Protein 3HS3 (pdb70)

CATH classification: 3.40.50.2300 (+1 more: 3.40.50.2300)

Foldseek 3Di:
DAPLEEEEEDEDPPDVLSVLLVVLQCVQSVVVVHDYDYDYDPDQDVVVVQVSQVVVVVVVHQEYEYEDDDDDPPDDDDHHYEYEVDAQDDDQHAYAAEQLLVQLLVQLVLADLPWAEEEEEFADCVRRSRVSNVVSNVVNCVVSNHHYDYHYDDPPPLQVVLVVCVVCLQVGQEYEYEAVVSQLNVCVVCVVVVHDANVSHAYAGEAPPVCQVVGVQRHWYKHRPSSVSNNVSNVVSVVVSVVDSDRHYHYHYIHTGHTRNRVD/DADLEEEEEEQDCPFPQNVLLVVLQCVQSVVVVHHYDYDHDPDQDVVVVQVSQVVVVVVRHQEYEYEDHDADPPDDDPHHYEYEVDAQDDDQHAYAAQQLLVQLLVQLVLADLVWAEEEEEFADCVRRSRVSNVVSNVVNCVVSNHHYDYHHDDPPPLQVLLVVCVVCLQVGQEYEYEAVVSQLNNCVVCVVVVHDAPVSHFYEGEQPTPCQVVGVFRHWYKHRSSNVSNNVSNVVSVCVSVVNSDRHYHYGYMGTGHTRRRDD

Secondary structure (DSSP, 8-state):
----EEEEEES-TTSHHHHHHHHHHHHHHHHTT-EEEEEE-SS--HHHHHHHHHHHHHTT-SEEEEE--PPPTT---SS-EEEES-----SSSEEEEE-HHHHHHHHHHTS-TT--EEEEEES-TTSHHHHHHHHHHHHHHHHTT-EEEEEE--SS-HHHHHHHHHHTGGG-SEEE-SSHHHHHHHHHHHHHTT--TTTT-EEE-SB--GGGGTSSSPPBEEE--HHHHHHHHHHHHHHHTTT----PPEEEP-EEE--HHHH-/----EEEEEES-S-SHHHHHHHHHHHHHHHHTT-EEEEEE-SS--HHHHHHHHHHHHHTT-SEEEEE--PPPTT---SS-EEEES-----SSSEEEEE-HHHHHHHHHHTS-TT--EEEEEES-TTSHHHHHHHHHHHHHHHHTT-EEEEEE--SS-HHHHHHHHHHTGGG-SEEE-SSHHHHHHHHHHHHHTT--TTTT-EEE-SS--GGGGTSSSPPBEEE--HHHHHHHHHHHHHHHTTT----PPEEE--EEE--GGG--

InterPro domains:
  IPR000843 LacI-type HTH domain [PF00356] (3-48)
  IPR000843 LacI-type HTH domain [PR00036] (3-13)
  IPR000843 LacI-type HTH domain [PR00036] (13-23)
  IPR000843 LacI-type HTH domain [PS50932] (2-56)
  IPR000843 LacI-type HTH domain [SM00354] (1-71)
  IPR000843 LacI-type HTH domain [cd01392] (5-54)
  IPR010982 Lambda repressor-like, DNA-binding domain superfamily [G3DSA:1.10.260.40] (1-60)
  IPR010982 Lambda repressor-like, DNA-binding domain superfamily [SSF47413] (1-59)
  IPR028082 Periplasmic binding protein-like I [SSF53822] (58-309)
  IPR046335 Transcriptional regulator LacI/GalR-like, sensor domain [PF13377] (184-318)

Solvent-accessible surface area: 22771 Å² total; per-residue (Å²): 231,142,24,60,10,0,0,0,2,0,43,63,10,78,47,35,16,30,1,56,0,2,37,0,0,23,78,17,0,52,178,89,45,32,24,0,0,0,19,15,30,121,72,92,39,43,154,100,9,32,83,16,4,94,64,2,53,115,43,78,8,23,0,0,0,0,3,33,20,104,51,28,151,114,37,133,40,128,20,46,13,0,0,2,40,1,8,89,69,153,46,114,14,4,5,0,4,5,42,5,78,64,0,0,84,19,0,1,99,12,7,32,189,155,11,122,83,0,0,0,2,10,45,30,46,94,64,64,23,8,103,39,14,5,96,10,4,25,62,15,0,72,148,76,174,14,97,89,81,62,34,112,5,66,86,140,49,24,112,92,2,0,32,29,0,6,99,43,7,138,99,15,56,0,0,1,2,2,14,0,59,6,0,2,22,1,4,66,12,1,91,126,86,136,52,135,11,28,113,73,3,11,0,0,1,1,24,37,33,68,4,0,19,26,4,27,26,20,0,0,0,0,26,13,33,10,94,77,0,0,39,23,0,0,95,23,0,36,60,36,51,85,58,73,126,59,58,139,23,10,84,9,62,0,78,55,45,135,55,61,0,8,94,59,223,151,22,85,15,0,0,0,2,0,41,39,2,38,33,66,20,44,4,24,0,0,17,0,0,22,81,18,0,49,175,91,46,31,23,0,0,0,19,13,31,115,72,94,42,40,142,103,17,33,81,17,4,90,77,2,55,115,47,76,8,12,0,0,0,0,5,34,18,107,52,25,152,112,41,138,34,127,20,44,17,0,0,0,44,1,7,88,69,132,48,114,14,3,4,0,3,8,43,11,77,68,0,0,90,23,0,1,92,10,8,19,196,136,10,123,76,0,0,0,3,11,48,29,46,96,63,60,21,10,107,41,18,5,94,9,3,23,64,13,0,71,156,81,186,16,92,82,78,64,29,115,6,56,92,131,57,38,119,89,1,0,34,31,0,7,97,50,9,128,117,15,57,0,0,1,2,3,15,0,30,6,0,2,23,0,16,59,11,2,144,131,85,137,56,132,12,33,106,72,3,6,0,0,1,3,11,22,4,100,4,0,15,23,6,49,21,23,0,0,0,0,19,11,63,1,61,66,0,0,40,22,0,0,99,35,0,36,58,37,51,92,57,68,124,55,56,160,14,20,90,10,86,6,114,45,35,109,59,75,0,2,108,70

B-factor: mean 21.86, std 6.9, range [9.57, 48.13]

Nearest PDB structures (foldseek):
  3hs3-assembly1_B  TM=9.964E-01  e=9.696E-49  Lactobacillus acidophilus
  1jye-assembly1_A-2  TM=8.918E-01  e=1.760E-18  Escherichia coli
  1efa-assembly2_C  TM=8.879E-01  e=2.084E-18  Escherichia coli
  1efa-assembly1_B  TM=8.863E-01  e=2.094E-17  Escherichia coli
  2pe5-assembly2_C-2  TM=8.836E-01  e=1.419E-16  Escherichia coli

Sequence (528 aa):
KKSKMIGIIIPDLNNRFYAQIIDGIQEVIQKEGYTALISFSTNSDVKKYQNAIINFENNNVDGIITSAFTIPPNFHLNTPLVMYDSANINDDIVRIVSNNTKGGKESIKLLSKKIEKVLIQHWPLSLPTIRERIEAMTAEASKLKIDYLLEETPENNPYISAQSALNKSNQFDAIITVNDLYAAEIIKEAKRRNLKIPDDFQLVGYDNNILCGYTSPTISTIDQNPKLIGQTAAHRLLDLMSGNNSTRNSIIDVLPIKRDSTEGKKSKMIGIIIPDLNNRFYAQIIDGIQEVIQKEGYTALISFSTNSDVKKYQNAIINFENNNVDGIITSAFTIPPNFHLNTPLVMYDSANINDDIVRIVSNNTKGGKESIKLLSKKIEKVLIQHWPLSLPTIRERIEAMTAEASKLKIDYLLEETPENNPYISAQSALNKSNQFDAIITVNDLYAAEIIKEAKRRNLKIPDDFQLVGYDNNILCGYTSPTISTIDQNPKLIGQTAAHRLLDLMSGNNSTRNSIIDVLPIKRDSTEG

Organism: Lactobacillus acidophilus (strain ATCC 700396 / NCK56 / N2 / NCFM) (NCBI:txid272621)

Radius of gyration: 24.42 Å; Cα contacts (8 Å, |Δi|>4): 1179; chains: 2; bounding box: 40×64×64 Å

Structure (mmCIF, N/CA/C/O backbone):
data_3HS3
#
_entry.id   3HS3
#
_cell.length_a   59.597
_cell.length_b   70.224
_cell.length_c   139.439
_cell.angle_alpha   90.00
_cell.angle_beta   90.00
_cell.angle_gamma   90.00
#
_symmetry.space_group_name_H-M   'P 21 21 21'
#
loop_
_entity.id
_entity.type
_entity.pdbx_description
1 polymer 'Ribose operon repressor'
2 water water
#
loop_
_atom_site.group_PDB
_atom_site.id
_atom_site.type_symbol
_atom_site.label_atom_id
_atom_site.label_alt_id
_atom_site.label_comp_id
_atom_site.label_asym_id
_atom_site.label_entity_id
_atom_site.label_seq_id
_atom_site.pdbx_PDB_ins_code
_atom_site.Cartn_x
_atom_site.Cartn_y
_atom_site.Cartn_z
_atom_site.occupancy
_atom_site.B_iso_or_equiv
_atom_site.auth_seq_id
_atom_site.auth_comp_id
_atom_site.auth_asym_id
_atom_site.auth_atom_id
_atom_site.pdbx_PDB_model_num
ATOM 1 N N . LYS A 1 8 ? 48.101 44.522 47.183 1.00 40.25 57 LYS A N 1
ATOM 2 C CA . LYS A 1 8 ? 47.819 45.696 46.308 1.00 39.50 57 LYS A CA 1
ATOM 3 C C . LYS A 1 8 ? 47.851 45.308 44.832 1.00 38.24 57 LYS A C 1
ATOM 4 O O . LYS A 1 8 ? 46.807 45.067 44.221 1.00 39.09 57 LYS A O 1
ATOM 10 N N . LYS A 1 9 ? 49.053 45.242 44.266 1.00 35.88 58 LYS A N 1
ATOM 11 C CA . LYS A 1 9 ? 49.218 44.906 42.856 1.00 33.18 58 LYS A CA 1
ATOM 12 C C . LYS A 1 9 ? 49.237 43.407 42.566 1.00 30.80 58 LYS A C 1
ATOM 13 O O . LYS A 1 9 ? 49.894 42.630 43.260 1.00 31.64 58 LYS A O 1
ATOM 19 N N . SER A 1 10 ? 48.508 43.013 41.527 1.00 26.62 59 SER A N 1
ATOM 20 C CA . SER A 1 10 ? 48.420 41.615 41.118 1.00 23.89 59 SER A CA 1
ATOM 21 C C . SER A 1 10 ? 49.321 41.356 39.918 1.00 22.72 59 SER A C 1
ATOM 22 O O . SER A 1 10 ? 49.626 40.209 39.595 1.00 21.81 59 SER A O 1
ATOM 25 N N . LYS A 1 11 ? 49.731 42.433 39.257 1.00 21.34 60 LYS A N 1
ATOM 26 C CA . LYS A 1 11 ? 50.571 42.350 38.069 1.00 20.95 60 LYS A CA 1
ATOM 27 C C . LYS A 1 11 ? 49.825 41.629 36.946 1.00 19.97 60 LYS A C 1
ATOM 28 O O . LYS A 1 11 ? 50.429 40.961 36.104 1.00 19.88 60 LYS A O 1
ATOM 34 N N . MET A 1 12 ? 48.501 41.770 36.956 1.00 18.20 61 MET A N 1
ATOM 35 C CA . MET A 1 12 ? 47.634 41.193 35.929 1.00 16.65 61 MET A CA 1
ATOM 36 C C . MET A 1 12 ? 46.896 42.348 35.261 1.00 17.75 61 MET A C 1
ATOM 37 O O . MET A 1 12 ? 46.518 43.321 35.921 1.00 17.51 61 MET A O 1
ATOM 42 N N . ILE A 1 13 ? 46.705 42.244 33.951 1.00 15.94 62 ILE A N 1
ATOM 43 C CA . ILE A 1 13 ? 45.988 43.262 33.192 1.00 15.97 62 ILE A CA 1
ATOM 44 C C . ILE A 1 13 ? 44.821 42.566 32.514 1.00 15.00 62 ILE A C 1
ATOM 45 O O . ILE A 1 13 ? 45.012 41.584 31.791 1.00 16.08 62 ILE A O 1
ATOM 50 N N . GLY A 1 14 ? 43.613 43.057 32.758 1.00 14.01 63 GLY A N 1
ATOM 51 C CA . GLY A 1 14 ? 42.455 42.449 32.132 1.00 15.10 63 GLY A CA 1
ATOM 52 C C . GLY A 1 14 ? 42.316 42.953 30.708 1.00 15.70 63 GLY A C 1
ATOM 53 O O . GLY A 1 14 ? 42.469 44.148 30.455 1.00 16.57 63 GLY A O 1
ATOM 54 N N . ILE A 1 15 ? 42.041 42.047 29.775 1.00 13.82 64 ILE A N 1
ATOM 55 C CA . ILE A 1 15 ? 41.872 42.433 28.380 1.00 13.92 64 ILE A CA 1
ATOM 56 C C . ILE A 1 15 ? 40.624 41.783 27.819 1.00 13.95 64 ILE A C 1
ATOM 57 O O . ILE A 1 15 ? 40.392 40.596 28.031 1.00 14.59 64 ILE A O 1
ATOM 62 N N . ILE A 1 16 ? 39.809 42.565 27.119 1.00 14.27 65 ILE A N 1
ATOM 63 C CA . ILE A 1 16 ? 38.613 42.014 26.496 1.00 14.71 65 ILE A CA 1
ATOM 64 C C . ILE A 1 16 ? 38.808 42.105 24.989 1.00 14.75 65 ILE A C 1
ATOM 65 O O . ILE A 1 16 ? 39.134 43.172 24.466 1.00 15.82 65 ILE A O 1
ATOM 70 N N . ILE A 1 17 ? 38.623 40.982 24.304 1.00 16.57 66 ILE A N 1
ATOM 71 C CA . ILE A 1 17 ? 38.753 40.928 22.851 1.00 19.72 66 ILE A CA 1
ATOM 72 C C . ILE A 1 17 ? 37.460 40.354 22.284 1.00 22.11 66 ILE A C 1
ATOM 73 O O . ILE A 1 17 ? 36.990 39.304 22.729 1.00 21.96 66 ILE A O 1
ATOM 78 N N . PRO A 1 18 ? 36.864 41.045 21.300 1.00 24.22 67 PRO A N 1
ATOM 79 C CA . PRO A 1 18 ? 35.613 40.629 20.658 1.00 27.74 67 PRO A CA 1
ATOM 80 C C . PRO A 1 18 ? 35.701 39.527 19.601 1.00 29.30 67 PRO A C 1
ATOM 81 O O . PRO A 1 18 ? 34.929 38.571 19.648 1.00 33.28 67 PRO A O 1
ATOM 85 N N . ASP A 1 19 ? 36.617 39.651 18.646 1.00 31.51 68 ASP A N 1
ATOM 86 C CA . ASP A 1 19 ? 36.740 38.621 17.615 1.00 33.12 68 ASP A CA 1
ATOM 87 C C . ASP A 1 19 ? 38.150 38.049 17.554 1.00 32.94 68 ASP A C 1
ATOM 88 O O . ASP A 1 19 ? 39.028 38.580 16.871 1.00 32.54 68 ASP A O 1
ATOM 93 N N . LEU A 1 20 ? 38.342 36.947 18.267 1.00 33.80 69 LEU A N 1
ATOM 94 C CA . LEU A 1 20 ? 39.622 36.256 18.345 1.00 33.51 69 LEU A CA 1
ATOM 95 C C . LEU A 1 20 ? 40.175 35.792 16.995 1.00 32.31 69 LEU A C 1
ATOM 96 O O . LEU A 1 20 ? 41.391 35.784 16.778 1.00 30.77 69 LEU A O 1
ATOM 101 N N . ASN A 1 21 ? 39.283 35.412 16.088 1.00 30.41 70 ASN A N 1
ATOM 102 C CA . ASN A 1 21 ? 39.701 34.917 14.783 1.00 30.02 70 ASN A CA 1
ATOM 103 C C . ASN A 1 21 ? 40.036 35.987 13.752 1.00 29.56 70 ASN A C 1
ATOM 104 O O . ASN A 1 21 ? 40.455 35.665 12.638 1.00 30.53 70 ASN A O 1
ATOM 109 N N . ASN A 1 22 ? 39.852 37.254 14.111 1.00 28.09 71 ASN A N 1
ATOM 110 C CA . ASN A 1 22 ? 40.171 38.345 13.193 1.00 27.53 71 ASN A CA 1
ATOM 111 C C . ASN A 1 22 ? 41.620 38.735 13.457 1.00 26.41 71 ASN A C 1
ATOM 112 O O . ASN A 1 22 ? 41.977 39.079 14.585 1.00 27.40 71 ASN A O 1
ATOM 117 N N . ARG A 1 23 ? 42.458 38.674 12.430 1.00 24.38 72 ARG A N 1
ATOM 118 C CA . ARG A 1 23 ? 43.859 39.029 12.600 1.00 24.03 72 ARG A CA 1
ATOM 119 C C . ARG A 1 23 ? 44.024 40.464 13.108 1.00 23.30 72 ARG A C 1
ATOM 120 O O . ARG A 1 23 ? 45.076 40.828 13.620 1.00 23.24 72 ARG A O 1
ATOM 128 N N . PHE A 1 24 ? 42.982 41.278 12.973 1.00 22.26 73 PHE A N 1
ATOM 129 C CA . PHE A 1 24 ? 43.055 42.659 13.444 1.00 21.92 73 PHE A CA 1
ATOM 130 C C . PHE A 1 24 ? 43.209 42.674 14.964 1.00 22.75 73 PHE A C 1
ATOM 131 O O . PHE A 1 24 ? 44.074 43.363 15.511 1.00 22.01 73 PHE A O 1
ATOM 139 N N . TYR A 1 25 ? 42.362 41.912 15.647 1.00 24.32 74 TYR A N 1
ATOM 140 C CA . TYR A 1 25 ? 42.423 41.840 17.100 1.00 25.61 74 TYR A CA 1
ATOM 141 C C . TYR A 1 25 ? 43.617 41.021 17.565 1.00 26.01 74 TYR A C 1
ATOM 142 O O . TYR A 1 25 ? 44.166 41.267 18.638 1.00 26.18 74 TYR A O 1
ATOM 151 N N . ALA A 1 26 ? 44.029 40.051 16.757 1.00 25.55 75 ALA A N 1
ATOM 152 C CA . ALA A 1 26 ? 45.182 39.234 17.109 1.00 24.66 75 ALA A CA 1
ATOM 153 C C . ALA A 1 26 ? 46.411 40.138 17.190 1.00 22.89 75 ALA A C 1
ATOM 154 O O . ALA A 1 26 ? 47.234 40.013 18.099 1.00 23.27 75 ALA A O 1
ATOM 156 N N . GLN A 1 27 ? 46.528 41.059 16.239 1.00 21.21 76 GLN A N 1
ATOM 157 C CA . GLN A 1 27 ? 47.666 41.967 16.215 1.00 19.42 76 GLN A CA 1
ATOM 158 C C . GLN A 1 27 ? 47.592 43.016 17.324 1.00 18.33 76 GLN A C 1
ATOM 159 O O . GLN A 1 27 ? 48.623 43.464 17.819 1.00 18.85 76 GLN A O 1
ATOM 165 N N . ILE A 1 28 ? 46.381 43.401 17.722 1.00 17.84 77 ILE A N 1
ATOM 166 C CA . ILE A 1 28 ? 46.242 44.375 18.806 1.00 17.52 77 ILE A CA 1
ATOM 167 C C . ILE A 1 28 ? 46.719 43.717 20.101 1.00 18.62 77 ILE A C 1
ATOM 168 O O . ILE A 1 28 ? 47.470 44.314 20.870 1.00 18.20 77 ILE A O 1
ATOM 173 N N . ILE A 1 29 ? 46.300 42.476 20.333 1.00 20.37 78 ILE A N 1
ATOM 174 C CA . ILE A 1 29 ? 46.725 41.760 21.530 1.00 21.73 78 ILE A CA 1
ATOM 175 C C . ILE A 1 29 ? 48.237 41.544 21.521 1.00 21.03 78 ILE A C 1
ATOM 176 O O . ILE A 1 29 ? 48.889 41.644 22.559 1.00 20.02 78 ILE A O 1
ATOM 181 N N . ASP A 1 30 ? 48.796 41.247 20.351 1.00 19.29 79 ASP A N 1
ATOM 182 C CA . ASP A 1 30 ? 50.236 41.046 20.242 1.00 20.11 79 ASP A CA 1
ATOM 183 C C . ASP A 1 30 ? 50.940 42.334 20.675 1.00 18.67 79 ASP A C 1
ATOM 184 O O . ASP A 1 30 ? 51.955 42.299 21.366 1.00 19.50 79 ASP A O 1
ATOM 189 N N . GLY A 1 31 ? 50.384 43.473 20.275 1.00 16.42 80 GLY A N 1
ATOM 190 C CA . GLY A 1 31 ? 50.968 44.749 20.646 1.00 17.05 80 GLY A CA 1
ATOM 191 C C . GLY A 1 31 ? 50.878 44.993 22.140 1.00 16.27 80 GLY A C 1
ATOM 192 O O . GLY A 1 31 ? 51.822 45.485 22.761 1.00 18.02 80 GLY A O 1
ATOM 193 N N . ILE A 1 32 ? 49.736 44.648 22.726 1.00 15.86 81 ILE A N 1
ATOM 194 C CA . ILE A 1 32 ? 49.545 44.831 24.160 1.00 15.45 81 ILE A CA 1
ATOM 195 C C . ILE A 1 32 ? 50.509 43.961 24.962 1.00 17.09 81 ILE A C 1
ATOM 196 O O . ILE A 1 32 ? 51.222 44.461 25.826 1.00 17.83 81 ILE A O 1
ATOM 201 N N . GLN A 1 33 ? 50.542 42.661 24.674 1.00 17.77 82 GLN A N 1
ATOM 202 C CA . GLN A 1 33 ? 51.405 41.765 25.438 1.00 18.01 82 GLN A CA 1
ATOM 203 C C . GLN A 1 33 ? 52.887 42.099 25.341 1.00 18.37 82 GLN A C 1
ATOM 204 O O . GLN A 1 33 ? 53.629 41.950 26.306 1.00 18.34 82 GLN A O 1
ATOM 210 N N . GLU A 1 34 ? 53.317 42.565 24.177 1.00 19.50 83 GLU A N 1
ATOM 211 C CA . GLU A 1 34 ? 54.713 42.914 23.983 1.00 21.32 83 GLU A CA 1
ATOM 212 C C . GLU A 1 34 ? 55.109 43.971 25.011 1.00 20.30 83 GLU A C 1
ATOM 213 O O . GLU A 1 34 ? 56.153 43.871 25.656 1.00 22.20 83 GLU A O 1
ATOM 219 N N . VAL A 1 35 ? 54.254 44.974 25.178 1.00 16.86 84 VAL A N 1
ATOM 220 C CA . VAL A 1 35 ? 54.524 46.054 26.116 1.00 17.68 84 VAL A CA 1
ATOM 221 C C . VAL A 1 35 ? 54.356 45.673 27.585 1.00 18.46 84 VAL A C 1
ATOM 222 O O . VAL A 1 35 ? 55.244 45.932 28.401 1.00 18.67 84 VAL A O 1
ATOM 226 N N . ILE A 1 36 ? 53.239 45.047 27.937 1.00 16.70 85 ILE A N 1
ATOM 227 C CA . ILE A 1 36 ? 53.027 44.706 29.337 1.00 17.55 85 ILE A CA 1
ATOM 228 C C . ILE A 1 36 ? 53.857 43.544 29.873 1.00 17.65 85 ILE A C 1
ATOM 229 O O . ILE A 1 36 ? 54.221 43.546 31.046 1.00 18.24 85 ILE A O 1
ATOM 234 N N . GLN A 1 37 ? 54.163 42.553 29.043 1.00 17.43 86 GLN A N 1
ATOM 235 C CA . GLN A 1 37 ? 54.957 41.433 29.538 1.00 18.84 86 GLN A CA 1
ATOM 236 C C . GLN A 1 37 ? 56.370 41.880 29.879 1.00 19.98 86 GLN A C 1
ATOM 237 O O . GLN A 1 37 ? 56.999 41.324 30.774 1.00 20.99 86 GLN A O 1
ATOM 243 N N . LYS A 1 38 ? 56.860 42.894 29.174 1.00 22.28 87 LYS A N 1
ATOM 244 C CA . LYS A 1 38 ? 58.203 43.400 29.430 1.00 23.77 87 LYS A CA 1
ATOM 245 C C . LYS A 1 38 ? 58.260 44.020 30.822 1.00 23.84 87 LYS A C 1
ATOM 246 O O . LYS A 1 38 ? 59.327 44.100 31.439 1.00 24.29 87 LYS A O 1
ATOM 252 N N . GLU A 1 39 ? 57.103 44.451 31.314 1.00 22.67 88 GLU A N 1
ATOM 253 C CA . GLU A 1 39 ? 57.014 45.072 32.631 1.00 22.72 88 GLU A CA 1
ATOM 254 C C . GLU A 1 39 ? 56.564 44.093 33.711 1.00 22.07 88 GLU A C 1
ATOM 255 O O . GLU A 1 39 ? 56.195 44.500 34.813 1.00 22.02 88 GLU A O 1
ATOM 261 N N . GLY A 1 40 ? 56.586 42.805 33.384 1.00 20.96 89 GLY A N 1
ATOM 262 C CA . GLY A 1 40 ? 56.205 41.788 34.347 1.00 20.42 89 GLY A CA 1
ATOM 263 C C . GLY A 1 40 ? 54.725 41.512 34.539 1.00 19.98 89 GLY A C 1
ATOM 264 O O . GLY A 1 40 ? 54.344 40.848 35.503 1.00 20.61 89 GLY A O 1
ATOM 265 N N . TYR A 1 41 ? 53.887 42.013 33.636 1.00 18.42 90 TYR A N 1
ATOM 266 C CA . TYR A 1 41 ? 52.445 41.788 33.732 1.00 18.20 90 TYR A CA 1
ATOM 267 C C . TYR A 1 41 ? 52.010 40.561 32.940 1.00 18.07 90 TYR A C 1
ATOM 268 O O . TYR A 1 41 ? 52.651 40.183 31.961 1.00 19.92 90 TYR A O 1
ATOM 277 N N . THR A 1 42 ? 50.921 39.938 33.376 1.00 18.24 91 THR A N 1
ATOM 278 C CA . THR A 1 42 ? 50.369 38.790 32.668 1.00 17.12 91 THR A CA 1
ATOM 279 C C . THR A 1 42 ? 48.953 39.176 32.268 1.00 17.14 91 THR A C 1
ATOM 280 O O . THR A 1 42 ? 48.226 39.801 33.043 1.00 16.43 91 THR A O 1
ATOM 284 N N . ALA A 1 43 ? 48.567 38.810 31.054 1.00 16.52 92 ALA A N 1
ATOM 285 C CA . ALA A 1 43 ? 47.248 39.137 30.547 1.00 16.80 92 ALA A CA 1
ATOM 286 C C . ALA A 1 43 ? 46.159 38.178 31.010 1.00 16.36 92 ALA A C 1
ATOM 287 O O . ALA A 1 43 ? 46.296 36.958 30.896 1.00 15.60 92 ALA A O 1
ATOM 289 N N . LEU A 1 44 ? 45.080 38.745 31.543 1.00 15.26 93 LEU A N 1
ATOM 290 C CA . LEU A 1 44 ? 43.918 37.975 31.979 1.00 15.70 93 LEU A CA 1
ATOM 291 C C . LEU A 1 44 ? 42.919 38.353 30.890 1.00 15.34 93 LEU A C 1
ATOM 292 O O . LEU A 1 44 ? 42.390 39.469 30.882 1.00 15.51 93 LEU A O 1
ATOM 297 N N . ILE A 1 45 ? 42.667 37.431 29.970 1.00 15.51 94 ILE A N 1
ATOM 298 C CA . ILE A 1 45 ? 41.806 37.729 28.834 1.00 16.99 94 ILE A CA 1
ATOM 299 C C . ILE A 1 45 ? 40.429 37.089 28.812 1.00 15.92 94 ILE A C 1
ATOM 300 O O . ILE A 1 45 ? 40.281 35.884 29.021 1.00 16.47 94 ILE A O 1
ATOM 305 N N . SER A 1 46 ? 39.422 37.914 28.545 1.00 16.00 95 SER A N 1
ATOM 306 C CA . SER A 1 46 ? 38.049 37.442 28.447 1.00 16.16 95 SER A CA 1
ATOM 307 C C . SER A 1 46 ? 37.619 37.620 26.998 1.00 16.40 95 SER A C 1
ATOM 308 O O . SER A 1 46 ? 37.804 38.683 26.407 1.00 17.32 95 SER A O 1
ATOM 311 N N . PHE A 1 47 ? 37.059 36.562 26.427 1.00 17.32 96 PHE A N 1
ATOM 312 C CA . PHE A 1 47 ? 36.610 36.584 25.044 1.00 18.67 96 PHE A CA 1
ATOM 313 C C . PHE A 1 47 ? 35.101 36.766 25.018 1.00 23.03 96 PHE A C 1
ATOM 314 O O . PHE A 1 47 ? 34.367 36.029 25.669 1.00 23.05 96 PHE A O 1
ATOM 322 N N . SER A 1 48 ? 34.639 37.762 24.270 1.00 27.61 97 SER A N 1
ATOM 323 C CA . SER A 1 48 ? 33.210 38.043 24.204 1.00 32.98 97 SER A CA 1
ATOM 324 C C . SER A 1 48 ? 32.485 37.224 23.144 1.00 35.28 97 SER A C 1
ATOM 325 O O . SER A 1 48 ? 33.041 36.917 22.088 1.00 36.89 97 SER A O 1
ATOM 328 N N . THR A 1 49 ? 31.237 36.878 23.437 1.00 37.41 98 THR A N 1
ATOM 329 C CA . THR A 1 49 ? 30.414 36.102 22.517 1.00 39.22 98 THR A CA 1
ATOM 330 C C . THR A 1 49 ? 29.698 37.042 21.552 1.00 39.29 98 THR A C 1
ATOM 331 O O . THR A 1 49 ? 29.363 36.666 20.427 1.00 40.33 98 THR A O 1
ATOM 335 N N . ASN A 1 50 ? 29.466 38.267 22.009 1.00 38.87 99 ASN A N 1
ATOM 336 C CA . ASN A 1 50 ? 28.804 39.288 21.209 1.00 38.34 99 ASN A CA 1
ATOM 337 C C . ASN A 1 50 ? 29.119 40.654 21.809 1.00 37.91 99 ASN A C 1
ATOM 338 O O . ASN A 1 50 ? 29.885 40.750 22.769 1.00 38.02 99 ASN A O 1
ATOM 343 N N . SER A 1 51 ? 28.530 41.706 21.250 1.00 37.23 100 SER A N 1
ATOM 344 C CA . SER A 1 51 ? 28.782 43.061 21.729 1.00 36.67 100 SER A CA 1
ATOM 345 C C . SER A 1 51 ? 27.718 43.596 22.682 1.00 35.68 100 SER A C 1
ATOM 346 O O . SER A 1 51 ? 27.260 44.730 22.535 1.00 37.40 100 SER A O 1
ATOM 349 N N . ASP A 1 52 ? 27.328 42.788 23.660 1.00 33.53 101 ASP A N 1
ATOM 350 C CA . ASP A 1 52 ? 26.326 43.215 24.629 1.00 31.12 101 ASP A CA 1
ATOM 351 C C . ASP A 1 52 ? 27.034 44.071 25.677 1.00 27.84 101 ASP A C 1
ATOM 352 O O . ASP A 1 52 ? 27.999 43.620 26.291 1.00 26.27 101 ASP A O 1
ATOM 357 N N . VAL A 1 53 ? 26.563 45.300 25.881 1.00 25.24 102 VAL A N 1
ATOM 358 C CA . VAL A 1 53 ? 27.190 46.189 26.856 1.00 23.46 102 VAL A CA 1
ATOM 359 C C . VAL A 1 53 ? 27.159 45.600 28.264 1.00 22.67 102 VAL A C 1
ATOM 360 O O . VAL A 1 53 ? 28.109 45.761 29.034 1.00 20.33 102 VAL A O 1
ATOM 364 N N . LYS A 1 54 ? 26.073 44.912 28.603 1.00 22.97 103 LYS A N 1
ATOM 365 C CA . LYS A 1 54 ? 25.963 44.305 29.920 1.00 24.45 103 LYS A CA 1
ATOM 366 C C . LYS A 1 54 ? 27.041 43.242 30.119 1.00 23.93 103 LYS A C 1
ATOM 367 O O . LYS A 1 54 ? 27.582 43.106 31.214 1.00 23.08 103 LYS A O 1
ATOM 373 N N . LYS A 1 55 ? 27.359 42.496 29.064 1.00 23.24 104 LYS A N 1
ATOM 374 C CA . LYS A 1 55 ? 28.386 41.461 29.158 1.00 23.59 104 LYS A CA 1
ATOM 375 C C . LYS A 1 55 ? 29.755 42.109 29.342 1.00 21.50 104 LYS A C 1
ATOM 376 O O . LYS A 1 55 ? 30.622 41.569 30.028 1.00 20.82 104 LYS A O 1
ATOM 382 N N . TYR A 1 56 ? 29.947 43.265 28.717 1.00 19.84 105 TYR A N 1
ATOM 383 C CA . TYR A 1 56 ? 31.201 43.993 28.849 1.00 18.44 105 TYR A CA 1
ATOM 384 C C . TYR A 1 56 ? 31.344 44.429 30.306 1.00 17.71 105 TYR A C 1
ATOM 385 O O . TYR A 1 56 ? 32.400 44.256 30.917 1.00 18.15 105 TYR A O 1
ATOM 394 N N . GLN A 1 57 ? 30.276 44.999 30.862 1.00 17.46 106 GLN A N 1
ATOM 395 C CA . GLN A 1 57 ? 30.301 45.451 32.248 1.00 18.25 106 GLN A CA 1
ATOM 396 C C . GLN A 1 57 ? 30.550 44.284 33.193 1.00 18.23 106 GLN A C 1
ATOM 397 O O . GLN A 1 57 ? 31.283 44.408 34.171 1.00 18.92 106 GLN A O 1
ATOM 403 N N . ASN A 1 58 ? 29.944 43.144 32.889 1.00 19.49 107 ASN A N 1
ATOM 404 C CA . ASN A 1 58 ? 30.112 41.960 33.713 1.00 20.21 107 ASN A CA 1
ATOM 405 C C . ASN A 1 58 ? 31.553 41.462 33.650 1.00 19.76 107 ASN A C 1
ATOM 406 O O . ASN A 1 58 ? 32.116 41.027 34.655 1.00 19.12 107 ASN A O 1
ATOM 411 N N . ALA A 1 59 ? 32.156 41.531 32.466 1.00 18.24 108 ALA A N 1
ATOM 412 C CA . ALA A 1 59 ? 33.535 41.088 32.305 1.00 17.69 108 ALA A CA 1
ATOM 413 C C . ALA A 1 59 ? 34.443 41.994 33.121 1.00 17.37 108 ALA A C 1
ATOM 414 O O . ALA A 1 59 ? 35.407 41.546 33.739 1.00 17.27 108 ALA A O 1
ATOM 416 N N . ILE A 1 60 ? 34.128 43.281 33.114 1.00 18.38 109 ILE A N 1
ATOM 417 C CA . ILE A 1 60 ? 34.911 44.256 33.854 1.00 18.18 109 ILE A CA 1
ATOM 418 C C . ILE A 1 60 ? 34.789 44.008 35.356 1.00 19.06 109 ILE A C 1
ATOM 419 O O . ILE A 1 60 ? 35.778 44.061 36.085 1.00 18.25 109 ILE A O 1
ATOM 424 N N . ILE A 1 61 ? 33.577 43.718 35.813 1.00 19.46 110 ILE A N 1
ATOM 425 C CA . ILE A 1 61 ? 33.351 43.448 37.229 1.00 19.80 110 ILE A CA 1
ATOM 426 C C . ILE A 1 61 ? 34.147 42.220 37.657 1.00 19.30 110 ILE A C 1
ATOM 427 O O . ILE A 1 61 ? 34.749 42.205 38.733 1.00 20.55 110 ILE A O 1
ATOM 432 N N . ASN A 1 62 ? 34.172 41.198 36.807 1.00 19.41 111 ASN A N 1
ATOM 433 C CA . ASN A 1 62 ? 34.918 39.993 37.137 1.00 19.41 111 ASN A CA 1
ATOM 434 C C . ASN A 1 62 ? 36.421 40.267 37.170 1.00 19.44 111 ASN A C 1
ATOM 435 O O . ASN A 1 62 ? 37.151 39.659 37.955 1.00 18.64 111 ASN A O 1
ATOM 440 N N . PHE A 1 63 ? 36.887 41.189 36.331 1.00 17.68 112 PHE A N 1
ATOM 441 C CA . PHE A 1 63 ? 38.304 41.533 36.343 1.00 17.37 112 PHE A CA 1
ATOM 442 C C . PHE A 1 63 ? 38.626 42.195 37.675 1.00 17.83 112 PHE A C 1
ATOM 443 O O . PHE A 1 63 ? 39.654 41.914 38.286 1.00 17.81 112 PHE A O 1
ATOM 451 N N . GLU A 1 64 ? 37.743 43.089 38.112 1.00 19.78 113 GLU A N 1
ATOM 452 C CA . GLU A 1 64 ? 37.950 43.796 39.368 1.00 20.74 113 GLU A CA 1
ATOM 453 C C . GLU A 1 64 ? 37.912 42.847 40.556 1.00 21.45 113 GLU A C 1
ATOM 454 O O . GLU A 1 64 ? 38.621 43.054 41.545 1.00 20.32 113 GLU A O 1
ATOM 460 N N . ASN A 1 65 ? 37.094 41.802 40.459 1.00 22.08 114 ASN A N 1
ATOM 461 C CA . ASN A 1 65 ? 37.014 40.815 41.533 1.00 23.64 114 ASN A CA 1
ATOM 462 C C . ASN A 1 65 ? 38.339 40.063 41.610 1.00 23.83 114 ASN A C 1
ATOM 463 O O . ASN A 1 65 ? 38.695 39.520 42.656 1.00 24.37 114 ASN A O 1
ATOM 468 N N . ASN A 1 66 ? 39.064 40.033 40.495 1.00 23.35 115 ASN A N 1
ATOM 469 C CA . ASN A 1 66 ? 40.354 39.355 40.445 1.00 22.63 115 ASN A CA 1
ATOM 470 C C . ASN A 1 66 ? 41.517 40.311 40.694 1.00 21.59 115 ASN A C 1
ATOM 471 O O . ASN A 1 66 ? 42.686 39.963 40.514 1.00 20.99 115 ASN A O 1
ATOM 476 N N . ASN A 1 67 ? 41.173 41.524 41.110 1.00 20.63 116 ASN A N 1
ATOM 477 C CA . ASN A 1 67 ? 42.148 42.547 41.446 1.00 20.31 116 ASN A CA 1
ATOM 478 C C . ASN A 1 67 ? 43.154 42.891 40.349 1.00 19.19 116 ASN A C 1
ATOM 479 O O . ASN A 1 67 ? 44.337 43.091 40.629 1.00 20.13 116 ASN A O 1
ATOM 484 N N . VAL A 1 68 ? 42.699 42.962 39.101 1.00 17.96 117 VAL A N 1
ATOM 485 C CA . VAL A 1 68 ? 43.622 43.318 38.026 1.00 18.03 117 VAL A CA 1
ATOM 486 C C . VAL A 1 68 ? 44.071 44.755 38.280 1.00 18.43 117 VAL A C 1
ATOM 487 O O . VAL A 1 68 ? 43.343 45.532 38.903 1.00 19.63 117 VAL A O 1
ATOM 491 N N . ASP A 1 69 ? 45.262 45.110 37.808 1.00 17.33 118 ASP A N 1
ATOM 492 C CA . ASP A 1 69 ? 45.785 46.457 38.025 1.00 15.52 118 ASP A CA 1
ATOM 493 C C . ASP A 1 69 ? 45.332 47.452 36.965 1.00 16.41 118 ASP A C 1
ATOM 494 O O . ASP A 1 69 ? 45.480 48.668 37.128 1.00 18.36 118 ASP A O 1
ATOM 499 N N . GLY A 1 70 ? 44.784 46.928 35.874 1.00 15.68 119 GLY A N 1
ATOM 500 C CA . GLY A 1 70 ? 44.327 47.777 34.790 1.00 14.72 119 GLY A CA 1
ATOM 501 C C . GLY A 1 70 ? 43.512 46.958 33.817 1.00 13.30 119 GLY A C 1
ATOM 502 O O . GLY A 1 70 ? 43.618 45.729 33.798 1.00 14.43 119 GLY A O 1
ATOM 503 N N . ILE A 1 71 ? 42.708 47.634 33.001 1.00 13.50 120 ILE A N 1
ATOM 504 C CA . ILE A 1 71 ? 41.857 46.956 32.031 1.00 14.33 120 ILE A CA 1
ATOM 505 C C . ILE A 1 71 ? 41.925 47.612 30.661 1.00 13.89 120 ILE A C 1
ATOM 506 O O . ILE A 1 71 ? 41.887 48.837 30.552 1.00 13.93 120 ILE A O 1
ATOM 511 N N . ILE A 1 72 ? 42.023 46.784 29.624 1.00 14.30 121 ILE A N 1
ATOM 512 C CA . ILE A 1 72 ? 42.048 47.260 28.246 1.00 14.39 121 ILE A CA 1
ATOM 513 C C . ILE A 1 72 ? 40.894 46.544 27.557 1.00 13.96 121 ILE A C 1
ATOM 514 O O . ILE A 1 72 ? 40.854 45.315 27.508 1.00 15.26 121 ILE A O 1
ATOM 519 N N . THR A 1 73 ? 39.950 47.312 27.029 1.00 13.86 122 THR A N 1
ATOM 520 C CA . THR A 1 73 ? 38.785 46.714 26.388 1.00 14.74 122 THR A CA 1
ATOM 521 C C . THR A 1 73 ? 38.461 47.313 25.031 1.00 14.70 122 THR A C 1
ATOM 522 O O . THR A 1 73 ? 38.804 48.461 24.747 1.00 14.29 122 THR A O 1
ATOM 526 N N . SER A 1 74 ? 37.802 46.519 24.192 1.00 14.88 123 SER A N 1
ATOM 527 C CA . SER A 1 74 ? 37.366 47.006 22.898 1.00 15.04 123 SER A CA 1
ATOM 528 C C . SER A 1 74 ? 36.240 47.975 23.262 1.00 16.23 123 SER A C 1
ATOM 529 O O . SER A 1 74 ? 35.652 47.877 24.348 1.00 15.12 123 SER A O 1
ATOM 532 N N . ALA A 1 75 ? 35.946 48.916 22.375 1.00 16.40 124 ALA A N 1
ATOM 533 C CA . ALA A 1 75 ? 34.929 49.919 22.661 1.00 18.70 124 ALA A CA 1
ATOM 534 C C . ALA A 1 75 ? 33.482 49.460 22.637 1.00 18.56 124 ALA A C 1
ATOM 535 O O . ALA A 1 75 ? 33.111 48.513 21.942 1.00 20.15 124 ALA A O 1
ATOM 537 N N . PHE A 1 76 ? 32.674 50.157 23.430 1.00 19.07 125 PHE A N 1
ATOM 538 C CA . PHE A 1 76 ? 31.238 49.936 23.514 1.00 18.56 125 PHE A CA 1
ATOM 539 C C . PHE A 1 76 ? 30.653 51.232 24.062 1.00 17.85 125 PHE A C 1
ATOM 540 O O . PHE A 1 76 ? 31.356 52.005 24.711 1.00 18.47 125 PHE A O 1
ATOM 548 N N . THR A 1 77 ? 29.382 51.482 23.774 1.00 18.07 126 THR A N 1
ATOM 549 C CA . THR A 1 77 ? 28.725 52.698 24.229 1.00 19.02 126 THR A CA 1
ATOM 550 C C . THR A 1 77 ? 28.628 52.710 25.750 1.00 19.57 126 THR A C 1
ATOM 551 O O . THR A 1 77 ? 28.107 51.775 26.354 1.00 20.06 126 THR A O 1
ATOM 555 N N . ILE A 1 78 ? 29.145 53.775 26.358 1.00 18.41 127 ILE A N 1
ATOM 556 C CA . ILE A 1 78 ? 29.145 53.916 27.812 1.00 20.01 127 ILE A CA 1
ATOM 557 C C . ILE A 1 78 ? 27.743 54.186 28.347 1.00 19.56 127 ILE A C 1
ATOM 558 O O . ILE A 1 78 ? 27.133 55.206 28.025 1.00 20.32 127 ILE A O 1
ATOM 563 N N . PRO A 1 79 ? 27.217 53.273 29.182 1.00 19.00 128 PRO A N 1
ATOM 564 C CA . PRO A 1 79 ? 25.876 53.420 29.759 1.00 18.91 128 PRO A CA 1
ATOM 565 C C . PRO A 1 79 ? 25.877 54.369 30.949 1.00 18.24 128 PRO A C 1
ATOM 566 O O . PRO A 1 79 ? 26.912 54.608 31.554 1.00 17.62 128 PRO A O 1
ATOM 570 N N . PRO A 1 80 ? 24.709 54.933 31.287 1.00 17.91 129 PRO A N 1
ATOM 571 C CA . PRO A 1 80 ? 24.598 55.860 32.417 1.00 17.24 129 PRO A CA 1
ATOM 572 C C . PRO A 1 80 ? 25.111 55.319 33.748 1.00 18.54 129 PRO A C 1
ATOM 573 O O . PRO A 1 80 ? 25.629 56.079 34.568 1.00 18.80 129 PRO A O 1
ATOM 577 N N . ASN A 1 81 ? 24.964 54.015 33.965 1.00 18.41 130 ASN A N 1
ATOM 578 C CA . ASN A 1 81 ? 25.398 53.409 35.218 1.00 17.94 130 ASN A CA 1
ATOM 579 C C . ASN A 1 81 ? 26.839 52.912 35.203 1.00 19.01 130 ASN A C 1
ATOM 580 O O . ASN A 1 81 ? 27.266 52.231 36.134 1.00 18.76 130 ASN A O 1
ATOM 585 N N . PHE A 1 82 ? 27.594 53.255 34.164 1.00 18.07 131 PHE A N 1
ATOM 586 C CA . PHE A 1 82 ? 28.978 52.795 34.084 1.00 19.27 131 PHE A CA 1
ATOM 587 C C . PHE A 1 82 ? 29.815 53.248 35.272 1.00 20.72 131 PHE A C 1
ATOM 588 O O . PHE A 1 82 ? 29.834 54.431 35.619 1.00 21.93 131 PHE A O 1
ATOM 596 N N . HIS A 1 83 ? 30.525 52.303 35.878 1.00 20.64 132 HIS A N 1
ATOM 597 C CA . HIS A 1 83 ? 31.355 52.607 37.035 1.00 24.29 132 HIS A CA 1
ATOM 598 C C . HIS A 1 83 ? 32.418 51.545 37.272 1.00 23.35 132 HIS A C 1
ATOM 599 O O . HIS A 1 83 ? 32.179 50.356 37.082 1.00 24.57 132 HIS A O 1
ATOM 606 N N . LEU A 1 84 ? 33.596 51.994 37.688 1.00 24.92 133 LEU A N 1
ATOM 607 C CA . LEU A 1 84 ? 34.692 51.094 38.008 1.00 24.64 133 LEU A CA 1
ATOM 608 C C . LEU A 1 84 ? 35.741 51.877 38.780 1.00 24.96 133 LEU A C 1
ATOM 609 O O . LEU A 1 84 ? 35.749 53.106 38.753 1.00 26.51 133 LEU A O 1
ATOM 614 N N . ASN A 1 85 ? 36.611 51.164 39.485 1.00 24.59 134 ASN A N 1
ATOM 615 C CA . ASN A 1 85 ? 37.660 51.804 40.267 1.00 26.33 134 ASN A CA 1
ATOM 616 C C . ASN A 1 85 ? 39.016 51.263 39.852 1.00 25.43 134 ASN A C 1
ATOM 617 O O . ASN A 1 85 ? 39.933 51.147 40.668 1.00 27.32 134 ASN A O 1
ATOM 622 N N . THR A 1 86 ? 39.127 50.928 38.573 1.00 21.51 135 THR A N 1
ATOM 623 C CA . THR A 1 86 ? 40.356 50.389 38.009 1.00 19.18 135 THR A CA 1
ATOM 624 C C . THR A 1 86 ? 40.699 51.167 36.745 1.00 17.76 135 THR A C 1
ATOM 625 O O . THR A 1 86 ? 39.815 51.485 35.954 1.00 17.69 135 THR A O 1
ATOM 629 N N . PRO A 1 87 ? 41.988 51.490 36.538 1.00 16.90 136 PRO A N 1
ATOM 630 C CA . PRO A 1 87 ? 42.361 52.233 35.330 1.00 15.79 136 PRO A CA 1
ATOM 631 C C . PRO A 1 87 ? 41.896 51.467 34.093 1.00 16.19 136 PRO A C 1
ATOM 632 O O . PRO A 1 87 ? 42.034 50.245 34.024 1.00 16.79 136 PRO A O 1
ATOM 636 N N . LEU A 1 88 ? 41.344 52.185 33.122 1.00 15.63 137 LEU A N 1
ATOM 637 C CA . LEU A 1 88 ? 40.851 51.537 31.915 1.00 15.72 137 LEU A CA 1
ATOM 638 C C . LEU A 1 88 ? 41.156 52.303 30.637 1.00 15.12 137 LEU A C 1
ATOM 639 O O . LEU A 1 88 ? 41.129 53.531 30.610 1.00 14.57 137 LEU A O 1
ATOM 644 N N . VAL A 1 89 ? 41.467 51.554 29.583 1.00 14.44 138 VAL A N 1
ATOM 645 C CA . VAL A 1 89 ? 41.739 52.118 28.267 1.00 13.95 138 VAL A CA 1
ATOM 646 C C . VAL A 1 89 ? 40.858 51.360 27.279 1.00 13.55 138 VAL A C 1
ATOM 647 O O . VAL A 1 89 ? 40.739 50.139 27.357 1.00 13.95 138 VAL A O 1
ATOM 651 N N . MET A 1 90 ? 40.246 52.101 26.362 1.00 13.99 139 MET A N 1
ATOM 652 C CA . MET A 1 90 ? 39.342 51.540 25.357 1.00 13.74 139 MET A CA 1
ATOM 653 C C . MET A 1 90 ? 39.960 51.677 23.954 1.00 15.76 139 MET A C 1
ATOM 654 O O . MET A 1 90 ? 40.285 52.784 23.527 1.00 18.03 139 MET A O 1
ATOM 659 N N . TYR A 1 91 ? 40.136 50.559 23.248 1.00 13.62 140 TYR A N 1
ATOM 660 C CA . TYR A 1 91 ? 40.710 50.593 21.895 1.00 15.58 140 TYR A CA 1
ATOM 661 C C . TYR A 1 91 ? 39.628 50.343 20.832 1.00 16.58 140 TYR A C 1
ATOM 662 O O . TYR A 1 91 ? 38.519 49.936 21.167 1.00 16.94 140 TYR A O 1
ATOM 671 N N . ASP A 1 92 ? 39.953 50.577 19.558 1.00 18.68 141 ASP A N 1
ATOM 672 C CA . ASP A 1 92 ? 38.984 50.386 18.467 1.00 21.69 141 ASP A CA 1
ATOM 673 C C . ASP A 1 92 ? 37.805 51.323 18.736 1.00 19.59 141 ASP A C 1
ATOM 674 O O . ASP A 1 92 ? 36.648 50.970 18.518 1.00 20.91 141 ASP A O 1
ATOM 679 N N . SER A 1 93 ? 38.117 52.525 19.205 1.00 18.45 142 SER A N 1
ATOM 680 C CA . SER A 1 93 ? 37.099 53.509 19.554 1.00 17.81 142 SER A CA 1
ATOM 681 C C . SER A 1 93 ? 37.000 54.676 18.579 1.00 16.10 142 SER A C 1
ATOM 682 O O . SER A 1 93 ? 37.947 54.972 17.852 1.00 15.74 142 SER A O 1
ATOM 685 N N . ALA A 1 94 ? 35.837 55.324 18.554 1.00 16.49 143 ALA A N 1
ATOM 686 C CA . ALA A 1 94 ? 35.644 56.509 17.729 1.00 16.05 143 ALA A CA 1
ATOM 687 C C . ALA A 1 94 ? 36.277 57.637 18.555 1.00 17.59 143 ALA A C 1
ATOM 688 O O . ALA A 1 94 ? 36.588 57.439 19.733 1.00 16.16 143 ALA A O 1
ATOM 690 N N . ASN A 1 95 ? 36.470 58.807 17.953 1.00 16.55 144 ASN A N 1
ATOM 691 C CA . ASN A 1 95 ? 37.095 59.928 18.657 1.00 16.93 144 ASN A CA 1
ATOM 692 C C . ASN A 1 95 ? 36.098 60.612 19.580 1.00 17.10 144 ASN A C 1
ATOM 693 O O . ASN A 1 95 ? 35.648 61.728 19.314 1.00 18.80 144 ASN A O 1
ATOM 698 N N . ILE A 1 96 ? 35.770 59.936 20.673 1.00 16.83 145 ILE A N 1
ATOM 699 C CA . ILE A 1 96 ? 34.818 60.450 21.644 1.00 17.92 145 ILE A CA 1
ATOM 700 C C . ILE A 1 96 ? 35.540 61.226 22.738 1.00 18.62 145 ILE A C 1
ATOM 701 O O . ILE A 1 96 ? 36.477 60.724 23.357 1.00 18.31 145 ILE A O 1
ATOM 706 N N . ASN A 1 97 ? 35.081 62.454 22.972 1.00 20.83 146 ASN A N 1
ATOM 707 C CA . ASN A 1 97 ? 35.681 63.358 23.949 1.00 21.90 146 ASN A CA 1
ATOM 708 C C . ASN A 1 97 ? 35.100 63.265 25.362 1.00 22.56 146 ASN A C 1
ATOM 709 O O . ASN A 1 97 ? 34.638 64.264 25.918 1.00 24.65 146 ASN A O 1
ATOM 714 N N . ASP A 1 98 ? 35.131 62.069 25.946 1.00 21.48 147 ASP A N 1
ATOM 715 C CA . ASP A 1 98 ? 34.612 61.884 27.295 1.00 21.07 147 ASP A CA 1
ATOM 716 C C . ASP A 1 98 ? 35.746 61.633 28.283 1.00 21.07 147 ASP A C 1
ATOM 717 O O . ASP A 1 98 ? 36.906 61.920 27.988 1.00 21.21 147 ASP A O 1
ATOM 722 N N . ASP A 1 99 ? 35.413 61.100 29.454 1.00 21.62 148 ASP A N 1
ATOM 723 C CA . ASP A 1 99 ? 36.410 60.847 30.493 1.00 22.86 148 ASP A CA 1
ATOM 724 C C . ASP A 1 99 ? 37.168 59.526 30.398 1.00 21.82 148 ASP A C 1
ATOM 725 O O . ASP A 1 99 ? 37.894 59.161 31.321 1.00 21.62 148 ASP A O 1
ATOM 730 N N . ILE A 1 100 ? 37.013 58.810 29.291 1.00 18.69 149 ILE A N 1
ATOM 731 C CA . ILE A 1 100 ? 37.705 57.539 29.132 1.00 17.84 149 ILE A CA 1
ATOM 732 C C . ILE A 1 100 ? 38.815 57.641 28.092 1.00 16.01 149 ILE A C 1
ATOM 733 O O . ILE A 1 100 ? 38.600 58.154 26.993 1.00 15.56 149 ILE A O 1
ATOM 738 N N . VAL A 1 101 ? 40.007 57.174 28.452 1.00 15.41 150 VAL A N 1
ATOM 739 C CA . VAL A 1 101 ? 41.148 57.194 27.536 1.00 15.31 150 VAL A CA 1
ATOM 740 C C . VAL A 1 101 ? 40.886 56.199 26.409 1.00 15.48 150 VAL A C 1
ATOM 741 O O . VAL A 1 101 ? 40.712 54.999 26.642 1.00 14.89 150 VAL A O 1
ATOM 745 N N . ARG A 1 102 ? 40.870 56.704 25.181 1.00 15.77 151 ARG A N 1
ATOM 746 C CA . ARG A 1 102 ? 40.598 55.862 24.023 1.00 14.86 151 ARG A CA 1
ATOM 747 C C . ARG A 1 102 ? 41.726 55.863 22.995 1.00 13.79 151 ARG A C 1
ATOM 748 O O . ARG A 1 102 ? 42.361 56.887 22.754 1.00 14.04 151 ARG A O 1
ATOM 756 N N . ILE A 1 103 ? 41.969 54.700 22.399 1.00 14.20 152 ILE A N 1
ATOM 757 C CA . ILE A 1 103 ? 42.982 54.577 21.360 1.00 13.78 152 ILE A CA 1
ATOM 758 C C . ILE A 1 103 ? 42.130 54.579 20.102 1.00 14.21 152 ILE A C 1
ATOM 759 O O . ILE A 1 103 ? 41.389 53.629 19.834 1.00 14.71 152 ILE A O 1
ATOM 764 N N . VAL A 1 104 ? 42.232 55.668 19.351 1.00 13.10 153 VAL A N 1
ATOM 765 C CA . VAL A 1 104 ? 41.421 55.880 18.165 1.00 14.59 153 VAL A CA 1
ATOM 766 C C . VAL A 1 104 ? 42.169 55.747 16.852 1.00 14.96 153 VAL A C 1
ATOM 767 O O . VAL A 1 104 ? 43.111 56.489 16.596 1.00 15.69 153 VAL A O 1
ATOM 771 N N . SER A 1 105 ? 41.756 54.798 16.018 1.00 15.24 154 SER A N 1
ATOM 772 C CA . SER A 1 105 ? 42.392 54.666 14.713 1.00 14.96 154 SER A CA 1
ATOM 773 C C . SER A 1 105 ? 41.835 55.845 13.926 1.00 15.27 154 SER A C 1
ATOM 774 O O . SER A 1 105 ? 40.675 56.221 14.109 1.00 16.54 154 SER A O 1
ATOM 777 N N . ASN A 1 106 ? 42.648 56.442 13.063 1.00 14.11 155 ASN A N 1
ATOM 778 C CA . ASN A 1 106 ? 42.168 57.580 12.297 1.00 14.38 155 ASN A CA 1
ATOM 779 C C . ASN A 1 106 ? 41.215 57.131 11.196 1.00 14.92 155 ASN A C 1
ATOM 780 O O . ASN A 1 106 ? 41.573 57.103 10.016 1.00 15.73 155 ASN A O 1
ATOM 785 N N . ASN A 1 107 ? 39.999 56.780 11.603 1.00 14.83 156 ASN A N 1
ATOM 786 C CA . ASN A 1 107 ? 38.961 56.310 10.692 1.00 15.55 156 ASN A CA 1
ATOM 787 C C . ASN A 1 107 ? 38.608 57.362 9.644 1.00 15.27 156 ASN A C 1
ATOM 788 O O . ASN A 1 107 ? 38.276 57.028 8.502 1.00 16.08 156 ASN A O 1
ATOM 793 N N . THR A 1 108 ? 38.670 58.630 10.039 1.00 15.46 157 THR A N 1
ATOM 794 C CA . THR A 1 108 ? 38.375 59.725 9.127 1.00 16.65 157 THR A CA 1
ATOM 795 C C . THR A 1 108 ? 39.403 59.709 8.008 1.00 16.37 157 THR A C 1
ATOM 796 O O . THR A 1 108 ? 39.045 59.756 6.829 1.00 16.68 157 THR A O 1
ATOM 800 N N . LYS A 1 109 ? 40.682 59.631 8.366 1.00 15.67 158 LYS A N 1
ATOM 801 C CA . LYS A 1 109 ? 41.723 59.589 7.346 1.00 15.98 158 LYS A CA 1
ATOM 802 C C . LYS A 1 109 ? 41.551 58.331 6.502 1.00 14.66 158 LYS A C 1
ATOM 803 O O . LYS A 1 109 ? 41.770 58.355 5.291 1.00 15.93 158 LYS A O 1
ATOM 809 N N . GLY A 1 110 ? 41.161 57.235 7.150 1.00 14.66 159 GLY A N 1
ATOM 810 C CA . GLY A 1 110 ? 40.958 55.981 6.442 1.00 14.75 159 GLY A CA 1
ATOM 811 C C . GLY A 1 110 ? 39.936 56.115 5.332 1.00 12.92 159 GLY A C 1
ATOM 812 O O . GLY A 1 110 ? 40.147 55.628 4.220 1.00 14.02 159 GLY A O 1
ATOM 813 N N . GLY A 1 111 ? 38.822 56.774 5.635 1.00 14.29 160 GLY A N 1
ATOM 814 C CA . GLY A 1 111 ? 37.788 56.962 4.634 1.00 13.70 160 GLY A CA 1
ATOM 815 C C . GLY A 1 111 ? 38.250 57.874 3.518 1.00 14.08 160 GLY A C 1
ATOM 816 O O . GLY A 1 111 ? 38.039 57.582 2.338 1.00 14.09 160 GLY A O 1
ATOM 817 N N . LYS A 1 112 ? 38.885 58.982 3.887 1.00 14.50 161 LYS A N 1
ATOM 818 C CA . LYS A 1 112 ? 39.379 59.936 2.903 1.00 14.18 161 LYS A CA 1
ATOM 819 C C . LYS A 1 112 ? 40.381 59.264 1.971 1.00 14.16 161 LYS A C 1
ATOM 820 O O . LYS A 1 112 ? 40.291 59.400 0.752 1.00 14.86 161 LYS A O 1
ATOM 826 N N . GLU A 1 113 ? 41.325 58.523 2.546 1.00 13.41 162 GLU A N 1
ATOM 827 C CA . GLU A 1 113 ? 42.338 57.851 1.745 1.00 14.51 162 GLU A CA 1
ATOM 828 C C . GLU A 1 113 ? 41.781 56.724 0.882 1.00 12.43 162 GLU A C 1
ATOM 829 O O . GLU A 1 113 ? 42.370 56.387 -0.146 1.00 13.07 162 GLU A O 1
ATOM 835 N N . SER A 1 114 ? 40.658 56.135 1.286 1.00 13.57 163 SER A N 1
ATOM 836 C CA . SER A 1 114 ? 40.051 55.077 0.483 1.00 14.16 163 SER A CA 1
ATOM 837 C C . SER A 1 114 ? 39.582 55.665 -0.845 1.00 14.67 163 SER A C 1
ATOM 838 O O . SER A 1 114 ? 39.744 55.052 -1.902 1.00 14.47 163 SER A O 1
ATOM 841 N N . ILE A 1 115 ? 38.995 56.855 -0.786 1.00 15.51 164 ILE A N 1
ATOM 842 C CA . ILE A 1 115 ? 38.526 57.525 -1.992 1.00 15.13 164 ILE A CA 1
ATOM 843 C C . ILE A 1 115 ? 39.729 57.991 -2.807 1.00 15.32 164 ILE A C 1
ATOM 844 O O . ILE A 1 115 ? 39.713 57.947 -4.037 1.00 15.99 164 ILE A O 1
ATOM 849 N N . LYS A 1 116 ? 40.782 58.422 -2.118 1.00 14.49 165 LYS A N 1
ATOM 850 C CA . LYS A 1 116 ? 41.981 58.890 -2.798 1.00 13.92 165 LYS A CA 1
ATOM 851 C C . LYS A 1 116 ? 42.722 57.778 -3.541 1.00 15.08 165 LYS A C 1
ATOM 852 O O . LYS A 1 116 ? 43.546 58.055 -4.415 1.00 16.42 165 LYS A O 1
ATOM 858 N N . LEU A 1 117 ? 42.430 56.522 -3.207 1.00 15.18 166 LEU A N 1
ATOM 859 C CA . LEU A 1 117 ? 43.070 55.390 -3.882 1.00 14.81 166 LEU A CA 1
ATOM 860 C C . LEU A 1 117 ? 42.483 55.184 -5.274 1.00 16.91 166 LEU A C 1
ATOM 861 O O . LEU A 1 117 ? 43.118 54.581 -6.141 1.00 18.36 166 LEU A O 1
ATOM 866 N N . LEU A 1 118 ? 41.275 55.698 -5.482 1.00 16.82 167 LEU A N 1
ATOM 867 C CA . LEU A 1 118 ? 40.590 55.552 -6.761 1.00 17.63 167 LEU A CA 1
ATOM 868 C C . LEU A 1 118 ? 41.198 56.405 -7.860 1.00 18.80 167 LEU A C 1
ATOM 869 O O . LEU A 1 118 ? 41.765 57.466 -7.598 1.00 19.34 167 LEU A O 1
ATOM 874 N N . SER A 1 119 ? 41.062 55.929 -9.093 1.00 20.48 168 SER A N 1
ATOM 875 C CA . SER A 1 119 ? 41.570 56.639 -10.259 1.00 22.33 168 SER A CA 1
ATOM 876 C C . SER A 1 119 ? 40.834 57.960 -10.433 1.00 23.83 168 SER A C 1
ATOM 877 O O . SER A 1 119 ? 39.673 58.093 -10.048 1.00 22.49 168 SER A O 1
ATOM 880 N N . LYS A 1 120 ? 41.509 58.935 -11.029 1.00 25.15 169 LYS A N 1
ATOM 881 C CA . LYS A 1 120 ? 40.903 60.238 -11.243 1.00 28.30 169 LYS A CA 1
ATOM 882 C C . LYS A 1 120 ? 39.741 60.173 -12.231 1.00 28.01 169 LYS A C 1
ATOM 883 O O . LYS A 1 120 ? 38.946 61.109 -12.317 1.00 29.76 169 LYS A O 1
ATOM 889 N N . LYS A 1 121 ? 39.630 59.068 -12.964 1.00 27.69 170 LYS A N 1
ATOM 890 C CA . LYS A 1 121 ? 38.555 58.923 -13.944 1.00 27.76 170 LYS A CA 1
ATOM 891 C C . LYS A 1 121 ? 37.297 58.249 -13.394 1.00 25.77 170 LYS A C 1
ATOM 892 O O . LYS A 1 121 ? 36.297 58.124 -14.100 1.00 25.32 170 LYS A O 1
ATOM 898 N N . ILE A 1 122 ? 37.351 57.802 -12.145 1.00 23.84 171 ILE A N 1
ATOM 899 C CA . ILE A 1 122 ? 36.196 57.157 -11.524 1.00 22.05 171 ILE A CA 1
ATOM 900 C C . ILE A 1 122 ? 35.051 58.160 -11.410 1.00 21.86 171 ILE A C 1
ATOM 901 O O . ILE A 1 122 ? 35.232 59.251 -10.868 1.00 22.67 171 ILE A O 1
ATOM 906 N N . GLU A 1 123 ? 33.879 57.791 -11.920 1.00 20.20 172 GLU A N 1
ATOM 907 C CA . GLU A 1 123 ? 32.713 58.668 -11.872 1.00 20.90 172 GLU A CA 1
ATOM 908 C C . GLU A 1 123 ? 31.652 58.217 -10.872 1.00 19.25 172 GLU A C 1
ATOM 909 O O . GLU A 1 123 ? 30.912 59.038 -10.329 1.00 18.85 172 GLU A O 1
ATOM 915 N N . LYS A 1 124 ? 31.573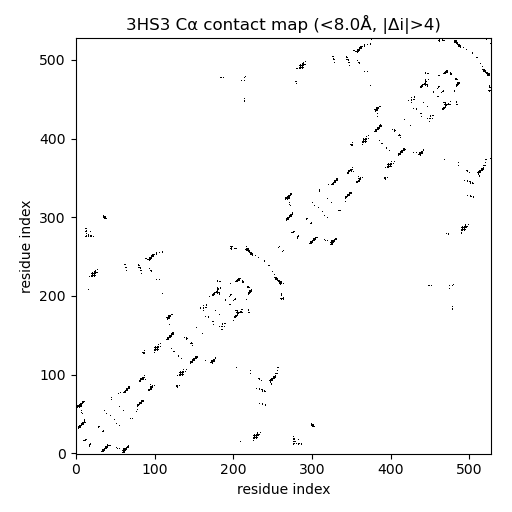 56.911 -10.645 1.00 18.09 173 LYS A N 1
ATOM 916 C CA . LYS A 1 124 ? 30.592 56.354 -9.720 1.00 16.87 173 LYS A CA 1
ATOM 917 C C . LYS A 1 124 ? 31.246 55.251 -8.909 1.00 16.63 173 LYS A C 1
ATOM 918 O O . LYS A 1 124 ? 31.936 54.392 -9.462 1.00 18.13 173 LYS A O 1
ATOM 924 N N . VAL A 1 125 ? 31.030 55.274 -7.600 1.00 14.11 174 VAL A N 1
ATOM 925 C CA . VAL A 1 125 ? 31.595 54.248 -6.741 1.00 13.27 174 VAL A CA 1
ATOM 926 C C . VAL A 1 125 ? 30.519 53.664 -5.830 1.00 12.42 174 VAL A C 1
ATOM 927 O O . VAL A 1 125 ? 29.657 54.386 -5.324 1.00 13.56 174 VAL A O 1
ATOM 931 N N . LEU A 1 126 ? 30.548 52.346 -5.675 1.00 12.89 175 LEU A N 1
ATOM 932 C CA . LEU A 1 126 ? 29.625 51.648 -4.788 1.00 13.31 175 LEU A CA 1
ATOM 933 C C . LEU A 1 126 ? 30.374 51.480 -3.468 1.00 13.71 175 LEU A C 1
ATOM 934 O O . LEU A 1 126 ? 31.473 50.930 -3.449 1.00 13.73 175 LEU A O 1
ATOM 939 N N . ILE A 1 127 ? 29.791 51.963 -2.375 1.00 11.89 176 ILE A N 1
ATOM 940 C CA . ILE A 1 127 ? 30.426 51.850 -1.071 1.00 12.62 176 ILE A CA 1
ATOM 941 C C . ILE A 1 127 ? 29.613 50.927 -0.179 1.00 13.78 176 ILE A C 1
ATOM 942 O O . ILE A 1 127 ? 28.514 51.281 0.246 1.00 14.43 176 ILE A O 1
ATOM 947 N N . GLN A 1 128 ? 30.139 49.735 0.080 1.00 12.74 177 GLN A N 1
ATOM 948 C CA . GLN A 1 128 ? 29.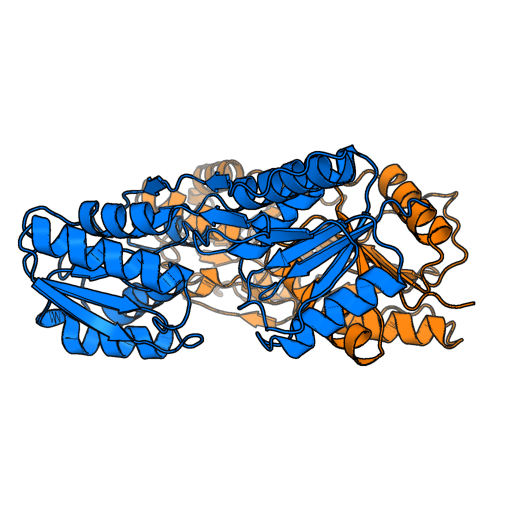457 48.776 0.947 1.00 13.16 177 GLN A CA 1
ATOM 949 C C . GLN A 1 128 ? 30.016 48.990 2.343 1.00 14.51 177 GLN A C 1
ATOM 950 O O . GLN A 1 128 ? 31.233 49.064 2.528 1.00 16.81 177 GLN A O 1
ATOM 956 N N . HIS A 1 129 ? 29.131 49.084 3.329 1.00 14.02 178 HIS A N 1
ATOM 957 C CA . HIS A 1 129 ? 29.572 49.367 4.687 1.00 13.77 178 HIS A CA 1
ATOM 958 C C . HIS A 1 129 ? 28.773 48.646 5.761 1.00 14.53 178 HIS A C 1
ATOM 959 O O . HIS A 1 129 ? 27.633 48.243 5.542 1.00 15.80 178 HIS A O 1
ATOM 966 N N . TRP A 1 130 ? 29.387 48.486 6.928 1.00 16.37 179 TRP A N 1
ATOM 967 C CA . TRP A 1 130 ? 28.706 47.862 8.055 1.00 16.59 179 TRP A CA 1
ATOM 968 C C . TRP A 1 130 ? 27.780 48.933 8.639 1.00 17.15 179 TRP A C 1
ATOM 969 O O . TRP A 1 130 ? 27.910 50.112 8.316 1.00 16.98 179 TRP A O 1
ATOM 980 N N . PRO A 1 131 ? 26.834 48.540 9.507 1.00 18.66 180 PRO A N 1
ATOM 981 C CA . PRO A 1 131 ? 25.906 49.512 10.101 1.00 19.25 180 PRO A CA 1
ATOM 982 C C . PRO A 1 131 ? 26.568 50.787 10.619 1.00 18.90 180 PRO A C 1
ATOM 983 O O . PRO A 1 131 ? 27.560 50.737 11.347 1.00 19.25 180 PRO A O 1
ATOM 987 N N . LEU A 1 132 ? 26.004 51.929 10.239 1.00 18.59 181 LEU A N 1
ATOM 988 C CA . LEU A 1 132 ? 26.537 53.218 10.654 1.00 18.88 181 LEU A CA 1
ATOM 989 C C . LEU A 1 132 ? 26.322 53.465 12.145 1.00 20.70 181 LEU A C 1
ATOM 990 O O . LEU A 1 132 ? 26.757 54.488 12.681 1.00 21.34 181 LEU A O 1
ATOM 995 N N . SER A 1 133 ? 25.654 52.525 12.809 1.00 22.11 182 SER A N 1
ATOM 996 C CA . SER A 1 133 ? 25.417 52.632 14.242 1.00 22.87 182 SER A CA 1
ATOM 997 C C . SER A 1 133 ? 26.725 52.320 14.965 1.00 23.58 182 SER A C 1
ATOM 998 O O . SER A 1 133 ? 26.856 52.558 16.166 1.00 25.23 182 SER A O 1
ATOM 1001 N N . LEU A 1 134 ? 27.687 51.774 14.221 1.00 21.92 183 LEU A N 1
ATOM 1002 C CA . LEU A 1 134 ? 29.014 51.470 14.759 1.00 20.91 183 LEU A CA 1
ATOM 1003 C C . LEU A 1 134 ? 29.779 52.778 14.577 1.00 20.67 183 LEU A C 1
ATOM 1004 O O . LEU A 1 134 ? 30.049 53.193 13.450 1.00 19.56 183 LEU A O 1
ATOM 1009 N N . PRO A 1 135 ? 30.130 53.450 15.682 1.00 19.18 184 PRO A N 1
ATOM 1010 C CA . PRO A 1 135 ? 30.853 54.723 15.662 1.00 18.72 184 PRO A CA 1
ATOM 1011 C C . PRO A 1 135 ? 32.078 54.822 14.753 1.00 16.06 184 PRO A C 1
ATOM 1012 O O . PRO A 1 135 ? 32.261 55.829 14.065 1.00 16.78 184 PRO A O 1
ATOM 1016 N N . THR A 1 136 ? 32.920 53.793 14.756 1.00 16.89 185 THR A N 1
ATOM 1017 C CA . THR A 1 136 ? 34.123 53.817 13.929 1.00 16.73 185 THR A CA 1
ATOM 1018 C C . THR A 1 136 ? 33.796 53.744 12.447 1.00 16.41 185 THR A C 1
ATOM 1019 O O . THR A 1 136 ? 34.479 54.353 11.618 1.00 17.67 185 THR A O 1
ATOM 1023 N N . ILE A 1 137 ? 32.753 52.992 12.116 1.00 16.11 186 ILE A N 1
ATOM 1024 C CA . ILE A 1 137 ? 32.338 52.853 10.727 1.00 16.63 186 ILE A CA 1
ATOM 1025 C C . ILE A 1 137 ? 31.721 54.160 10.258 1.00 16.23 186 ILE A C 1
ATOM 1026 O O . ILE A 1 137 ? 31.978 54.605 9.144 1.00 17.32 186 ILE A O 1
ATOM 1031 N N . ARG A 1 138 ? 30.913 54.785 11.110 1.00 16.33 187 ARG A N 1
ATOM 1032 C CA . ARG A 1 138 ? 30.299 56.058 10.750 1.00 16.57 187 ARG A CA 1
ATOM 1033 C C . ARG A 1 138 ? 31.388 57.084 10.434 1.00 16.87 187 ARG A C 1
ATOM 1034 O O . ARG A 1 138 ? 31.279 57.831 9.461 1.00 16.93 187 ARG A O 1
ATOM 1042 N N . GLU A 1 139 ? 32.438 57.124 11.251 1.00 15.52 188 GLU A N 1
ATOM 1043 C CA . GLU A 1 139 ? 33.533 58.059 10.999 1.00 15.32 188 GLU A CA 1
ATOM 1044 C C . GLU A 1 139 ? 34.162 57.778 9.636 1.00 15.41 188 GLU A C 1
ATOM 1045 O O . GLU A 1 139 ? 34.465 58.700 8.880 1.00 15.19 188 GLU A O 1
ATOM 1051 N N . ARG A 1 140 ? 34.360 56.499 9.330 1.00 15.66 189 ARG A N 1
ATOM 1052 C CA . ARG A 1 140 ? 34.972 56.109 8.062 1.00 13.58 189 ARG A CA 1
ATOM 1053 C C . ARG A 1 140 ? 34.127 56.510 6.858 1.00 13.78 189 ARG A C 1
ATOM 1054 O O . ARG A 1 140 ? 34.621 57.141 5.921 1.00 12.79 189 ARG A O 1
ATOM 1062 N N . ILE A 1 141 ? 32.853 56.136 6.887 1.00 14.02 190 ILE A N 1
ATOM 1063 C CA . ILE A 1 141 ? 31.953 56.439 5.786 1.00 14.46 190 ILE A CA 1
ATOM 1064 C C . ILE A 1 141 ? 31.675 57.930 5.605 1.00 15.74 190 ILE A C 1
ATOM 1065 O O . ILE A 1 141 ? 31.618 58.415 4.476 1.00 16.31 190 ILE A O 1
ATOM 1070 N N . GLU A 1 142 ? 31.507 58.669 6.697 1.00 16.54 191 GLU A N 1
ATOM 1071 C CA . GLU A 1 142 ? 31.255 60.101 6.557 1.00 17.05 191 GLU A CA 1
ATOM 1072 C C . GLU A 1 142 ? 32.456 60.767 5.884 1.00 15.36 191 GLU A C 1
ATOM 1073 O O . GLU A 1 142 ? 32.299 61.695 5.094 1.00 16.21 191 GLU A O 1
ATOM 1079 N N . ALA A 1 143 ? 33.660 60.281 6.175 1.00 15.48 192 ALA A N 1
ATOM 1080 C CA . ALA A 1 143 ? 34.851 60.850 5.555 1.00 14.68 192 ALA A CA 1
ATOM 1081 C C . ALA A 1 143 ? 34.877 60.478 4.073 1.00 15.89 192 ALA A C 1
ATOM 1082 O O . ALA A 1 143 ? 35.331 61.258 3.236 1.00 15.91 192 ALA A O 1
ATOM 1084 N N . MET A 1 144 ? 34.390 59.281 3.750 1.00 15.24 193 MET A N 1
ATOM 1085 C CA . MET A 1 144 ? 34.350 58.831 2.360 1.00 15.68 193 MET A CA 1
ATOM 1086 C C . MET A 1 144 ? 33.415 59.687 1.519 1.00 15.34 193 MET A C 1
ATOM 1087 O O . MET A 1 144 ? 33.772 60.107 0.419 1.00 15.22 193 MET A O 1
ATOM 1092 N N . THR A 1 145 ? 32.208 59.928 2.023 1.00 14.59 194 THR A N 1
ATOM 1093 C CA . THR A 1 145 ? 31.250 60.727 1.265 1.00 15.07 194 THR A CA 1
ATOM 1094 C C . THR A 1 145 ? 31.723 62.172 1.141 1.00 16.22 194 THR A C 1
ATOM 1095 O O . THR A 1 145 ? 31.456 62.833 0.139 1.00 17.95 194 THR A O 1
ATOM 1099 N N . ALA A 1 146 ? 32.446 62.652 2.149 1.00 15.02 195 ALA A N 1
ATOM 1100 C CA . ALA A 1 146 ? 32.963 64.018 2.112 1.00 15.47 195 ALA A CA 1
ATOM 1101 C C . ALA A 1 146 ? 34.007 64.150 1.004 1.00 15.17 195 ALA A C 1
ATOM 1102 O O . ALA A 1 146 ? 33.956 65.077 0.201 1.00 16.35 195 ALA A O 1
ATOM 1104 N N . GLU A 1 147 ? 34.957 63.219 0.953 1.00 15.32 196 GLU A N 1
ATOM 1105 C CA . GLU A 1 147 ? 35.993 63.276 -0.068 1.00 15.16 196 GLU A CA 1
ATOM 1106 C C . GLU A 1 147 ? 35.407 63.026 -1.461 1.00 15.61 196 GLU A C 1
ATOM 1107 O O . GLU A 1 147 ? 35.825 63.650 -2.436 1.00 16.76 196 GLU A O 1
ATOM 1113 N N . ALA A 1 148 ? 34.437 62.119 -1.552 1.00 15.84 197 ALA A N 1
ATOM 1114 C CA . ALA A 1 148 ? 33.800 61.823 -2.832 1.00 16.94 197 ALA A CA 1
ATOM 1115 C C . ALA A 1 148 ? 33.130 63.091 -3.354 1.00 16.71 197 ALA A C 1
ATOM 1116 O O . ALA A 1 148 ? 33.233 63.418 -4.538 1.00 17.40 197 ALA A O 1
ATOM 1118 N N . SER A 1 149 ? 32.454 63.805 -2.458 1.00 17.00 198 SER A N 1
ATOM 1119 C CA . SER A 1 149 ? 31.769 65.044 -2.820 1.00 17.07 198 SER A CA 1
ATOM 1120 C C . SER A 1 149 ? 32.779 66.083 -3.290 1.00 18.31 198 SER A C 1
ATOM 1121 O O . SER A 1 149 ? 32.546 66.789 -4.272 1.00 17.93 198 SER A O 1
ATOM 1124 N N . LYS A 1 150 ? 33.903 66.170 -2.588 1.00 17.83 199 LYS A N 1
ATOM 1125 C CA . LYS A 1 150 ? 34.947 67.121 -2.939 1.00 19.41 199 LYS A CA 1
ATOM 1126 C C . LYS A 1 150 ? 35.461 66.849 -4.350 1.00 20.40 199 LYS A C 1
ATOM 1127 O O . LYS A 1 150 ? 35.698 67.779 -5.124 1.00 21.60 199 LYS A O 1
ATOM 1133 N N . LEU A 1 151 ? 35.611 65.570 -4.686 1.00 19.70 200 LEU A N 1
ATOM 1134 C CA . LEU A 1 151 ? 36.121 65.167 -5.996 1.00 20.70 200 LEU A CA 1
ATOM 1135 C C . LEU A 1 151 ? 35.036 64.946 -7.054 1.00 21.01 200 LEU A C 1
ATOM 1136 O O . LEU A 1 151 ? 35.329 64.503 -8.170 1.00 21.38 200 LEU A O 1
ATOM 1141 N N . LYS A 1 152 ? 33.792 65.254 -6.704 1.00 20.65 201 LYS A N 1
ATOM 1142 C CA . LYS A 1 152 ? 32.663 65.091 -7.618 1.00 22.12 201 LYS A CA 1
ATOM 1143 C C . LYS A 1 152 ? 32.513 63.661 -8.124 1.00 21.19 201 LYS A C 1
ATOM 1144 O O . LYS A 1 152 ? 32.286 63.420 -9.313 1.00 22.39 201 LYS A O 1
ATOM 1150 N N . ILE A 1 153 ? 32.659 62.710 -7.211 1.00 18.60 202 ILE A N 1
ATOM 1151 C CA . ILE A 1 153 ? 32.494 61.305 -7.540 1.00 18.69 202 ILE A CA 1
ATOM 1152 C C . ILE A 1 153 ? 31.145 60.907 -6.964 1.00 18.40 202 ILE A C 1
ATOM 1153 O O . ILE A 1 153 ? 30.913 61.058 -5.768 1.00 19.72 202 ILE A O 1
ATOM 1158 N N . ASP A 1 154 ? 30.242 60.430 -7.813 1.00 18.53 203 ASP A N 1
ATOM 1159 C CA . ASP A 1 154 ? 28.927 60.009 -7.344 1.00 19.44 203 ASP A CA 1
ATOM 1160 C C . ASP A 1 154 ? 29.098 58.683 -6.623 1.00 18.64 203 ASP A C 1
ATOM 1161 O O . ASP A 1 154 ? 30.011 57.919 -6.933 1.00 20.21 203 ASP A O 1
ATOM 1166 N N . TYR A 1 155 ? 28.231 58.412 -5.655 1.00 16.94 204 TYR A N 1
ATOM 1167 C CA . TYR A 1 155 ? 28.334 57.171 -4.909 1.00 15.27 204 TYR A CA 1
ATOM 1168 C C . TYR A 1 155 ? 26.979 56.642 -4.472 1.00 15.64 204 TYR A C 1
ATOM 1169 O O . TYR A 1 155 ? 25.973 57.358 -4.481 1.00 16.32 204 TYR A O 1
ATOM 1178 N N . LEU A 1 156 ? 26.971 55.369 -4.104 1.00 14.39 205 LEU A N 1
ATOM 1179 C CA . LEU A 1 156 ? 25.782 54.711 -3.591 1.00 14.59 205 LEU A CA 1
ATOM 1180 C C . LEU A 1 156 ? 26.255 53.994 -2.345 1.00 14.81 205 LEU A C 1
ATOM 1181 O O . LEU A 1 156 ? 27.218 53.227 -2.401 1.00 15.26 205 LEU A O 1
ATOM 1186 N N . LEU A 1 157 ? 25.601 54.255 -1.219 1.00 14.42 206 LEU A N 1
ATOM 1187 C CA . LEU A 1 157 ? 25.943 53.580 0.026 1.00 14.00 206 LEU A CA 1
ATOM 1188 C C . LEU A 1 157 ? 25.036 52.364 0.141 1.00 13.60 206 LEU A C 1
ATOM 1189 O O . LEU A 1 157 ? 23.839 52.440 -0.151 1.00 17.01 206 LEU A O 1
ATOM 1194 N N . GLU A 1 158 ? 25.611 51.245 0.555 1.00 13.38 207 GLU A N 1
ATOM 1195 C CA . GLU A 1 158 ? 24.852 50.019 0.738 1.00 14.23 207 GLU A CA 1
ATOM 1196 C C . GLU A 1 158 ? 25.279 49.356 2.036 1.00 15.37 207 GLU A C 1
ATOM 1197 O O . GLU A 1 158 ? 26.421 48.915 2.156 1.00 15.81 207 GLU A O 1
ATOM 1203 N N . GLU A 1 159 ? 24.378 49.305 3.016 1.00 17.21 208 GLU A N 1
ATOM 1204 C CA . GLU A 1 159 ? 24.707 48.649 4.275 1.00 19.49 208 GLU A CA 1
ATOM 1205 C C . GLU A 1 159 ? 24.726 47.157 3.973 1.00 21.94 208 GLU A C 1
ATOM 1206 O O . GLU A 1 159 ? 23.844 46.641 3.279 1.00 21.97 208 GLU A O 1
ATOM 1212 N N . THR A 1 160 ? 25.723 46.458 4.495 1.00 23.20 209 THR A N 1
ATOM 1213 C CA . THR A 1 160 ? 25.846 45.035 4.229 1.00 26.78 209 THR A CA 1
ATOM 1214 C C . THR A 1 160 ? 25.929 44.243 5.530 1.00 28.65 209 THR A C 1
ATOM 1215 O O . THR A 1 160 ? 26.259 44.797 6.579 1.00 27.86 209 THR A O 1
ATOM 1219 N N . PRO A 1 161 ? 25.602 42.941 5.483 1.00 30.34 210 PRO A N 1
ATOM 1220 C CA . PRO A 1 161 ? 25.660 42.102 6.686 1.00 31.20 210 PRO A CA 1
ATOM 1221 C C . PRO A 1 161 ? 27.047 42.158 7.328 1.00 31.16 210 PRO A C 1
ATOM 1222 O O . PRO A 1 161 ? 28.043 42.409 6.651 1.00 30.50 210 PRO A O 1
ATOM 1226 N N . GLU A 1 162 ? 27.111 41.930 8.634 1.00 32.50 211 GLU A N 1
ATOM 1227 C CA . GLU A 1 162 ? 28.387 41.968 9.335 1.00 33.72 211 GLU A CA 1
ATOM 1228 C C . GLU A 1 162 ? 29.135 40.645 9.312 1.00 34.23 211 GLU A C 1
ATOM 1229 O O . GLU A 1 162 ? 30.333 40.604 9.586 1.00 35.63 211 GLU A O 1
ATOM 1235 N N . ASN A 1 163 ? 28.443 39.562 8.981 1.00 33.97 212 ASN A N 1
ATOM 1236 C CA . ASN A 1 163 ? 29.102 38.266 8.973 1.00 34.08 212 ASN A CA 1
ATOM 1237 C C . ASN A 1 163 ? 28.903 37.418 7.722 1.00 31.48 212 ASN A C 1
ATOM 1238 O O . ASN A 1 163 ? 28.911 36.189 7.808 1.00 32.29 212 ASN A O 1
ATOM 1243 N N . ASN A 1 164 ? 28.734 38.051 6.564 1.00 28.77 213 ASN A N 1
ATOM 1244 C CA . ASN A 1 164 ? 28.558 37.281 5.335 1.00 24.97 213 ASN A CA 1
ATOM 1245 C C . ASN A 1 164 ? 29.158 37.941 4.100 1.00 23.21 213 ASN A C 1
ATOM 1246 O O . ASN A 1 164 ? 28.447 38.543 3.292 1.00 22.72 213 ASN A O 1
ATOM 1251 N N . PRO A 1 165 ? 30.478 37.822 3.931 1.00 22.04 214 PRO A N 1
ATOM 1252 C CA . PRO A 1 165 ? 31.183 38.403 2.787 1.00 21.27 214 PRO A CA 1
ATOM 1253 C C . PRO A 1 165 ? 30.661 37.864 1.457 1.00 19.74 214 PRO A C 1
ATOM 1254 O O . PRO A 1 165 ? 30.653 38.569 0.450 1.00 19.28 214 PRO A O 1
ATOM 1258 N N . TYR A 1 166 ? 30.219 36.611 1.456 1.00 17.87 215 TYR A N 1
ATOM 1259 C CA . TYR A 1 166 ? 29.712 36.006 0.234 1.00 16.69 215 TYR A CA 1
ATOM 1260 C C . TYR A 1 166 ? 28.473 36.718 -0.295 1.00 16.88 215 TYR A C 1
ATOM 1261 O O . TYR A 1 166 ? 28.415 37.082 -1.470 1.00 15.07 215 TYR A O 1
ATOM 1270 N N . ILE A 1 167 ? 27.475 36.902 0.563 1.00 15.90 216 ILE A N 1
ATOM 1271 C CA . ILE A 1 167 ? 26.257 37.576 0.131 1.00 17.57 216 ILE A CA 1
ATOM 1272 C C . ILE A 1 167 ? 26.563 39.002 -0.314 1.00 16.68 216 ILE A C 1
ATOM 1273 O O . ILE A 1 167 ? 26.004 39.491 -1.295 1.00 17.21 216 ILE A O 1
ATOM 1278 N N . SER A 1 168 ? 27.464 39.659 0.407 1.00 16.82 217 SER A N 1
ATOM 1279 C CA . SER A 1 168 ? 27.849 41.027 0.087 1.00 16.47 217 SER A CA 1
ATOM 1280 C C . SER A 1 168 ? 28.500 41.090 -1.295 1.00 15.51 217 SER A C 1
ATOM 1281 O O . SER A 1 168 ? 28.310 42.054 -2.042 1.00 15.43 217 SER A O 1
ATOM 1284 N N . ALA A 1 169 ? 29.266 40.058 -1.634 1.00 14.73 218 ALA A N 1
ATOM 1285 C CA . ALA A 1 169 ? 29.933 40.005 -2.931 1.00 15.05 218 ALA A CA 1
ATOM 1286 C C . ALA A 1 169 ? 28.921 39.808 -4.055 1.00 15.87 218 ALA A C 1
ATOM 1287 O O . ALA A 1 169 ? 29.108 40.318 -5.158 1.00 16.65 218 ALA A O 1
ATOM 1289 N N . GLN A 1 170 ? 27.855 39.058 -3.792 1.00 17.05 219 GLN A N 1
ATOM 1290 C CA . GLN A 1 170 ? 26.855 38.850 -4.828 1.00 16.95 219 GLN A CA 1
ATOM 1291 C C . GLN A 1 170 ? 26.156 40.170 -5.116 1.00 16.88 219 GLN A C 1
ATOM 1292 O O . GLN A 1 170 ? 25.922 40.522 -6.271 1.00 18.20 219 GLN A O 1
ATOM 1298 N N . SER A 1 171 ? 25.831 40.899 -4.051 1.00 15.84 220 SER A N 1
ATOM 1299 C CA . SER A 1 171 ? 25.170 42.190 -4.180 1.00 16.37 220 SER A CA 1
ATOM 1300 C C . SER A 1 171 ? 26.055 43.155 -4.968 1.00 16.75 220 SER A C 1
ATOM 1301 O O . SER A 1 171 ? 25.578 43.892 -5.835 1.00 16.68 220 SER A O 1
ATOM 1304 N N . ALA A 1 172 ? 27.351 43.141 -4.671 1.00 14.76 221 ALA A N 1
ATOM 1305 C CA . ALA A 1 172 ? 28.297 44.016 -5.348 1.00 15.06 221 ALA A CA 1
ATOM 1306 C C . ALA A 1 172 ? 28.387 43.712 -6.837 1.00 17.05 221 ALA A C 1
ATOM 1307 O O . ALA A 1 172 ? 28.283 44.614 -7.671 1.00 17.53 221 ALA A O 1
ATOM 1309 N N . LEU A 1 173 ? 28.582 42.443 -7.176 1.00 16.16 222 LEU A N 1
ATOM 1310 C CA . LEU A 1 173 ? 28.695 42.069 -8.577 1.00 16.78 222 LEU A CA 1
ATOM 1311 C C . LEU A 1 173 ? 27.393 42.254 -9.353 1.00 17.49 222 LEU A C 1
ATOM 1312 O O . LEU A 1 173 ? 27.424 42.590 -10.539 1.00 19.25 222 LEU A O 1
ATOM 1317 N N . ASN A 1 174 ? 26.256 42.045 -8.692 1.00 17.23 223 ASN A N 1
ATOM 1318 C CA . ASN A 1 174 ? 24.964 42.194 -9.359 1.00 18.84 223 ASN A CA 1
ATOM 1319 C C . ASN A 1 174 ? 24.766 43.593 -9.911 1.00 19.15 223 ASN A C 1
ATOM 1320 O O . ASN A 1 174 ? 24.084 43.776 -10.921 1.00 20.60 223 ASN A O 1
ATOM 1325 N N . LYS A 1 175 ? 25.362 44.584 -9.258 1.00 18.96 224 LYS A N 1
ATOM 1326 C CA . LYS A 1 175 ? 25.218 45.961 -9.716 1.00 18.93 224 LYS A CA 1
ATOM 1327 C C . LYS A 1 175 ? 26.525 46.585 -10.199 1.00 18.55 224 LYS A C 1
ATOM 1328 O O . LYS A 1 175 ? 26.579 47.783 -10.468 1.00 17.28 224 LYS A O 1
ATOM 1334 N N . SER A 1 176 ? 27.566 45.767 -10.339 1.00 18.61 225 SER A N 1
ATOM 1335 C CA . SER A 1 176 ? 28.870 46.269 -10.755 1.00 17.79 225 SER A CA 1
ATOM 1336 C C . SER A 1 176 ? 28.903 47.025 -12.077 1.00 18.36 225 SER A C 1
ATOM 1337 O O . SER A 1 176 ? 29.678 47.966 -12.217 1.00 18.05 225 SER A O 1
ATOM 1340 N N . ASN A 1 177 ? 28.071 46.642 -13.044 1.00 18.53 226 ASN A N 1
ATOM 1341 C CA . ASN A 1 177 ? 28.089 47.342 -14.321 1.00 20.09 226 ASN A CA 1
ATOM 1342 C C . ASN A 1 177 ? 27.606 48.789 -14.235 1.00 19.25 226 ASN A C 1
ATOM 1343 O O . ASN A 1 177 ? 27.733 49.544 -15.200 1.00 20.90 226 ASN A O 1
ATOM 1348 N N . GLN A 1 178 ? 27.058 49.172 -13.084 1.00 17.34 227 GLN A N 1
ATOM 1349 C CA . GLN A 1 178 ? 26.577 50.535 -12.864 1.00 17.30 227 GLN A CA 1
ATOM 1350 C C . GLN A 1 178 ? 27.667 51.396 -12.226 1.00 17.04 227 GLN A C 1
ATOM 1351 O O . GLN A 1 178 ? 27.505 52.610 -12.102 1.00 17.74 227 GLN A O 1
ATOM 1357 N N . PHE A 1 179 ? 28.773 50.772 -11.825 1.00 15.69 228 PHE A N 1
ATOM 1358 C CA . PHE A 1 179 ? 29.846 51.494 -11.144 1.00 16.50 228 PHE A CA 1
ATOM 1359 C C . PHE A 1 179 ? 31.232 51.309 -11.739 1.00 16.98 228 PHE A C 1
ATOM 1360 O O . PHE A 1 179 ? 31.514 50.306 -12.390 1.00 18.44 228 PHE A O 1
ATOM 1368 N N . ASP A 1 180 ? 32.103 52.285 -11.486 1.00 16.58 229 ASP A N 1
ATOM 1369 C CA . ASP A 1 180 ? 33.473 52.246 -11.985 1.00 15.99 229 ASP A CA 1
ATOM 1370 C C . ASP A 1 180 ? 34.413 51.716 -10.908 1.00 15.59 229 ASP A C 1
ATOM 1371 O O . ASP A 1 180 ? 35.548 51.334 -11.197 1.00 15.37 229 ASP A O 1
ATOM 1376 N N . ALA A 1 181 ? 33.936 51.708 -9.667 1.00 15.56 230 ALA A N 1
ATOM 1377 C CA . ALA A 1 181 ? 34.737 51.234 -8.544 1.00 14.90 230 ALA A CA 1
ATOM 1378 C C . ALA A 1 181 ? 33.842 50.769 -7.409 1.00 14.23 230 ALA A C 1
ATOM 1379 O O . ALA A 1 181 ? 32.685 51.181 -7.301 1.00 13.87 230 ALA A O 1
ATOM 1381 N N . ILE A 1 182 ? 34.391 49.904 -6.567 1.00 12.46 231 ILE A N 1
ATOM 1382 C CA . ILE A 1 182 ? 33.664 49.388 -5.423 1.00 12.52 231 ILE A CA 1
ATOM 1383 C C . ILE A 1 182 ? 34.590 49.414 -4.221 1.00 12.45 231 ILE A C 1
ATOM 1384 O O . ILE A 1 182 ? 35.739 48.976 -4.298 1.00 12.94 231 ILE A O 1
ATOM 1389 N N . ILE A 1 183 ? 34.090 49.958 -3.121 1.00 12.38 232 ILE A N 1
ATOM 1390 C CA . ILE A 1 183 ? 34.845 50.010 -1.881 1.00 13.04 232 ILE A CA 1
ATOM 1391 C C . ILE A 1 183 ? 34.016 49.174 -0.918 1.00 14.26 232 ILE A C 1
ATOM 1392 O O . ILE A 1 183 ? 32.812 49.394 -0.792 1.00 14.67 232 ILE A O 1
ATOM 1397 N N . THR A 1 184 ? 34.640 48.202 -0.258 1.00 12.63 233 THR A N 1
ATOM 1398 C CA . THR A 1 184 ? 33.896 47.358 0.670 1.00 14.84 233 THR A CA 1
ATOM 1399 C C . THR A 1 184 ? 34.442 47.390 2.105 1.00 15.02 233 THR A C 1
ATOM 1400 O O . THR A 1 184 ? 35.459 48.033 2.378 1.00 16.17 233 THR A O 1
ATOM 1404 N N . VAL A 1 185 ? 33.763 46.704 3.021 1.00 16.56 234 VAL A N 1
ATOM 1405 C CA . VAL A 1 185 ? 34.113 46.753 4.444 1.00 18.27 234 VAL A CA 1
ATOM 1406 C C . VAL A 1 185 ? 35.503 46.342 4.910 1.00 16.40 234 VAL A C 1
ATOM 1407 O O . VAL A 1 185 ? 36.047 46.956 5.827 1.00 17.21 234 VAL A O 1
ATOM 1411 N N . ASN A 1 186 ? 36.065 45.295 4.317 1.00 15.27 235 ASN A N 1
ATOM 1412 C CA . ASN A 1 186 ? 37.406 44.864 4.686 1.00 15.05 235 ASN A CA 1
ATOM 1413 C C . ASN A 1 186 ? 37.995 44.012 3.571 1.00 13.50 235 ASN A C 1
ATOM 1414 O O . ASN A 1 186 ? 37.349 43.794 2.542 1.00 13.04 235 ASN A O 1
ATOM 1419 N N . ASP A 1 187 ? 39.221 43.541 3.771 1.00 13.95 236 ASP A N 1
ATOM 1420 C CA . ASP A 1 187 ? 39.915 42.758 2.761 1.00 14.55 236 ASP A CA 1
ATOM 1421 C C . ASP A 1 187 ? 39.320 41.379 2.491 1.00 14.22 236 ASP A C 1
ATOM 1422 O O . ASP A 1 187 ? 39.451 40.852 1.390 1.00 14.05 236 ASP A O 1
ATOM 1427 N N . LEU A 1 188 ? 38.669 40.787 3.485 1.00 14.34 237 LEU A N 1
ATOM 1428 C CA . LEU A 1 188 ? 38.043 39.487 3.278 1.00 16.51 237 LEU A CA 1
ATOM 1429 C C . LEU A 1 188 ? 36.875 39.693 2.313 1.00 15.66 237 LEU A C 1
ATOM 1430 O O . LEU A 1 188 ? 36.675 38.910 1.385 1.00 15.57 237 LEU A O 1
ATOM 1435 N N . TYR A 1 189 ? 36.102 40.754 2.534 1.00 15.71 238 TYR A N 1
ATOM 1436 C CA . TYR A 1 189 ? 34.982 41.044 1.651 1.00 15.79 238 TYR A CA 1
ATOM 1437 C C . TYR A 1 189 ? 35.512 41.324 0.250 1.00 14.76 238 TYR A C 1
ATOM 1438 O O . TYR A 1 189 ? 34.896 40.930 -0.742 1.00 15.31 238 TYR A O 1
ATOM 1447 N N . ALA A 1 190 ? 36.654 42.005 0.167 1.00 13.94 239 ALA A N 1
ATOM 1448 C CA . ALA A 1 190 ? 37.246 42.302 -1.132 1.00 13.10 239 ALA A CA 1
ATOM 1449 C C . ALA A 1 190 ? 37.650 41.008 -1.832 1.00 13.68 239 ALA A C 1
ATOM 1450 O O . ALA A 1 190 ? 37.458 40.863 -3.043 1.00 14.37 239 ALA A O 1
ATOM 1452 N N . ALA A 1 191 ? 38.211 40.072 -1.070 1.00 14.19 240 ALA A N 1
ATOM 1453 C CA . ALA A 1 191 ? 38.640 38.792 -1.625 1.00 15.07 240 ALA A CA 1
ATOM 1454 C C . ALA A 1 191 ? 37.453 38.026 -2.205 1.00 15.84 240 ALA A C 1
ATOM 1455 O O . ALA A 1 191 ? 37.581 37.373 -3.240 1.00 16.96 240 ALA A O 1
ATOM 1457 N N . GLU A 1 192 ? 36.301 38.105 -1.543 1.00 16.71 241 GLU A N 1
ATOM 1458 C CA . GLU A 1 192 ? 35.096 37.432 -2.031 1.00 16.83 241 GLU A CA 1
ATOM 1459 C C . GLU A 1 192 ? 34.610 38.106 -3.314 1.00 17.45 241 GLU A C 1
ATOM 1460 O O . GLU A 1 192 ? 34.102 37.449 -4.221 1.00 17.00 241 GLU A O 1
ATOM 1466 N N . ILE A 1 193 ? 34.756 39.428 -3.389 1.00 15.20 242 ILE A N 1
ATOM 1467 C CA . ILE A 1 193 ? 34.338 40.135 -4.591 1.00 15.33 242 ILE A CA 1
ATOM 1468 C C . ILE A 1 193 ? 35.216 39.694 -5.763 1.00 15.56 242 ILE A C 1
ATOM 1469 O O . ILE A 1 193 ? 34.725 39.489 -6.865 1.00 16.61 242 ILE A O 1
ATOM 1474 N N . ILE A 1 194 ? 36.512 39.529 -5.515 1.00 15.30 243 ILE A N 1
ATOM 1475 C CA . ILE A 1 194 ? 37.425 39.084 -6.562 1.00 16.44 243 ILE A CA 1
ATOM 1476 C C . ILE A 1 194 ? 37.031 37.686 -7.036 1.00 18.13 243 ILE A C 1
ATOM 1477 O O . ILE A 1 194 ? 37.025 37.408 -8.235 1.00 18.38 243 ILE A O 1
ATOM 1482 N N . LYS A 1 195 ? 36.689 36.816 -6.090 1.00 18.52 244 LYS A N 1
ATOM 1483 C CA . LYS A 1 195 ? 36.313 35.448 -6.420 1.00 20.17 244 LYS A CA 1
ATOM 1484 C C . LYS A 1 195 ? 35.037 35.389 -7.256 1.00 19.99 244 LYS A C 1
ATOM 1485 O O . LYS A 1 195 ? 34.959 34.626 -8.219 1.00 20.92 244 LYS A O 1
ATOM 1491 N N . GLU A 1 196 ? 34.043 36.200 -6.902 1.00 19.40 245 GLU A N 1
ATOM 1492 C CA . GLU A 1 196 ? 32.785 36.208 -7.645 1.00 19.46 245 GLU A CA 1
ATOM 1493 C C . GLU A 1 196 ? 32.978 36.843 -9.018 1.00 18.82 245 GLU A C 1
ATOM 1494 O O . GLU A 1 196 ? 32.368 36.412 -9.995 1.00 19.22 245 GLU A O 1
ATOM 1500 N N . ALA A 1 197 ? 33.826 37.865 -9.096 1.00 17.97 246 ALA A N 1
ATOM 1501 C CA . ALA A 1 197 ? 34.082 38.523 -10.370 1.00 18.66 246 ALA A CA 1
ATOM 1502 C C . ALA A 1 197 ? 34.633 37.504 -11.362 1.00 19.90 246 ALA A C 1
ATOM 1503 O O . ALA A 1 197 ? 34.267 37.512 -12.537 1.00 21.35 246 ALA A O 1
ATOM 1505 N N . LYS A 1 198 ? 35.508 36.624 -10.884 1.00 21.46 247 LYS A N 1
ATOM 1506 C CA . LYS A 1 198 ? 36.096 35.602 -11.742 1.00 23.54 247 LYS A CA 1
ATOM 1507 C C . LYS A 1 198 ? 35.048 34.599 -12.199 1.00 24.73 247 LYS A C 1
ATOM 1508 O O . LYS A 1 198 ? 35.121 34.091 -13.319 1.00 25.89 247 LYS A O 1
ATOM 1514 N N . ARG A 1 199 ? 34.068 34.320 -11.345 1.00 25.36 248 ARG A N 1
ATOM 1515 C CA . ARG A 1 199 ? 33.007 33.383 -11.711 1.00 25.90 248 ARG A CA 1
ATOM 1516 C C . ARG A 1 199 ? 32.178 33.969 -12.845 1.00 26.64 248 ARG A C 1
ATOM 1517 O O . ARG A 1 199 ? 31.618 33.238 -13.662 1.00 27.97 248 ARG A O 1
ATOM 1525 N N . ARG A 1 200 ? 32.106 35.295 -12.890 1.00 25.12 249 ARG A N 1
ATOM 1526 C CA . ARG A 1 200 ? 31.327 35.984 -13.909 1.00 23.84 249 ARG A CA 1
ATOM 1527 C C . ARG A 1 200 ? 32.177 36.486 -15.069 1.00 24.24 249 ARG A C 1
ATOM 1528 O O . ARG A 1 200 ? 31.706 37.246 -15.917 1.00 24.48 249 ARG A O 1
ATOM 1536 N N . ASN A 1 201 ? 33.431 36.051 -15.101 1.00 25.59 250 ASN A N 1
ATOM 1537 C CA . ASN A 1 201 ? 34.357 36.437 -16.155 1.00 27.10 250 ASN A CA 1
ATOM 1538 C C . ASN A 1 201 ? 34.549 37.946 -16.265 1.00 27.08 250 ASN A C 1
ATOM 1539 O O . ASN A 1 201 ? 34.604 38.499 -17.366 1.00 27.17 250 ASN A O 1
ATOM 1544 N N . LEU A 1 202 ? 34.631 38.607 -15.115 1.00 25.52 251 LEU A N 1
ATOM 1545 C CA . LEU A 1 202 ? 34.859 40.044 -15.063 1.00 24.97 251 LEU A CA 1
ATOM 1546 C C . LEU A 1 202 ? 36.269 40.233 -14.513 1.00 24.95 251 LEU A C 1
ATOM 1547 O O . LEU A 1 202 ? 36.756 39.397 -13.751 1.00 25.78 251 LEU A O 1
ATOM 1552 N N . LYS A 1 203 ? 36.923 41.321 -14.906 1.00 24.25 252 LYS A N 1
ATOM 1553 C CA . LYS A 1 203 ? 38.288 41.591 -14.468 1.00 23.93 252 LYS A CA 1
ATOM 1554 C C . LYS A 1 203 ? 38.398 42.827 -13.594 1.00 21.92 252 LYS A C 1
ATOM 1555 O O . LYS A 1 203 ? 37.681 43.809 -13.783 1.00 21.56 252 LYS A O 1
ATOM 1561 N N . ILE A 1 204 ? 39.311 42.765 -12.633 1.00 19.66 253 ILE A N 1
ATOM 1562 C CA . ILE A 1 204 ? 39.561 43.872 -11.712 1.00 18.56 253 ILE A CA 1
ATOM 1563 C C . ILE A 1 204 ? 41.037 44.219 -11.881 1.00 18.09 253 ILE A C 1
ATOM 1564 O O . ILE A 1 204 ? 41.890 43.333 -11.812 1.00 18.83 253 ILE A O 1
ATOM 1569 N N . PRO A 1 205 ? 41.370 45.515 -12.047 1.00 18.91 254 PRO A N 1
ATOM 1570 C CA . PRO A 1 205 ? 40.534 46.719 -12.125 1.00 18.89 254 PRO A CA 1
ATOM 1571 C C . PRO A 1 205 ? 39.866 47.043 -13.459 1.00 19.66 254 PRO A C 1
ATOM 1572 O O . PRO A 1 205 ? 39.145 48.034 -13.563 1.00 20.22 254 PRO A O 1
ATOM 1576 N N . ASP A 1 206 ? 40.105 46.221 -14.476 1.00 21.38 255 ASP A N 1
ATOM 1577 C CA . ASP A 1 206 ? 39.542 46.468 -15.801 1.00 23.16 255 ASP A CA 1
ATOM 1578 C C . ASP A 1 206 ? 38.069 46.875 -15.819 1.00 22.89 255 ASP A C 1
ATOM 1579 O O . ASP A 1 206 ? 37.720 47.934 -16.346 1.00 23.66 255 ASP A O 1
ATOM 1584 N N . ASP A 1 207 ? 37.205 46.042 -15.252 1.00 21.31 256 ASP A N 1
ATOM 1585 C CA . ASP A 1 207 ? 35.778 46.350 -15.231 1.00 20.79 256 ASP A CA 1
ATOM 1586 C C . ASP A 1 207 ? 35.426 47.319 -14.108 1.00 18.68 256 ASP A C 1
ATOM 1587 O O . ASP A 1 207 ? 34.502 48.121 -14.237 1.00 20.06 256 ASP A O 1
ATOM 1592 N N . PHE A 1 208 ? 36.164 47.238 -13.004 1.00 17.35 257 PHE A N 1
ATOM 1593 C CA . PHE A 1 208 ? 35.973 48.152 -11.880 1.00 15.27 257 PHE A CA 1
ATOM 1594 C C . PHE A 1 208 ? 37.128 48.054 -10.893 1.00 14.88 257 PHE A C 1
ATOM 1595 O O . PHE A 1 208 ? 37.738 46.996 -10.746 1.00 16.84 257 PHE A O 1
ATOM 1603 N N . GLN A 1 209 ? 37.457 49.174 -10.256 1.00 14.55 258 GLN A N 1
ATOM 1604 C CA . GLN A 1 209 ? 38.525 49.187 -9.264 1.00 13.72 258 GLN A CA 1
ATOM 1605 C C . GLN A 1 209 ? 37.926 48.676 -7.968 1.00 13.80 258 GLN A C 1
ATOM 1606 O O . GLN A 1 209 ? 36.714 48.759 -7.763 1.00 14.43 258 GLN A O 1
ATOM 1612 N N . LEU A 1 210 ? 38.777 48.155 -7.093 1.00 12.93 259 LEU A N 1
ATOM 1613 C CA . LEU A 1 210 ? 38.313 47.610 -5.820 1.00 13.11 259 LEU A CA 1
ATOM 1614 C C . LEU A 1 210 ? 39.229 48.020 -4.675 1.00 13.03 259 LEU A C 1
ATOM 1615 O O . LEU A 1 210 ? 40.456 47.968 -4.792 1.00 12.50 259 LEU A O 1
ATOM 1620 N N . VAL A 1 211 ? 38.625 48.429 -3.564 1.00 12.16 260 VAL A N 1
ATOM 1621 C CA . VAL A 1 211 ? 39.384 48.827 -2.382 1.00 12.30 260 VAL A CA 1
ATOM 1622 C C . VAL A 1 211 ? 38.791 48.151 -1.144 1.00 12.35 260 VAL A C 1
ATOM 1623 O O . VAL A 1 211 ? 37.571 48.111 -0.976 1.00 12.88 260 VAL A O 1
ATOM 1627 N N . GLY A 1 212 ? 39.659 47.601 -0.296 1.00 12.30 261 GLY A N 1
ATOM 1628 C CA . GLY A 1 212 ? 39.209 46.952 0.928 1.00 13.52 261 GLY A CA 1
ATOM 1629 C C . GLY A 1 212 ? 39.625 47.769 2.143 1.00 13.10 261 GLY A C 1
ATOM 1630 O O . GLY A 1 212 ? 39.721 48.993 2.058 1.00 14.15 261 GLY A O 1
ATOM 1631 N N . TYR A 1 213 ? 39.877 47.106 3.273 1.00 12.90 262 TYR A N 1
ATOM 1632 C CA . TYR A 1 213 ? 40.303 47.809 4.489 1.00 13.80 262 TYR A CA 1
ATOM 1633 C C . TYR A 1 213 ? 40.928 46.813 5.463 1.00 15.48 262 TYR A C 1
ATOM 1634 O O . TYR A 1 213 ? 40.467 45.679 5.546 1.00 16.90 262 TYR A O 1
ATOM 1643 N N . ASP A 1 214 ? 41.971 47.252 6.176 1.00 15.64 263 ASP A N 1
ATOM 1644 C CA . ASP A 1 214 ? 42.706 46.471 7.188 1.00 16.93 263 ASP A CA 1
ATOM 1645 C C . ASP A 1 214 ? 44.169 46.181 6.882 1.00 18.41 263 ASP A C 1
ATOM 1646 O O . ASP A 1 214 ? 45.024 46.251 7.766 1.00 19.32 263 ASP A O 1
ATOM 1651 N N . ASN A 1 215 ? 44.441 45.869 5.621 1.00 16.89 264 ASN A N 1
ATOM 1652 C CA . ASN A 1 215 ? 45.753 45.436 5.154 1.00 16.98 264 ASN A CA 1
ATOM 1653 C C . ASN A 1 215 ? 46.000 44.084 5.803 1.00 17.93 264 ASN A C 1
ATOM 1654 O O . ASN A 1 215 ? 47.039 43.833 6.420 1.00 17.93 264 ASN A O 1
ATOM 1659 N N . ASN A 1 216 ? 45.004 43.222 5.669 1.00 17.40 265 ASN A N 1
ATOM 1660 C CA . ASN A 1 216 ? 45.070 41.872 6.188 1.00 19.30 265 ASN A CA 1
ATOM 1661 C C . ASN A 1 216 ? 46.125 41.153 5.353 1.00 19.85 265 ASN A C 1
ATOM 1662 O O . ASN A 1 216 ? 46.340 41.493 4.191 1.00 20.40 265 ASN A O 1
ATOM 1667 N N . ILE A 1 217 ? 46.795 40.169 5.937 1.00 21.32 266 ILE A N 1
ATOM 1668 C CA . ILE A 1 217 ? 47.830 39.445 5.208 1.00 22.31 266 ILE A CA 1
ATOM 1669 C C . ILE A 1 217 ? 47.337 38.887 3.867 1.00 21.50 266 ILE A C 1
ATOM 1670 O O . ILE A 1 217 ? 48.121 38.673 2.946 1.00 20.46 266 ILE A O 1
ATOM 1675 N N . LEU A 1 218 ? 46.030 38.675 3.760 1.00 19.68 267 LEU A N 1
ATOM 1676 C CA . LEU A 1 218 ? 45.417 38.144 2.548 1.00 19.54 267 LEU A CA 1
ATOM 1677 C C . LEU A 1 218 ? 45.656 39.004 1.303 1.00 17.88 267 LEU A C 1
ATOM 1678 O O . LEU A 1 218 ? 45.758 38.481 0.194 1.00 16.95 267 LEU A O 1
ATOM 1683 N N . CYS A 1 219 ? 45.775 40.316 1.494 1.00 17.17 268 CYS A N 1
ATOM 1684 C CA . CYS A 1 219 ? 45.948 41.249 0.376 1.00 15.25 268 CYS A CA 1
ATOM 1685 C C . CYS A 1 219 ? 47.067 40.972 -0.619 1.00 16.23 268 CYS A C 1
ATOM 1686 O O . CYS A 1 219 ? 46.915 41.243 -1.809 1.00 16.70 268 CYS A O 1
ATOM 1689 N N . GLY A 1 220 ? 48.198 40.466 -0.149 1.00 15.61 269 GLY A N 1
ATOM 1690 C CA . GLY A 1 220 ? 49.293 40.215 -1.070 1.00 16.07 269 GLY A CA 1
ATOM 1691 C C . GLY A 1 220 ? 49.275 38.853 -1.731 1.00 16.97 269 GLY A C 1
ATOM 1692 O O . GLY A 1 220 ? 50.156 38.543 -2.538 1.00 18.99 269 GLY A O 1
ATOM 1693 N N . TYR A 1 221 ? 48.265 38.049 -1.416 1.00 17.00 270 TYR A N 1
ATOM 1694 C CA . TYR A 1 221 ? 48.178 36.701 -1.962 1.00 17.87 270 TYR A CA 1
ATOM 1695 C C . TYR A 1 221 ? 47.056 36.476 -2.969 1.00 18.32 270 TYR A C 1
ATOM 1696 O O . TYR A 1 221 ? 46.984 35.415 -3.592 1.00 19.52 270 TYR A O 1
ATOM 1705 N N . THR A 1 222 ? 46.183 37.464 -3.129 1.00 17.09 271 THR A N 1
ATOM 1706 C CA . THR A 1 222 ? 45.092 37.347 -4.090 1.00 17.31 271 THR A CA 1
ATOM 1707 C C . THR A 1 222 ? 45.528 37.857 -5.461 1.00 17.58 271 THR A C 1
ATOM 1708 O O . THR A 1 222 ? 46.601 38.437 -5.608 1.00 17.04 271 THR A O 1
ATOM 1712 N N . SER A 1 223 ? 44.698 37.618 -6.470 1.00 18.13 272 SER A N 1
ATOM 1713 C CA . SER A 1 223 ? 44.998 38.075 -7.824 1.00 19.68 272 SER A CA 1
ATOM 1714 C C . SER A 1 223 ? 43.726 38.660 -8.409 1.00 18.42 272 SER A C 1
ATOM 1715 O O . SER A 1 223 ? 42.794 37.927 -8.741 1.00 18.64 272 SER A O 1
ATOM 1718 N N . PRO A 1 224 ? 43.670 39.992 -8.554 1.00 17.34 273 PRO A N 1
ATOM 1719 C CA . PRO A 1 224 ? 44.697 40.984 -8.214 1.00 17.14 273 PRO A CA 1
ATOM 1720 C C . PRO A 1 224 ? 44.922 41.169 -6.719 1.00 16.12 273 PRO A C 1
ATOM 1721 O O . PRO A 1 224 ? 44.051 40.851 -5.901 1.00 15.36 273 PRO A O 1
ATOM 1725 N N . THR A 1 225 ? 46.097 41.685 -6.369 1.00 15.65 274 THR A N 1
ATOM 1726 C CA . THR A 1 225 ? 46.401 41.965 -4.974 1.00 15.03 274 THR A CA 1
ATOM 1727 C C . THR A 1 225 ? 45.470 43.110 -4.585 1.00 16.03 274 THR A C 1
ATOM 1728 O O . THR A 1 225 ? 45.073 43.912 -5.429 1.00 16.05 274 THR A O 1
ATOM 1732 N N . ILE A 1 226 ? 45.128 43.189 -3.308 1.00 14.53 275 ILE A N 1
ATOM 1733 C CA . ILE A 1 226 ? 44.163 44.181 -2.841 1.00 14.62 275 ILE A CA 1
ATOM 1734 C C . ILE A 1 226 ? 44.656 45.522 -2.290 1.00 13.16 275 ILE A C 1
ATOM 1735 O O . ILE A 1 226 ? 45.456 45.563 -1.355 1.00 13.50 275 ILE A O 1
ATOM 1740 N N . SER A 1 227 ? 44.167 46.615 -2.885 1.00 13.39 276 SER A N 1
ATOM 1741 C CA . SER A 1 227 ? 44.491 47.968 -2.428 1.00 11.81 276 SER A CA 1
ATOM 1742 C C . SER A 1 227 ? 43.694 48.114 -1.143 1.00 12.91 276 SER A C 1
ATOM 1743 O O . SER A 1 227 ? 42.531 47.711 -1.084 1.00 13.10 276 SER A O 1
ATOM 1746 N N . THR A 1 228 ? 44.302 48.711 -0.128 1.00 11.25 277 THR A N 1
ATOM 1747 C CA . THR A 1 228 ? 43.632 48.775 1.160 1.00 13.67 277 THR A CA 1
ATOM 1748 C C . THR A 1 228 ? 44.177 49.867 2.077 1.00 12.77 277 THR A C 1
ATOM 1749 O O . THR A 1 228 ? 45.004 50.687 1.673 1.00 12.76 277 THR A O 1
ATOM 1753 N N . ILE A 1 229 ? 43.676 49.877 3.309 1.00 12.27 278 ILE A N 1
ATOM 1754 C CA . ILE A 1 229 ? 44.112 50.831 4.321 1.00 13.89 278 ILE A CA 1
ATOM 1755 C C . ILE A 1 229 ? 44.643 50.032 5.508 1.00 13.56 278 ILE A C 1
ATOM 1756 O O . ILE A 1 229 ? 43.933 49.202 6.075 1.00 14.81 278 ILE A O 1
ATOM 1761 N N . ASP A 1 230 ? 45.897 50.270 5.875 1.00 13.82 279 ASP A N 1
ATOM 1762 C CA . ASP A 1 230 ? 46.497 49.569 7.009 1.00 15.18 279 ASP A CA 1
ATOM 1763 C C . ASP A 1 230 ? 46.128 50.314 8.294 1.00 15.55 279 ASP A C 1
ATOM 1764 O O . ASP A 1 230 ? 46.447 51.497 8.441 1.00 14.98 279 ASP A O 1
ATOM 1769 N N . GLN A 1 231 ? 45.462 49.628 9.221 1.00 16.44 280 GLN A N 1
ATOM 1770 C CA . GLN A 1 231 ? 45.053 50.253 10.481 1.00 18.70 280 GLN A CA 1
ATOM 1771 C C . GLN A 1 231 ? 46.104 50.225 11.588 1.00 17.78 280 GLN A C 1
ATOM 1772 O O . GLN A 1 231 ? 45.840 50.691 12.695 1.00 17.82 280 GLN A O 1
ATOM 1778 N N . ASN A 1 232 ? 47.285 49.681 11.311 1.00 16.11 281 ASN A N 1
ATOM 1779 C CA . ASN A 1 232 ? 48.334 49.619 12.335 1.00 17.13 281 ASN A CA 1
ATOM 1780 C C . ASN A 1 232 ? 47.863 48.978 13.638 1.00 16.43 281 ASN A C 1
ATOM 1781 O O . ASN A 1 232 ? 48.076 49.535 14.712 1.00 14.42 281 ASN A O 1
ATOM 1786 N N . PRO A 1 233 ? 47.230 47.801 13.567 1.00 16.10 282 PRO A N 1
ATOM 1787 C CA . PRO A 1 233 ? 46.770 47.180 14.813 1.00 14.41 282 PRO A CA 1
ATOM 1788 C C . PRO A 1 233 ? 47.855 46.957 15.875 1.00 15.05 282 PRO A C 1
ATOM 1789 O O . PRO A 1 233 ? 47.593 47.117 17.065 1.00 13.93 282 PRO A O 1
ATOM 1793 N N . LYS A 1 234 ? 49.066 46.594 15.466 1.00 14.06 283 LYS A N 1
ATOM 1794 C CA . LYS A 1 234 ? 50.116 46.378 16.456 1.00 15.15 283 LYS A CA 1
ATOM 1795 C C . LYS A 1 234 ? 50.341 47.661 17.254 1.00 15.39 283 LYS A C 1
ATOM 1796 O O . LYS A 1 234 ? 50.456 47.624 18.478 1.00 13.75 283 LYS A O 1
ATOM 1802 N N . LEU A 1 235 ? 50.384 48.795 16.561 1.00 15.11 284 LEU A N 1
ATOM 1803 C CA . LEU A 1 235 ? 50.595 50.077 17.229 1.00 15.33 284 LEU A CA 1
ATOM 1804 C C . LEU A 1 235 ? 49.393 50.429 18.103 1.00 15.07 284 LEU A C 1
ATOM 1805 O O . LEU A 1 235 ? 49.543 51.015 19.174 1.00 15.06 284 LEU A O 1
ATOM 1810 N N . ILE A 1 236 ? 48.196 50.071 17.648 1.00 13.99 285 ILE A N 1
ATOM 1811 C CA . ILE A 1 236 ? 47.006 50.340 18.448 1.00 13.76 285 ILE A CA 1
ATOM 1812 C C . ILE A 1 236 ? 47.166 49.615 19.785 1.00 14.58 285 ILE A C 1
ATOM 1813 O O . ILE A 1 236 ? 46.890 50.185 20.849 1.00 13.90 285 ILE A O 1
ATOM 1818 N N . GLY A 1 237 ? 47.623 48.364 19.723 1.00 12.95 286 GLY A N 1
ATOM 1819 C CA . GLY A 1 237 ? 47.819 47.570 20.927 1.00 13.64 286 GLY A CA 1
ATOM 1820 C C . GLY A 1 237 ? 48.915 48.103 21.832 1.00 14.05 286 GLY A C 1
ATOM 1821 O O . GLY A 1 237 ? 48.722 48.237 23.042 1.00 14.59 286 GLY A O 1
ATOM 1822 N N . GLN A 1 238 ? 50.069 48.416 21.251 1.00 14.78 287 GLN A N 1
ATOM 1823 C CA . GLN A 1 238 ? 51.187 48.944 22.027 1.00 14.14 287 GLN A CA 1
ATOM 1824 C C . GLN A 1 238 ? 50.791 50.240 22.719 1.00 14.85 287 GLN A C 1
ATOM 1825 O O . GLN A 1 238 ? 51.096 50.448 23.895 1.00 13.65 287 GLN A O 1
ATOM 1831 N N . THR A 1 239 ? 50.107 51.113 21.988 1.00 14.02 288 THR A N 1
ATOM 1832 C CA . THR A 1 239 ? 49.694 52.392 22.550 1.00 12.67 288 THR A CA 1
ATOM 1833 C C . THR A 1 239 ? 48.668 52.220 23.666 1.00 12.91 288 THR A C 1
ATOM 1834 O O . THR A 1 239 ? 48.711 52.934 24.672 1.00 14.42 288 THR A O 1
ATOM 1838 N N . ALA A 1 240 ? 47.740 51.282 23.495 1.00 12.27 289 ALA A N 1
ATOM 1839 C CA . ALA A 1 240 ? 46.743 51.029 24.530 1.00 12.45 289 ALA A CA 1
ATOM 1840 C C . ALA A 1 240 ? 47.482 50.639 25.811 1.00 13.95 289 ALA A C 1
ATOM 1841 O O . ALA A 1 240 ? 47.130 51.080 26.908 1.00 14.19 289 ALA A O 1
ATOM 1843 N N . ALA A 1 241 ? 48.512 49.815 25.664 1.00 12.30 290 ALA A N 1
ATOM 1844 C CA . ALA A 1 241 ? 49.300 49.374 26.812 1.00 13.28 290 ALA A CA 1
ATOM 1845 C C . ALA A 1 241 ? 50.068 50.532 27.448 1.00 14.03 290 ALA A C 1
ATOM 1846 O O . ALA A 1 241 ? 50.077 50.680 28.671 1.00 14.96 290 ALA A O 1
ATOM 1848 N N . HIS A 1 242 ? 50.711 51.359 26.631 1.00 14.55 291 HIS A N 1
ATOM 1849 C CA . HIS A 1 242 ? 51.453 52.482 27.190 1.00 15.78 291 HIS A CA 1
ATOM 1850 C C . HIS A 1 242 ? 50.536 53.468 27.908 1.00 15.81 291 HIS A C 1
ATOM 1851 O O . HIS A 1 242 ? 50.864 53.949 28.997 1.00 16.51 291 HIS A O 1
ATOM 1858 N N . ARG A 1 243 ? 49.388 53.774 27.304 1.00 15.81 292 ARG A N 1
ATOM 1859 C CA . ARG A 1 243 ? 48.453 54.704 27.929 1.00 15.70 292 ARG A CA 1
ATOM 1860 C C . ARG A 1 243 ? 47.909 54.126 29.232 1.00 15.73 292 ARG A C 1
ATOM 1861 O O . ARG A 1 243 ? 47.660 54.867 30.185 1.00 16.24 292 ARG A O 1
ATOM 1869 N N . LEU A 1 244 ? 47.721 52.809 29.284 1.00 14.08 293 LEU A N 1
ATOM 1870 C CA . LEU A 1 244 ? 47.218 52.187 30.507 1.00 14.58 293 LEU A CA 1
ATOM 1871 C C . LEU A 1 244 ? 48.269 52.312 31.601 1.00 16.56 293 LEU A C 1
ATOM 1872 O O . LEU A 1 244 ? 47.948 52.638 32.747 1.00 15.77 293 LEU A O 1
ATOM 1877 N N . LEU A 1 245 ? 49.524 52.053 31.244 1.00 15.39 294 LEU A N 1
ATOM 1878 C CA . LEU A 1 245 ? 50.609 52.157 32.213 1.00 16.08 294 LEU A CA 1
ATOM 1879 C C . LEU A 1 245 ? 50.683 53.579 32.768 1.00 17.51 294 LEU A C 1
ATOM 1880 O O . LEU A 1 245 ? 50.956 53.770 33.955 1.00 17.75 294 LEU A O 1
ATOM 1885 N N . ASP A 1 246 ? 50.422 54.574 31.920 1.00 15.96 295 ASP A N 1
ATOM 1886 C CA . ASP A 1 246 ? 50.444 55.964 32.369 1.00 17.40 295 ASP A CA 1
ATOM 1887 C C . ASP A 1 246 ? 49.330 56.188 33.388 1.00 17.66 295 ASP A C 1
ATOM 1888 O O . ASP A 1 246 ? 49.542 56.820 34.423 1.00 17.67 295 ASP A O 1
ATOM 1893 N N . LEU A 1 247 ? 48.140 55.670 33.098 1.00 17.83 296 LEU A N 1
ATOM 1894 C CA . LEU A 1 247 ? 47.015 55.819 34.017 1.00 18.17 296 LEU A CA 1
ATOM 1895 C C . LEU A 1 247 ? 47.325 55.154 35.354 1.00 19.16 296 LEU A C 1
ATOM 1896 O O . LEU A 1 247 ? 46.972 55.678 36.414 1.00 20.60 296 LEU A O 1
ATOM 1901 N N . MET A 1 248 ? 47.989 54.002 35.293 1.00 17.53 297 MET A N 1
ATOM 1902 C CA . MET A 1 248 ? 48.355 53.238 36.481 1.00 18.03 297 MET A CA 1
ATOM 1903 C C . MET A 1 248 ? 49.494 53.931 37.229 1.00 19.79 297 MET A C 1
ATOM 1904 O O . MET A 1 248 ? 49.875 53.516 38.323 1.00 20.41 297 MET A O 1
ATOM 1909 N N . SER A 1 249 ? 50.024 54.993 36.631 1.00 19.39 298 SER A N 1
ATOM 1910 C CA . SER A 1 249 ? 51.119 55.753 37.226 1.00 19.83 298 SER A CA 1
ATOM 1911 C C . SER A 1 249 ? 50.673 57.143 37.678 1.00 21.62 298 SER A C 1
ATOM 1912 O O . SER A 1 249 ? 51.498 58.040 37.874 1.00 23.04 298 SER A O 1
ATOM 1915 N N . GLY A 1 250 ? 49.364 57.326 37.825 1.00 22.75 299 GLY A N 1
ATOM 1916 C CA . GLY A 1 250 ? 48.845 58.602 38.289 1.00 24.30 299 GLY A CA 1
ATOM 1917 C C . GLY A 1 250 ? 48.589 59.696 37.270 1.00 25.62 299 GLY A C 1
ATOM 1918 O O . GLY A 1 250 ? 48.241 60.815 37.652 1.00 26.27 299 GLY A O 1
ATOM 1919 N N . ASN A 1 251 ? 48.769 59.407 35.986 1.00 26.52 300 ASN A N 1
ATOM 1920 C CA . ASN A 1 251 ? 48.511 60.411 34.957 1.00 29.08 300 ASN A CA 1
ATOM 1921 C C . ASN A 1 251 ? 47.004 60.434 34.729 1.00 30.51 300 ASN A C 1
ATOM 1922 O O . ASN A 1 251 ? 46.434 59.470 34.219 1.00 31.91 300 ASN A O 1
ATOM 1927 N N . ASN A 1 252 ? 46.365 61.538 35.104 1.00 31.08 301 ASN A N 1
ATOM 1928 C CA . ASN A 1 252 ? 44.915 61.666 34.983 1.00 32.18 301 ASN A CA 1
ATOM 1929 C C . ASN A 1 252 ? 44.370 62.116 33.630 1.00 31.57 301 ASN A C 1
ATOM 1930 O O . ASN A 1 252 ? 43.153 62.152 33.445 1.00 32.84 301 ASN A O 1
ATOM 1935 N N . SER A 1 253 ? 45.246 62.456 32.689 1.00 28.79 302 SER A N 1
ATOM 1936 C CA . SER A 1 253 ? 44.789 62.907 31.375 1.00 27.64 302 SER A CA 1
ATOM 1937 C C . SER A 1 253 ? 43.849 61.897 30.721 1.00 26.13 302 SER A C 1
ATOM 1938 O O . SER A 1 253 ? 44.086 60.691 30.783 1.00 25.32 302 SER A O 1
ATOM 1941 N N . THR A 1 254 ? 42.784 62.397 30.099 1.00 24.53 303 THR A N 1
ATOM 1942 C CA . THR A 1 254 ? 41.815 61.534 29.431 1.00 24.62 303 THR A CA 1
ATOM 1943 C C . THR A 1 254 ? 41.856 61.731 27.919 1.00 22.77 303 THR A C 1
ATOM 1944 O O . THR A 1 254 ? 40.946 61.315 27.203 1.00 23.00 303 THR A O 1
ATOM 1948 N N . ARG A 1 255 ? 42.919 62.366 27.440 1.00 21.38 304 ARG A N 1
ATOM 1949 C CA . ARG A 1 255 ? 43.089 62.610 26.014 1.00 20.73 304 ARG A CA 1
ATOM 1950 C C . ARG A 1 255 ? 43.143 61.297 25.243 1.00 18.85 304 ARG A C 1
ATOM 1951 O O . ARG A 1 255 ? 43.626 60.288 25.752 1.00 19.75 304 ARG A O 1
ATOM 1959 N N . ASN A 1 256 ? 42.636 61.316 24.014 1.00 17.67 305 ASN A N 1
ATOM 1960 C CA . ASN A 1 256 ? 42.658 60.127 23.172 1.00 16.56 305 ASN A CA 1
ATOM 1961 C C . ASN A 1 256 ? 43.940 60.093 22.356 1.00 16.48 305 ASN A C 1
ATOM 1962 O O . ASN A 1 256 ? 44.493 61.135 22.007 1.00 19.07 305 ASN A O 1
ATOM 1967 N N . SER A 1 257 ? 44.411 58.888 22.061 1.00 14.36 306 SER A N 1
ATOM 1968 C CA . SER A 1 257 ? 45.591 58.708 21.223 1.00 14.51 306 SER A CA 1
ATOM 1969 C C . SER A 1 257 ? 45.039 58.435 19.831 1.00 14.77 306 SER A C 1
ATOM 1970 O O . SER A 1 257 ? 44.220 57.540 19.670 1.00 16.71 306 SER A O 1
ATOM 1973 N N . ILE A 1 258 ? 45.476 59.202 18.838 1.00 14.64 307 ILE A N 1
ATOM 1974 C CA . ILE A 1 258 ? 45.016 59.003 17.464 1.00 16.46 307 ILE A CA 1
ATOM 1975 C C . ILE A 1 258 ? 46.101 58.251 16.698 1.00 16.09 307 ILE A C 1
ATOM 1976 O O . ILE A 1 258 ? 47.217 58.749 16.543 1.00 18.12 307 ILE A O 1
ATOM 1981 N N . ILE A 1 259 ? 45.772 57.054 16.222 1.00 13.80 308 ILE A N 1
ATOM 1982 C CA . ILE A 1 259 ? 46.725 56.222 15.494 1.00 14.33 308 ILE A CA 1
ATOM 1983 C C . ILE A 1 259 ? 46.564 56.383 13.988 1.00 13.73 308 ILE A C 1
ATOM 1984 O O . ILE A 1 259 ? 45.465 56.243 13.443 1.00 13.25 308 ILE A O 1
ATOM 1989 N N . ASP A 1 260 ? 47.673 56.661 13.317 1.00 13.84 309 ASP A N 1
ATOM 1990 C CA . ASP A 1 260 ? 47.678 56.872 11.874 1.00 13.96 309 ASP A CA 1
ATOM 1991 C C . ASP A 1 260 ? 47.268 55.617 11.095 1.00 13.21 309 ASP A C 1
ATOM 1992 O O . ASP A 1 260 ? 47.363 54.491 11.601 1.00 14.33 309 ASP A O 1
ATOM 1997 N N . VAL A 1 261 ? 46.776 55.829 9.877 1.00 13.09 310 VAL A N 1
ATOM 1998 C CA . VAL A 1 261 ? 46.389 54.743 8.981 1.00 13.40 310 VAL A CA 1
ATOM 1999 C C . VAL A 1 261 ? 47.185 54.982 7.702 1.00 13.39 310 VAL A C 1
ATOM 2000 O O . VAL A 1 261 ? 47.495 56.131 7.357 1.00 14.60 310 VAL A O 1
ATOM 2004 N N . LEU A 1 262 ? 47.518 53.902 7.008 1.00 14.02 311 LEU A N 1
ATOM 2005 C CA . LEU A 1 262 ? 48.340 54.003 5.810 1.00 15.98 311 LEU A CA 1
ATOM 2006 C C . LEU A 1 262 ? 47.696 53.413 4.568 1.00 15.22 311 LEU A C 1
ATOM 2007 O O . LEU A 1 262 ? 47.300 52.251 4.560 1.00 16.54 311 LEU A O 1
ATOM 2012 N N . PRO A 1 263 ? 47.583 54.210 3.495 1.00 15.41 312 PRO A N 1
ATOM 2013 C CA . PRO A 1 263 ? 46.978 53.682 2.269 1.00 15.34 312 PRO A CA 1
ATOM 2014 C C . PRO A 1 263 ? 48.015 52.850 1.530 1.00 16.17 312 PRO A C 1
ATOM 2015 O O . PRO A 1 263 ? 49.171 53.259 1.407 1.00 17.72 312 PRO A O 1
ATOM 2019 N N . ILE A 1 264 ? 47.605 51.681 1.054 1.00 14.37 313 ILE A N 1
ATOM 2020 C CA . ILE A 1 264 ? 48.507 50.805 0.324 1.00 15.50 313 ILE A CA 1
ATOM 2021 C C . ILE A 1 264 ? 47.920 50.487 -1.045 1.00 15.27 313 ILE A C 1
ATOM 2022 O O . ILE A 1 264 ? 46.897 49.804 -1.149 1.00 14.81 313 ILE A O 1
ATOM 2027 N N . LYS A 1 265 ? 48.577 50.988 -2.089 1.00 15.52 314 LYS A N 1
ATOM 2028 C CA . LYS A 1 265 ? 48.129 50.781 -3.461 1.00 18.51 314 LYS A CA 1
ATOM 2029 C C . LYS A 1 265 ? 48.626 49.455 -4.017 1.00 16.11 314 LYS A C 1
ATOM 2030 O O . LYS A 1 265 ? 49.833 49.201 -4.049 1.00 17.24 314 LYS A O 1
ATOM 2036 N N . ARG A 1 266 ? 47.694 48.609 -4.446 1.00 14.91 315 ARG A N 1
ATOM 2037 C CA . ARG A 1 266 ? 48.053 47.329 -5.038 1.00 15.77 315 ARG A CA 1
ATOM 2038 C C . ARG A 1 266 ? 47.348 47.182 -6.386 1.00 15.45 315 ARG A C 1
ATOM 2039 O O . ARG A 1 266 ? 46.782 48.151 -6.901 1.00 15.41 315 ARG A O 1
ATOM 2047 N N . ASP A 1 267 ? 47.364 45.986 -6.955 1.00 16.41 316 ASP A N 1
ATOM 2048 C CA . ASP A 1 267 ? 46.781 45.803 -8.273 1.00 17.83 316 ASP A CA 1
ATOM 2049 C C . ASP A 1 267 ? 45.276 45.979 -8.434 1.00 17.85 316 ASP A C 1
ATOM 2050 O O . ASP A 1 267 ? 44.812 46.243 -9.542 1.00 17.28 316 ASP A O 1
ATOM 2055 N N . SER A 1 268 ? 44.506 45.871 -7.355 1.00 15.77 317 SER A N 1
ATOM 2056 C CA . SER A 1 268 ? 43.064 46.021 -7.509 1.00 16.58 317 SER A CA 1
ATOM 2057 C C . SER A 1 268 ? 42.665 47.434 -7.938 1.00 16.50 317 SER A C 1
ATOM 2058 O O . SER A 1 268 ? 41.533 47.657 -8.362 1.00 16.62 317 SER A O 1
ATOM 2061 N N . THR A 1 269 ? 43.594 48.385 -7.840 1.00 16.41 318 THR A N 1
ATOM 2062 C CA . THR A 1 269 ? 43.327 49.743 -8.306 1.00 16.80 318 THR A CA 1
ATOM 2063 C C . THR A 1 269 ? 44.306 50.093 -9.435 1.00 19.44 318 THR A C 1
ATOM 2064 O O . THR A 1 269 ? 43.908 50.626 -10.471 1.00 21.07 318 THR A O 1
ATOM 2068 N N . GLU A 1 270 ? 45.576 49.745 -9.243 1.00 20.75 319 GLU A N 1
ATOM 2069 C CA . GLU A 1 270 ? 46.633 50.048 -10.210 1.00 22.45 319 GLU A CA 1
ATOM 2070 C C . GLU A 1 270 ? 46.711 49.124 -11.421 1.00 22.75 319 GLU A C 1
ATOM 2071 O O . GLU A 1 270 ? 47.250 49.505 -12.463 1.00 24.10 319 GLU A O 1
ATOM 2077 N N . GLY A 1 271 ? 46.201 47.908 -11.281 1.00 22.42 320 GLY A N 1
ATOM 2078 C CA . GLY A 1 271 ? 46.236 46.959 -12.379 1.00 25.18 320 GLY A CA 1
ATOM 2079 C C . GLY A 1 271 ? 47.523 46.158 -12.412 1.00 27.51 320 GLY A C 1
ATOM 2080 O O . GLY A 1 271 ? 48.589 46.718 -12.067 1.00 29.30 320 GLY A O 1
ATOM 2081 N N . LYS B 1 8 ? 42.169 26.694 47.985 1.00 34.30 57 LYS B N 1
ATOM 2082 C CA . LYS B 1 8 ? 41.041 27.394 47.311 1.00 34.38 57 LYS B CA 1
ATOM 2083 C C . LYS B 1 8 ? 41.301 27.509 45.812 1.00 33.29 57 LYS B C 1
ATOM 2084 O O . LYS B 1 8 ? 42.450 27.530 45.370 1.00 34.50 57 LYS B O 1
ATOM 2090 N N . LYS B 1 9 ? 40.225 27.579 45.035 1.00 31.64 58 LYS B N 1
ATOM 2091 C CA . LYS B 1 9 ? 40.338 27.683 43.586 1.00 29.73 58 LYS B CA 1
ATOM 2092 C C . LYS B 1 9 ? 40.227 29.128 43.105 1.00 28.14 58 LYS B C 1
ATOM 2093 O O . LYS B 1 9 ? 39.504 29.941 43.687 1.00 28.49 58 LYS B O 1
ATOM 2099 N N . SER B 1 10 ? 40.951 29.435 42.033 1.00 25.01 59 SER B N 1
ATOM 2100 C CA . SER B 1 10 ? 40.973 30.776 41.459 1.00 21.53 59 SER B CA 1
ATOM 2101 C C . SER B 1 10 ? 40.056 30.922 40.254 1.00 20.44 59 SER B C 1
ATOM 2102 O O . SER B 1 10 ? 39.736 32.039 39.842 1.00 20.56 59 SER B O 1
ATOM 2105 N N . LYS B 1 11 ? 39.646 29.795 39.687 1.00 19.68 60 LYS B N 1
ATOM 2106 C CA . LYS B 1 11 ? 38.806 29.801 38.499 1.00 19.22 60 LYS B CA 1
ATOM 2107 C C . LYS B 1 11 ? 39.556 30.472 37.345 1.00 19.01 60 LYS B C 1
ATOM 2108 O O . LYS B 1 11 ? 38.956 31.123 36.492 1.00 16.66 60 LYS B O 1
ATOM 2114 N N . MET B 1 12 ? 40.878 30.321 37.350 1.00 17.09 61 MET B N 1
ATOM 2115 C CA . MET B 1 12 ? 41.730 30.849 36.289 1.00 16.61 61 MET B CA 1
ATOM 2116 C C . MET B 1 12 ? 42.474 29.661 35.700 1.00 17.35 61 MET B C 1
ATOM 2117 O O . MET B 1 12 ? 42.861 28.741 36.422 1.00 17.86 61 MET B O 1
ATOM 2122 N N . ILE B 1 13 ? 42.667 29.682 34.387 1.00 16.15 62 ILE B N 1
ATOM 2123 C CA . ILE B 1 13 ? 43.392 28.623 33.706 1.00 15.94 62 ILE B CA 1
ATOM 2124 C C . ILE B 1 13 ? 44.553 29.279 32.986 1.00 15.67 62 ILE B C 1
ATOM 2125 O O . ILE B 1 13 ? 44.357 30.198 32.188 1.00 16.17 62 ILE B O 1
ATOM 2130 N N . GLY B 1 14 ? 45.765 28.828 33.285 1.00 15.65 63 GLY B N 1
ATOM 2131 C CA . GLY B 1 14 ? 46.921 29.394 32.619 1.00 14.32 63 GLY B CA 1
ATOM 2132 C C . GLY B 1 14 ? 47.076 28.781 31.240 1.00 14.51 63 GLY B C 1
ATOM 2133 O O . GLY B 1 14 ? 46.931 27.567 31.074 1.00 15.37 63 GLY B O 1
ATOM 2134 N N . ILE B 1 15 ? 47.354 29.618 30.245 1.00 13.14 64 ILE B N 1
ATOM 2135 C CA . ILE B 1 15 ? 47.546 29.135 28.879 1.00 13.87 64 ILE B CA 1
ATOM 2136 C C . ILE B 1 15 ? 48.796 29.765 28.281 1.00 14.02 64 ILE B C 1
ATOM 2137 O O . ILE B 1 15 ? 49.027 30.965 28.436 1.00 13.95 64 ILE B O 1
ATOM 2142 N N . ILE B 1 16 ? 49.596 28.955 27.595 1.00 15.36 65 ILE B N 1
ATOM 2143 C CA . ILE B 1 16 ? 50.805 29.443 26.946 1.00 16.83 65 ILE B CA 1
ATOM 2144 C C . ILE B 1 16 ? 50.651 29.233 25.442 1.00 17.26 65 ILE B C 1
ATOM 2145 O O . ILE B 1 16 ? 50.328 28.129 24.995 1.00 17.30 65 ILE B O 1
ATOM 2150 N N . ILE B 1 17 ? 50.863 30.301 24.679 1.00 18.99 66 ILE B N 1
ATOM 2151 C CA . ILE B 1 17 ? 50.779 30.273 23.217 1.00 21.76 66 ILE B CA 1
ATOM 2152 C C . ILE B 1 17 ? 51.740 31.327 22.678 1.00 23.17 66 ILE B C 1
ATOM 2153 O O . ILE B 1 17 ? 52.136 32.235 23.401 1.00 22.28 66 ILE B O 1
ATOM 2158 N N . PRO B 1 18 ? 52.135 31.216 21.401 1.00 24.64 67 PRO B N 1
ATOM 2159 C CA . PRO B 1 18 ? 53.055 32.204 20.821 1.00 25.83 67 PRO B CA 1
ATOM 2160 C C . PRO B 1 18 ? 52.344 33.539 20.600 1.00 27.38 67 PRO B C 1
ATOM 2161 O O . PRO B 1 18 ? 52.823 34.595 21.017 1.00 27.81 67 PRO B O 1
ATOM 2165 N N . ASP B 1 19 ? 51.199 33.470 19.931 1.00 29.41 68 ASP B N 1
ATOM 2166 C CA . ASP B 1 19 ? 50.374 34.637 19.635 1.00 30.94 68 ASP B CA 1
ATOM 2167 C C . ASP B 1 19 ? 49.051 34.142 19.049 1.00 32.15 68 ASP B C 1
ATOM 2168 O O . ASP B 1 19 ? 48.840 32.938 18.923 1.00 32.74 68 ASP B O 1
ATOM 2173 N N . LEU B 1 20 ? 48.166 35.065 18.685 1.00 32.98 69 LEU B N 1
ATOM 2174 C CA . LEU B 1 20 ? 46.868 34.689 18.130 1.00 34.75 69 LEU B CA 1
ATOM 2175 C C . LEU B 1 20 ? 46.676 34.985 16.644 1.00 35.00 69 LEU B C 1
ATOM 2176 O O . LEU B 1 20 ? 45.542 35.006 16.163 1.00 35.27 69 LEU B O 1
ATOM 2181 N N . ASN B 1 21 ? 47.762 35.216 15.912 1.00 35.52 70 ASN B N 1
ATOM 2182 C CA . ASN B 1 21 ? 47.652 35.543 14.492 1.00 35.82 70 ASN B CA 1
ATOM 2183 C C . ASN B 1 21 ? 47.216 34.406 13.582 1.00 36.50 70 ASN B C 1
ATOM 2184 O O . ASN B 1 21 ? 46.157 34.480 12.961 1.00 37.36 70 ASN B O 1
ATOM 2189 N N . ASN B 1 22 ? 48.035 33.360 13.507 1.00 37.15 71 ASN B N 1
ATOM 2190 C CA . ASN B 1 22 ? 47.745 32.218 12.651 1.00 36.77 71 ASN B CA 1
ATOM 2191 C C . ASN B 1 22 ? 46.408 31.590 12.999 1.00 36.19 71 ASN B C 1
ATOM 2192 O O . ASN B 1 22 ? 45.877 31.827 14.091 1.00 38.34 71 ASN B O 1
ATOM 2197 N N . ARG B 1 23 ? 45.845 30.798 12.086 1.00 35.36 72 ARG B N 1
ATOM 2198 C CA . ARG B 1 23 ? 44.554 30.129 12.333 1.00 33.67 72 ARG B CA 1
ATOM 2199 C C . ARG B 1 23 ? 44.731 29.066 13.416 1.00 31.98 72 ARG B C 1
ATOM 2200 O O . ARG B 1 23 ? 43.883 28.891 14.283 1.00 32.84 72 ARG B O 1
ATOM 2208 N N . PHE B 1 24 ? 45.857 28.368 13.343 1.00 28.24 73 PHE B N 1
ATOM 2209 C CA . PHE B 1 24 ? 46.157 27.312 14.290 1.00 25.18 73 PHE B CA 1
ATOM 2210 C C . PHE B 1 24 ? 46.026 27.726 15.757 1.00 23.08 73 PHE B C 1
ATOM 2211 O O . PHE B 1 24 ? 45.239 27.147 16.501 1.00 22.13 73 PHE B O 1
ATOM 2219 N N . TYR B 1 25 ? 46.790 28.727 16.175 1.00 23.43 74 TYR B N 1
ATOM 2220 C CA . TYR B 1 25 ? 46.744 29.166 17.569 1.00 22.65 74 TYR B CA 1
ATOM 2221 C C . TYR B 1 25 ? 45.494 29.937 17.967 1.00 23.62 74 TYR B C 1
ATOM 2222 O O . TYR B 1 25 ? 45.018 29.802 19.095 1.00 22.40 74 TYR B O 1
ATOM 2231 N N . ALA B 1 26 ? 44.959 30.744 17.056 1.00 23.79 75 ALA B N 1
ATOM 2232 C CA . ALA B 1 26 ? 43.750 31.512 17.343 1.00 22.99 75 ALA B CA 1
ATOM 2233 C C . ALA B 1 26 ? 42.588 30.550 17.558 1.00 22.42 75 ALA B C 1
ATOM 2234 O O . ALA B 1 26 ? 41.765 30.736 18.461 1.00 21.12 75 ALA B O 1
ATOM 2236 N N . GLN B 1 27 ? 42.524 29.517 16.724 1.00 20.08 76 GLN B N 1
ATOM 2237 C CA . GLN B 1 27 ? 41.465 28.525 16.828 1.00 20.74 76 GLN B CA 1
ATOM 2238 C C . GLN B 1 27 ? 41.644 27.640 18.057 1.00 18.90 76 GLN B C 1
ATOM 2239 O O . GLN B 1 27 ? 40.665 27.211 18.661 1.00 19.46 76 GLN B O 1
ATOM 2245 N N . ILE B 1 28 ? 42.888 27.358 18.433 1.00 18.93 77 ILE B N 1
ATOM 2246 C CA . ILE B 1 28 ? 43.108 26.538 19.617 1.00 17.20 77 ILE B CA 1
ATOM 2247 C C . ILE B 1 28 ? 42.586 27.318 20.825 1.00 16.90 77 ILE B C 1
ATOM 2248 O O . ILE B 1 28 ? 41.869 26.775 21.665 1.00 15.57 77 ILE B O 1
ATOM 2253 N N . ILE B 1 29 ? 42.920 28.601 20.895 1.00 17.04 78 ILE B N 1
ATOM 2254 C CA . ILE B 1 29 ? 42.447 29.432 22.001 1.00 18.79 78 ILE B CA 1
ATOM 2255 C C . ILE B 1 29 ? 40.930 29.562 21.961 1.00 18.35 78 ILE B C 1
ATOM 2256 O O . ILE B 1 29 ? 40.271 29.559 23.003 1.00 17.21 78 ILE B O 1
ATOM 2261 N N . ASP B 1 30 ? 40.372 29.675 20.757 1.00 18.51 79 ASP B N 1
ATOM 2262 C CA . ASP B 1 30 ? 38.926 29.791 20.599 1.00 18.54 79 ASP B CA 1
ATOM 2263 C C . ASP B 1 30 ? 38.287 28.540 21.196 1.00 18.13 79 ASP B C 1
ATOM 2264 O O . ASP B 1 30 ? 37.315 28.624 21.944 1.00 17.47 79 ASP B O 1
ATOM 2269 N N . GLY B 1 31 ? 38.855 27.379 20.878 1.00 16.78 80 GLY B N 1
ATOM 2270 C CA . GLY B 1 31 ? 38.325 26.138 21.407 1.00 17.17 80 GLY B CA 1
ATOM 2271 C C . GLY B 1 31 ? 38.440 26.059 22.917 1.00 16.78 80 GLY B C 1
ATOM 2272 O O . GLY B 1 31 ? 37.507 25.642 23.596 1.00 16.17 80 GLY B O 1
ATOM 2273 N N . ILE B 1 32 ? 39.585 26.464 23.451 1.00 15.79 81 ILE B N 1
ATOM 2274 C CA . ILE B 1 32 ? 39.783 26.421 24.891 1.00 16.48 81 ILE B CA 1
ATOM 2275 C C . ILE B 1 32 ? 38.830 27.356 25.627 1.00 16.54 81 ILE B C 1
ATOM 2276 O O . ILE B 1 32 ? 38.149 26.941 26.568 1.00 16.47 81 ILE B O 1
ATOM 2281 N N . GLN B 1 33 ? 38.775 28.613 25.197 1.00 16.17 82 GLN B N 1
ATOM 2282 C CA . GLN B 1 33 ? 37.932 29.589 25.875 1.00 17.78 82 GLN B CA 1
ATOM 2283 C C . GLN B 1 33 ? 36.458 29.228 25.818 1.00 17.94 82 GLN B C 1
ATOM 2284 O O . GLN B 1 33 ? 35.720 29.431 26.780 1.00 19.20 82 GLN B O 1
ATOM 2290 N N . GLU B 1 34 ? 36.035 28.662 24.697 1.00 18.28 83 GLU B N 1
ATOM 2291 C CA . GLU B 1 34 ? 34.645 28.278 24.530 1.00 19.76 83 GLU B CA 1
ATOM 2292 C C . GLU B 1 34 ? 34.237 27.314 25.642 1.00 19.86 83 GLU B C 1
ATOM 2293 O O . GLU B 1 34 ? 33.188 27.468 26.262 1.00 20.87 83 GLU B O 1
ATOM 2299 N N . VAL B 1 35 ? 35.087 26.328 25.900 1.00 16.69 84 VAL B N 1
ATOM 2300 C CA . VAL B 1 35 ? 34.809 25.332 26.921 1.00 17.00 84 VAL B CA 1
ATOM 2301 C C . VAL B 1 35 ? 34.966 25.822 28.360 1.00 18.17 84 VAL B C 1
ATOM 2302 O O . VAL B 1 35 ? 34.093 25.590 29.201 1.00 17.84 84 VAL B O 1
ATOM 2306 N N . ILE B 1 36 ? 36.064 26.508 28.653 1.00 18.14 85 ILE B N 1
ATOM 2307 C CA . ILE B 1 36 ? 36.285 26.942 30.027 1.00 16.77 85 ILE B CA 1
ATOM 2308 C C . ILE B 1 36 ? 35.470 28.142 30.487 1.00 17.94 85 ILE B C 1
ATOM 2309 O O . ILE B 1 36 ? 35.133 28.232 31.669 1.00 18.00 85 ILE B O 1
ATOM 2314 N N . GLN B 1 37 ? 35.148 29.064 29.583 1.00 17.69 86 GLN B N 1
ATOM 2315 C CA . GLN B 1 37 ? 34.363 30.218 29.999 1.00 17.70 86 GLN B CA 1
ATOM 2316 C C . GLN B 1 37 ? 32.958 29.767 30.352 1.00 18.93 86 GLN B C 1
ATOM 2317 O O . GLN B 1 37 ? 32.318 30.339 31.233 1.00 19.21 86 GLN B O 1
ATOM 2323 N N . LYS B 1 38 ? 32.497 28.722 29.673 1.00 19.81 87 LYS B N 1
ATOM 2324 C CA . LYS B 1 38 ? 31.171 28.166 29.919 1.00 22.35 87 LYS B CA 1
ATOM 2325 C C . LYS B 1 38 ? 31.085 27.697 31.371 1.00 22.21 87 LYS B C 1
ATOM 2326 O O . LYS B 1 38 ? 30.006 27.705 31.970 1.00 23.41 87 LYS B O 1
ATOM 2332 N N . GLU B 1 39 ? 32.227 27.296 31.930 1.00 21.46 88 GLU B N 1
ATOM 2333 C CA . GLU B 1 39 ? 32.290 26.806 33.304 1.00 22.00 88 GLU B CA 1
ATOM 2334 C C . GLU B 1 39 ? 32.750 27.854 34.319 1.00 21.58 88 GLU B C 1
ATOM 2335 O O . GLU B 1 39 ? 33.095 27.518 35.456 1.00 23.34 88 GLU B O 1
ATOM 2341 N N . GLY B 1 40 ? 32.774 29.117 33.900 1.00 20.56 89 GLY B N 1
ATOM 2342 C CA . GLY B 1 40 ? 33.157 30.194 34.798 1.00 20.45 89 GLY B CA 1
ATOM 2343 C C . GLY B 1 40 ? 34.635 30.480 34.970 1.00 19.40 89 GLY B C 1
ATOM 2344 O O . GLY B 1 40 ? 35.022 31.200 35.893 1.00 19.73 89 GLY B O 1
ATOM 2345 N N . TYR B 1 41 ? 35.463 29.923 34.093 1.00 18.45 90 TYR B N 1
ATOM 2346 C CA . TYR B 1 41 ? 36.905 30.144 34.164 1.00 18.43 90 TYR B CA 1
ATOM 2347 C C . TYR B 1 41 ? 37.336 31.301 33.273 1.00 18.31 90 TYR B C 1
ATOM 2348 O O . TYR B 1 41 ? 36.679 31.609 32.276 1.00 18.83 90 TYR B O 1
ATOM 2357 N N . THR B 1 42 ? 38.436 31.946 33.644 1.00 17.90 91 THR B N 1
ATOM 2358 C CA . THR B 1 42 ? 38.990 33.037 32.854 1.00 18.12 91 THR B CA 1
ATOM 2359 C C . THR B 1 42 ? 40.410 32.628 32.493 1.00 18.32 91 THR B C 1
ATOM 2360 O O . THR B 1 42 ? 41.148 32.106 33.330 1.00 18.65 91 THR B O 1
ATOM 2364 N N . ALA B 1 43 ? 40.785 32.861 31.244 1.00 16.22 92 ALA B N 1
ATOM 2365 C CA . ALA B 1 43 ? 42.113 32.511 30.767 1.00 16.19 92 ALA B CA 1
ATOM 2366 C C . ALA B 1 43 ? 43.184 33.521 31.167 1.00 16.24 92 ALA B C 1
ATOM 2367 O O . ALA B 1 43 ? 43.032 34.729 30.961 1.00 16.99 92 ALA B O 1
ATOM 2369 N N . LEU B 1 44 ? 44.259 33.014 31.763 1.00 14.99 93 LEU B N 1
ATOM 2370 C CA . LEU B 1 44 ? 45.406 33.834 32.152 1.00 16.15 93 LEU B CA 1
ATOM 2371 C C . LEU B 1 44 ? 46.431 33.387 31.117 1.00 15.89 93 LEU B C 1
ATOM 2372 O O . LEU B 1 44 ? 46.979 32.285 31.203 1.00 15.87 93 LEU B O 1
ATOM 2377 N N . ILE B 1 45 ? 46.689 34.244 30.135 1.00 15.76 94 ILE B N 1
ATOM 2378 C CA . ILE B 1 45 ? 47.572 33.880 29.036 1.00 15.86 94 ILE B CA 1
ATOM 2379 C C . ILE B 1 45 ? 48.949 34.519 28.982 1.00 15.36 94 ILE B C 1
ATOM 2380 O O . ILE B 1 45 ? 49.088 35.738 29.056 1.00 16.53 94 ILE B O 1
ATOM 2385 N N . SER B 1 46 ? 49.959 33.667 28.840 1.00 15.84 95 SER B N 1
ATOM 2386 C CA . SER B 1 46 ? 51.342 34.105 28.728 1.00 17.36 95 SER B CA 1
ATOM 2387 C C . SER B 1 46 ? 51.757 33.823 27.294 1.00 16.95 95 SER B C 1
ATOM 2388 O O . SER B 1 46 ? 51.589 32.707 26.796 1.00 18.17 95 SER B O 1
ATOM 2391 N N . PHE B 1 47 ? 52.276 34.841 26.624 1.00 17.10 96 PHE B N 1
ATOM 2392 C CA . PHE B 1 47 ? 52.704 34.690 25.242 1.00 18.85 96 PHE B CA 1
ATOM 2393 C C . PHE B 1 47 ? 54.203 34.470 25.180 1.00 22.10 96 PHE B C 1
ATOM 2394 O O . PHE B 1 47 ? 54.978 35.278 25.688 1.00 22.20 96 PHE B O 1
ATOM 2402 N N . SER B 1 48 ? 54.603 33.363 24.563 1.00 25.39 97 SER B N 1
ATOM 2403 C CA . SER B 1 48 ? 56.013 33.032 24.435 1.00 30.04 97 SER B CA 1
ATOM 2404 C C . SER B 1 48 ? 56.646 33.738 23.243 1.00 33.22 97 SER B C 1
ATOM 2405 O O . SER B 1 48 ? 55.989 34.000 22.234 1.00 34.90 97 SER B O 1
ATOM 2408 N N . THR B 1 49 ? 57.931 34.048 23.375 1.00 36.30 98 THR B N 1
ATOM 2409 C CA . THR B 1 49 ? 58.675 34.726 22.323 1.00 37.88 98 THR B CA 1
ATOM 2410 C C . THR B 1 49 ? 59.600 33.747 21.605 1.00 38.73 98 THR B C 1
ATOM 2411 O O . THR B 1 49 ? 60.131 34.048 20.536 1.00 39.10 98 THR B O 1
ATOM 2415 N N . ASN B 1 50 ? 59.790 32.575 22.204 1.00 39.12 99 ASN B N 1
ATOM 2416 C CA . ASN B 1 50 ? 60.647 31.548 21.622 1.00 39.59 99 ASN B CA 1
ATOM 2417 C C . ASN B 1 50 ? 60.340 30.169 22.195 1.00 39.65 99 ASN B C 1
ATOM 2418 O O . ASN B 1 50 ? 59.349 29.984 22.903 1.00 40.90 99 ASN B O 1
ATOM 2423 N N . SER B 1 51 ? 61.202 29.205 21.888 1.00 39.36 100 SER B N 1
ATOM 2424 C CA . SER B 1 51 ? 61.016 27.838 22.352 1.00 38.53 100 SER B CA 1
ATOM 2425 C C . SER B 1 51 ? 61.987 27.450 23.461 1.00 37.73 100 SER B C 1
ATOM 2426 O O . SER B 1 51 ? 62.373 26.286 23.576 1.00 38.78 100 SER B O 1
ATOM 2429 N N . ASP B 1 52 ? 62.384 28.423 24.272 1.00 35.63 101 ASP B N 1
ATOM 2430 C CA . ASP B 1 52 ? 63.297 28.159 25.376 1.00 33.46 101 ASP B CA 1
ATOM 2431 C C . ASP B 1 52 ? 62.534 27.382 26.446 1.00 31.01 101 ASP B C 1
ATOM 2432 O O . ASP B 1 52 ? 61.590 27.904 27.045 1.00 30.88 101 ASP B O 1
ATOM 2437 N N . VAL B 1 53 ? 62.935 26.137 26.682 1.00 27.89 102 VAL B N 1
ATOM 2438 C CA . VAL B 1 53 ? 62.263 25.306 27.677 1.00 25.52 102 VAL B CA 1
ATOM 2439 C C . VAL B 1 53 ? 62.265 25.976 29.045 1.00 24.65 102 VAL B C 1
ATOM 2440 O O . VAL B 1 53 ? 61.287 25.890 29.788 1.00 22.51 102 VAL B O 1
ATOM 2444 N N . LYS B 1 54 ? 63.362 26.652 29.373 1.00 24.82 103 LYS B N 1
ATOM 2445 C CA . LYS B 1 54 ? 63.466 27.335 30.654 1.00 25.54 103 LYS B CA 1
ATOM 2446 C C . LYS B 1 54 ? 62.402 28.425 30.791 1.00 25.45 103 LYS B C 1
ATOM 2447 O O . LYS B 1 54 ? 61.877 28.648 31.883 1.00 24.71 103 LYS B O 1
ATOM 2453 N N . LYS B 1 55 ? 62.081 29.099 29.687 1.00 24.65 104 LYS B N 1
ATOM 2454 C CA . LYS B 1 55 ? 61.070 30.151 29.717 1.00 24.77 104 LYS B CA 1
ATOM 2455 C C . LYS B 1 55 ? 59.683 29.541 29.896 1.00 23.66 104 LYS B C 1
ATOM 2456 O O . LYS B 1 55 ? 58.792 30.158 30.481 1.00 23.22 104 LYS B O 1
ATOM 2462 N N . TYR B 1 56 ? 59.505 28.326 29.390 1.00 22.58 105 TYR B N 1
ATOM 2463 C CA . TYR B 1 56 ? 58.240 27.624 29.548 1.00 21.87 105 TYR B CA 1
ATOM 2464 C C . TYR B 1 56 ? 58.096 27.277 31.026 1.00 21.13 105 TYR B C 1
ATOM 2465 O O . TYR B 1 56 ? 57.030 27.462 31.620 1.00 20.52 105 TYR B O 1
ATOM 2474 N N . GLN B 1 57 ? 59.177 26.779 31.622 1.00 20.28 106 GLN B N 1
ATOM 2475 C CA . GLN B 1 57 ? 59.146 26.414 33.029 1.00 19.53 106 GLN B CA 1
ATOM 2476 C C . GLN B 1 57 ? 58.887 27.619 33.922 1.00 20.60 106 GLN B C 1
ATOM 2477 O O . GLN B 1 57 ? 58.174 27.512 34.923 1.00 19.62 106 GLN B O 1
ATOM 2483 N N . ASN B 1 58 ? 59.456 28.766 33.563 1.00 20.72 107 ASN B N 1
ATOM 2484 C CA . ASN B 1 58 ? 59.253 29.971 34.355 1.00 22.70 107 ASN B CA 1
ATOM 2485 C C . ASN B 1 58 ? 57.819 30.459 34.217 1.00 22.04 107 ASN B C 1
ATOM 2486 O O . ASN B 1 58 ? 57.219 30.922 35.189 1.00 22.03 107 ASN B O 1
ATOM 2491 N N . ALA B 1 59 ? 57.263 30.348 33.012 1.00 21.04 108 ALA B N 1
ATOM 2492 C CA . ALA B 1 59 ? 55.887 30.773 32.784 1.00 19.96 108 ALA B CA 1
ATOM 2493 C C . ALA B 1 59 ? 54.963 29.929 33.650 1.00 18.96 108 ALA B C 1
ATOM 2494 O O . ALA B 1 59 ? 53.991 30.430 34.215 1.00 20.47 108 ALA B O 1
ATOM 2496 N N . ILE B 1 60 ? 55.280 28.643 33.749 1.00 19.37 109 ILE B N 1
ATOM 2497 C CA . ILE B 1 60 ? 54.491 27.708 34.541 1.00 19.66 109 ILE B CA 1
ATOM 2498 C C . ILE B 1 60 ? 54.583 28.041 36.027 1.00 20.68 109 ILE B C 1
ATOM 2499 O O . ILE B 1 60 ? 53.585 27.993 36.747 1.00 21.08 109 ILE B O 1
ATOM 2504 N N . ILE B 1 61 ? 55.779 28.388 36.485 1.00 22.12 110 ILE B N 1
ATOM 2505 C CA . ILE B 1 61 ? 55.968 28.743 37.887 1.00 22.40 110 ILE B CA 1
ATOM 2506 C C . ILE B 1 61 ? 55.150 29.988 38.223 1.00 22.67 110 ILE B C 1
ATOM 2507 O O . ILE B 1 61 ? 54.532 30.065 39.286 1.00 21.88 110 ILE B O 1
ATOM 2512 N N . ASN B 1 62 ? 55.130 30.953 37.306 1.00 21.78 111 ASN B N 1
ATOM 2513 C CA . ASN B 1 62 ? 54.378 32.187 37.522 1.00 21.60 111 ASN B CA 1
ATOM 2514 C C . ASN B 1 62 ? 52.881 31.900 37.601 1.00 20.33 111 ASN B C 1
ATOM 2515 O O . ASN B 1 62 ? 52.167 32.520 38.388 1.00 19.64 111 ASN B O 1
ATOM 2520 N N . PHE B 1 63 ? 52.405 30.961 36.787 1.00 18.31 112 PHE B N 1
ATOM 2521 C CA . PHE B 1 63 ? 50.995 30.592 36.824 1.00 19.14 112 PHE B CA 1
ATOM 2522 C C . PHE B 1 63 ? 50.677 30.000 38.196 1.00 19.45 112 PHE B C 1
ATOM 2523 O O . PHE B 1 63 ? 49.631 30.288 38.779 1.00 19.80 112 PHE B O 1
ATOM 2531 N N . GLU B 1 64 ? 51.575 29.157 38.701 1.00 20.63 113 GLU B N 1
ATOM 2532 C CA . GLU B 1 64 ? 51.361 28.527 39.999 1.00 22.35 113 GLU B CA 1
ATOM 2533 C C . GLU B 1 64 ? 51.404 29.543 41.133 1.00 22.80 113 GLU B C 1
ATOM 2534 O O . GLU B 1 64 ? 50.660 29.424 42.107 1.00 22.07 113 GLU B O 1
ATOM 2540 N N . ASN B 1 65 ? 52.271 30.544 41.008 1.00 23.64 114 ASN B N 1
ATOM 2541 C CA . ASN B 1 65 ? 52.358 31.577 42.031 1.00 24.26 114 ASN B CA 1
ATOM 2542 C C . ASN B 1 65 ? 51.050 32.365 42.006 1.00 23.94 114 ASN B C 1
ATOM 2543 O O . ASN B 1 65 ? 50.680 33.004 42.990 1.00 24.72 114 ASN B O 1
ATOM 2548 N N . ASN B 1 66 ? 50.350 32.306 40.874 1.00 22.84 115 ASN B N 1
ATOM 2549 C CA . ASN B 1 66 ? 49.074 32.999 40.711 1.00 21.81 115 ASN B CA 1
ATOM 2550 C C . ASN B 1 66 ? 47.890 32.077 41.014 1.00 21.64 115 ASN B C 1
ATOM 2551 O O . ASN B 1 66 ? 46.729 32.431 40.792 1.00 22.40 115 ASN B O 1
ATOM 2556 N N . ASN B 1 67 ? 48.205 30.889 41.515 1.00 20.83 116 ASN B N 1
ATOM 2557 C CA . ASN B 1 67 ? 47.207 29.902 41.899 1.00 20.60 116 ASN B CA 1
ATOM 2558 C C . ASN B 1 67 ? 46.197 29.495 40.827 1.00 19.90 116 ASN B C 1
ATOM 2559 O O . ASN B 1 67 ? 45.009 29.330 41.118 1.00 20.07 116 ASN B O 1
ATOM 2564 N N . VAL B 1 68 ? 46.644 29.331 39.587 1.00 18.15 117 VAL B N 1
ATOM 2565 C CA . VAL B 1 68 ? 45.713 28.897 38.548 1.00 18.05 117 VAL B CA 1
ATOM 2566 C C . VAL B 1 68 ? 45.261 27.476 38.894 1.00 17.41 117 VAL B C 1
ATOM 2567 O O . VAL B 1 68 ? 45.971 26.741 39.592 1.00 18.65 117 VAL B O 1
ATOM 2571 N N . ASP B 1 69 ? 44.082 27.089 38.419 1.00 16.25 118 ASP B N 1
ATOM 2572 C CA . ASP B 1 69 ? 43.552 25.756 38.712 1.00 15.68 118 ASP B CA 1
ATOM 2573 C C . ASP B 1 69 ? 44.050 24.680 37.747 1.00 16.31 118 ASP B C 1
ATOM 2574 O O . ASP B 1 69 ? 43.975 23.481 38.040 1.00 17.00 118 ASP B O 1
ATOM 2579 N N . GLY B 1 70 ? 44.557 25.117 36.597 1.00 15.37 119 GLY B N 1
ATOM 2580 C CA . GLY B 1 70 ? 45.058 24.194 35.599 1.00 15.07 119 GLY B CA 1
ATOM 2581 C C . GLY B 1 70 ? 45.867 24.962 34.578 1.00 14.07 119 GLY B C 1
ATOM 2582 O O . GLY B 1 70 ? 45.753 26.187 34.489 1.00 14.30 119 GLY B O 1
ATOM 2583 N N . ILE B 1 71 ? 46.683 24.249 33.809 1.00 13.68 120 ILE B N 1
ATOM 2584 C CA . ILE B 1 71 ? 47.528 24.885 32.805 1.00 15.63 120 ILE B CA 1
ATOM 2585 C C . ILE B 1 71 ? 47.475 24.135 31.486 1.00 14.29 120 ILE B C 1
ATOM 2586 O O . ILE B 1 71 ? 47.508 22.905 31.456 1.00 15.53 120 ILE B O 1
ATOM 2591 N N . ILE B 1 72 ? 47.391 24.889 30.396 1.00 14.06 121 ILE B N 1
ATOM 2592 C CA . ILE B 1 72 ? 47.390 24.312 29.058 1.00 13.42 121 ILE B CA 1
ATOM 2593 C C . ILE B 1 72 ? 48.532 25.008 28.334 1.00 12.47 121 ILE B C 1
ATOM 2594 O O . ILE B 1 72 ? 48.561 26.234 28.252 1.00 15.43 121 ILE B O 1
ATOM 2599 N N . THR B 1 73 ? 49.474 24.226 27.819 1.00 14.35 122 THR B N 1
ATOM 2600 C CA . THR B 1 73 ? 50.627 24.796 27.143 1.00 13.95 122 THR B CA 1
ATOM 2601 C C . THR B 1 73 ? 50.963 24.118 25.829 1.00 13.89 122 THR B C 1
ATOM 2602 O O . THR B 1 73 ? 50.579 22.975 25.588 1.00 13.79 122 THR B O 1
ATOM 2606 N N . SER B 1 74 ? 51.679 24.839 24.972 1.00 16.59 123 SER B N 1
ATOM 2607 C CA . SER B 1 74 ? 52.121 24.257 23.718 1.00 15.94 123 SER B CA 1
ATOM 2608 C C . SER B 1 74 ? 53.208 23.265 24.126 1.00 17.10 123 SER B C 1
ATOM 2609 O O . SER B 1 74 ? 53.787 23.366 25.216 1.00 15.66 123 SER B O 1
ATOM 2612 N N . ALA B 1 75 ? 53.488 22.306 23.259 1.00 17.78 124 ALA B N 1
ATOM 2613 C CA . ALA B 1 75 ? 54.476 21.281 23.555 1.00 19.69 124 ALA B CA 1
ATOM 2614 C C . ALA B 1 75 ? 55.925 21.738 23.589 1.00 19.06 124 ALA B C 1
ATOM 2615 O O . ALA B 1 75 ? 56.332 22.632 22.852 1.00 20.62 124 ALA B O 1
ATOM 2617 N N . PHE B 1 76 ? 56.693 21.110 24.473 1.00 20.74 125 PHE B N 1
ATOM 2618 C CA . PHE B 1 76 ? 58.119 21.371 24.590 1.00 20.14 125 PHE B CA 1
ATOM 2619 C C . PHE B 1 76 ? 58.737 20.130 25.210 1.00 21.47 125 PHE B C 1
ATOM 2620 O O . PHE B 1 76 ? 58.063 19.381 25.924 1.00 20.41 125 PHE B O 1
ATOM 2628 N N . THR B 1 77 ? 60.005 19.887 24.904 1.00 21.11 126 THR B N 1
ATOM 2629 C CA . THR B 1 77 ? 60.692 18.715 25.430 1.00 22.49 126 THR B CA 1
ATOM 2630 C C . THR B 1 77 ? 60.769 18.800 26.947 1.00 21.39 126 THR B C 1
ATOM 2631 O O . THR B 1 77 ? 61.263 19.782 27.497 1.00 21.28 126 THR B O 1
ATOM 2635 N N . ILE B 1 78 ? 60.266 17.764 27.613 1.00 20.64 127 ILE B N 1
ATOM 2636 C CA . ILE B 1 78 ? 60.253 17.713 29.069 1.00 21.21 127 ILE B CA 1
ATOM 2637 C C . ILE B 1 78 ? 61.661 17.525 29.619 1.00 20.85 127 ILE B C 1
ATOM 2638 O O . ILE B 1 78 ? 62.310 16.514 29.352 1.00 21.76 127 ILE B O 1
ATOM 2643 N N . PRO B 1 79 ? 62.156 18.509 30.383 1.00 19.80 128 PRO B N 1
ATOM 2644 C CA . PRO B 1 79 ? 63.502 18.419 30.959 1.00 20.56 128 PRO B CA 1
ATOM 2645 C C . PRO B 1 79 ? 63.517 17.477 32.160 1.00 20.01 128 PRO B C 1
ATOM 2646 O O . PRO B 1 79 ? 62.481 17.218 32.771 1.00 20.12 128 PRO B O 1
ATOM 2650 N N . PRO B 1 80 ? 64.695 16.952 32.510 1.00 20.60 129 PRO B N 1
ATOM 2651 C CA . PRO B 1 80 ? 64.826 16.036 33.643 1.00 19.92 129 PRO B CA 1
ATOM 2652 C C . PRO B 1 80 ? 64.293 16.566 34.973 1.00 20.04 129 PRO B C 1
ATOM 2653 O O . PRO B 1 80 ? 63.804 15.794 35.799 1.00 20.51 129 PRO B O 1
ATOM 2657 N N . ASN B 1 81 ? 64.375 17.877 35.176 1.00 20.00 130 ASN B N 1
ATOM 2658 C CA . ASN B 1 81 ? 63.924 18.474 36.430 1.00 20.39 130 ASN B CA 1
ATOM 2659 C C . ASN B 1 81 ? 62.490 19.000 36.397 1.00 20.65 130 ASN B C 1
ATOM 2660 O O . ASN B 1 81 ? 62.075 19.725 37.298 1.00 21.19 130 ASN B O 1
ATOM 2665 N N . PHE B 1 82 ? 61.726 18.625 35.377 1.00 20.09 131 PHE B N 1
ATOM 2666 C CA . PHE B 1 82 ? 60.355 19.111 35.276 1.00 21.33 131 PHE B CA 1
ATOM 2667 C C . PHE B 1 82 ? 59.512 18.692 36.474 1.00 22.06 131 PHE B C 1
ATOM 2668 O O . PHE B 1 82 ? 59.453 17.512 36.821 1.00 22.54 131 PHE B O 1
ATOM 2676 N N . HIS B 1 83 ? 58.859 19.665 37.103 1.00 22.08 132 HIS B N 1
ATOM 2677 C CA . HIS B 1 83 ? 58.008 19.390 38.258 1.00 23.89 132 HIS B CA 1
ATOM 2678 C C . HIS B 1 83 ? 56.896 20.420 38.334 1.00 23.02 132 HIS B C 1
ATOM 2679 O O . HIS B 1 83 ? 57.134 21.620 38.199 1.00 21.96 132 HIS B O 1
ATOM 2686 N N . LEU B 1 84 ? 55.682 19.937 38.564 1.00 23.88 133 LEU B N 1
ATOM 2687 C CA . LEU B 1 84 ? 54.513 20.796 38.628 1.00 26.60 133 LEU B CA 1
ATOM 2688 C C . LEU B 1 84 ? 53.469 20.180 39.557 1.00 27.06 133 LEU B C 1
ATOM 2689 O O . LEU B 1 84 ? 53.285 18.962 39.568 1.00 30.15 133 LEU B O 1
ATOM 2694 N N . ASN B 1 85 ? 52.803 21.021 40.344 1.00 25.86 134 ASN B N 1
ATOM 2695 C CA . ASN B 1 85 ? 51.761 20.563 41.265 1.00 26.62 134 ASN B CA 1
ATOM 2696 C C . ASN B 1 85 ? 50.420 21.151 40.852 1.00 25.55 134 ASN B C 1
ATOM 2697 O O . ASN B 1 85 ? 49.579 21.476 41.694 1.00 28.31 134 ASN B O 1
ATOM 2702 N N . THR B 1 86 ? 50.235 21.294 39.548 1.00 20.16 135 THR B N 1
ATOM 2703 C CA . THR B 1 86 ? 49.006 21.840 38.988 1.00 19.70 135 THR B CA 1
ATOM 2704 C C . THR B 1 86 ? 48.680 21.009 37.757 1.00 18.27 135 THR B C 1
ATOM 2705 O O . THR B 1 86 ? 49.579 20.652 36.996 1.00 18.65 135 THR B O 1
ATOM 2709 N N . PRO B 1 87 ? 47.396 20.670 37.554 1.00 16.98 136 PRO B N 1
ATOM 2710 C CA . PRO B 1 87 ? 47.012 19.871 36.385 1.00 16.55 136 PRO B CA 1
ATOM 2711 C C . PRO B 1 87 ? 47.512 20.540 35.113 1.00 15.57 136 PRO B C 1
ATOM 2712 O O . PRO B 1 87 ? 47.383 21.754 34.951 1.00 15.06 136 PRO B O 1
ATOM 2716 N N . LEU B 1 88 ? 48.074 19.737 34.216 1.00 15.61 137 LEU B N 1
ATOM 2717 C CA . LEU B 1 88 ? 48.636 20.245 32.972 1.00 16.95 137 LEU B CA 1
ATOM 2718 C C . LEU B 1 88 ? 48.272 19.415 31.749 1.00 15.71 137 LEU B C 1
ATOM 2719 O O . LEU B 1 88 ? 48.219 18.192 31.811 1.00 14.77 137 LEU B O 1
ATOM 2724 N N . VAL B 1 89 ? 48.016 20.104 30.640 1.00 15.90 138 VAL B N 1
ATOM 2725 C CA . VAL B 1 89 ? 47.717 19.462 29.362 1.00 13.99 138 VAL B CA 1
ATOM 2726 C C . VAL B 1 89 ? 48.566 20.171 28.310 1.00 13.48 138 VAL B C 1
ATOM 2727 O O . VAL B 1 89 ? 48.671 21.397 28.319 1.00 14.08 138 VAL B O 1
ATOM 2731 N N . MET B 1 90 ? 49.188 19.391 27.428 1.00 13.98 139 MET B N 1
ATOM 2732 C CA . MET B 1 90 ? 50.032 19.922 26.354 1.00 14.63 139 MET B CA 1
ATOM 2733 C C . MET B 1 90 ? 49.371 19.680 24.996 1.00 15.39 139 MET B C 1
ATOM 2734 O O . MET B 1 90 ? 48.964 18.557 24.703 1.00 17.29 139 MET B O 1
ATOM 2739 N N . TYR B 1 91 ? 49.274 20.722 24.173 1.00 14.73 140 TYR B N 1
ATOM 2740 C CA . TYR B 1 91 ? 48.697 20.594 22.831 1.00 14.89 140 TYR B CA 1
ATOM 2741 C C . TYR B 1 91 ? 49.820 20.781 21.797 1.00 16.36 140 TYR B C 1
ATOM 2742 O O . TYR B 1 91 ? 50.929 21.173 22.155 1.00 14.90 140 TYR B O 1
ATOM 2751 N N . ASP B 1 92 ? 49.535 20.504 20.524 1.00 18.81 141 ASP B N 1
ATOM 2752 C CA . ASP B 1 92 ? 50.538 20.607 19.457 1.00 20.06 141 ASP B CA 1
ATOM 2753 C C . ASP B 1 92 ? 51.691 19.682 19.839 1.00 17.86 141 ASP B C 1
ATOM 2754 O O . ASP B 1 92 ? 52.866 20.034 19.715 1.00 21.18 141 ASP B O 1
ATOM 2759 N N . SER B 1 93 ? 51.329 18.489 20.306 1.00 16.92 142 SER B N 1
ATOM 2760 C CA . SER B 1 93 ? 52.298 17.492 20.753 1.00 15.91 142 SER B CA 1
ATOM 2761 C C . SER B 1 93 ? 52.376 16.253 19.865 1.00 14.43 142 SER B C 1
ATOM 2762 O O . SER B 1 93 ? 51.413 15.907 19.180 1.00 15.28 142 SER B O 1
ATOM 2765 N N . ALA B 1 94 ? 53.538 15.600 19.872 1.00 15.85 143 ALA B N 1
ATOM 2766 C CA . ALA B 1 94 ? 53.728 14.363 19.125 1.00 15.56 143 ALA B CA 1
ATOM 2767 C C . ALA B 1 94 ? 53.111 13.284 20.015 1.00 16.26 143 ALA B C 1
ATOM 2768 O O . ALA B 1 94 ? 52.802 13.541 21.178 1.00 16.49 143 ALA B O 1
ATOM 2770 N N . ASN B 1 95 ? 52.934 12.078 19.490 1.00 16.99 144 ASN B N 1
ATOM 2771 C CA . ASN B 1 95 ? 52.331 11.018 20.289 1.00 17.60 144 ASN B CA 1
ATOM 2772 C C . ASN B 1 95 ? 53.341 10.391 21.252 1.00 18.62 144 ASN B C 1
ATOM 2773 O O . ASN B 1 95 ? 53.812 9.269 21.046 1.00 19.54 144 ASN B O 1
ATOM 2778 N N . ILE B 1 96 ? 53.651 11.135 22.311 1.00 18.06 145 ILE B N 1
ATOM 2779 C CA . ILE B 1 96 ? 54.612 10.718 23.327 1.00 18.81 145 ILE B CA 1
ATOM 2780 C C . ILE B 1 96 ? 53.910 10.027 24.495 1.00 19.15 145 ILE B C 1
ATOM 2781 O O . ILE B 1 96 ? 52.996 10.578 25.107 1.00 19.04 145 ILE B O 1
ATOM 2786 N N . ASN B 1 97 ? 54.364 8.815 24.796 1.00 21.66 146 ASN B N 1
ATOM 2787 C CA . ASN B 1 97 ? 53.769 7.994 25.843 1.00 23.39 146 ASN B CA 1
ATOM 2788 C C . ASN B 1 97 ? 54.328 8.192 27.256 1.00 24.20 146 ASN B C 1
ATOM 2789 O O . ASN B 1 97 ? 54.731 7.228 27.908 1.00 25.78 146 ASN B O 1
ATOM 2794 N N . ASP B 1 98 ? 54.343 9.431 27.737 1.00 23.12 147 ASP B N 1
ATOM 2795 C CA . ASP B 1 98 ? 54.841 9.699 29.084 1.00 22.54 147 ASP B CA 1
ATOM 2796 C C . ASP B 1 98 ? 53.686 9.980 30.045 1.00 21.71 147 ASP B C 1
ATOM 2797 O O . ASP B 1 98 ? 52.542 9.624 29.759 1.00 21.98 147 ASP B O 1
ATOM 2802 N N . ASP B 1 99 ? 53.979 10.618 31.176 1.00 21.38 148 ASP B N 1
ATOM 2803 C CA . ASP B 1 99 ? 52.942 10.902 32.167 1.00 21.68 148 ASP B CA 1
ATOM 2804 C C . ASP B 1 99 ? 52.244 12.250 32.016 1.00 20.20 148 ASP B C 1
ATOM 2805 O O . ASP B 1 99 ? 51.609 12.732 32.953 1.00 20.27 148 ASP B O 1
ATOM 2810 N N . ILE B 1 100 ? 52.352 12.862 30.842 1.00 18.02 149 ILE B N 1
ATOM 2811 C CA . ILE B 1 100 ? 51.699 14.146 30.613 1.00 17.08 149 ILE B CA 1
ATOM 2812 C C . ILE B 1 100 ? 50.602 13.990 29.578 1.00 15.99 149 ILE B C 1
ATOM 2813 O O . ILE B 1 100 ? 50.838 13.446 28.499 1.00 16.72 149 ILE B O 1
ATOM 2818 N N . VAL B 1 101 ? 49.403 14.458 29.909 1.00 14.47 150 VAL B N 1
ATOM 2819 C CA . VAL B 1 101 ? 48.272 14.373 28.984 1.00 14.74 150 VAL B CA 1
ATOM 2820 C C . VAL B 1 101 ? 48.549 15.283 27.795 1.00 15.83 150 VAL B C 1
ATOM 2821 O O . VAL B 1 101 ? 48.750 16.490 27.956 1.00 16.24 150 VAL B O 1
ATOM 2825 N N . ARG B 1 102 ? 48.562 14.697 26.602 1.00 14.23 151 ARG B N 1
ATOM 2826 C CA . ARG B 1 102 ? 48.835 15.443 25.381 1.00 14.12 151 ARG B CA 1
ATOM 2827 C C . ARG B 1 102 ? 47.705 15.353 24.371 1.00 14.01 151 ARG B C 1
ATOM 2828 O O . ARG B 1 102 ? 47.087 14.299 24.212 1.00 15.09 151 ARG B O 1
ATOM 2836 N N . ILE B 1 103 ? 47.439 16.465 23.691 1.00 13.83 152 ILE B N 1
ATOM 2837 C CA . ILE B 1 103 ? 46.420 16.500 22.646 1.00 13.71 152 ILE B CA 1
ATOM 2838 C C . ILE B 1 103 ? 47.275 16.428 21.394 1.00 13.30 152 ILE B C 1
ATOM 2839 O O . ILE B 1 103 ? 47.998 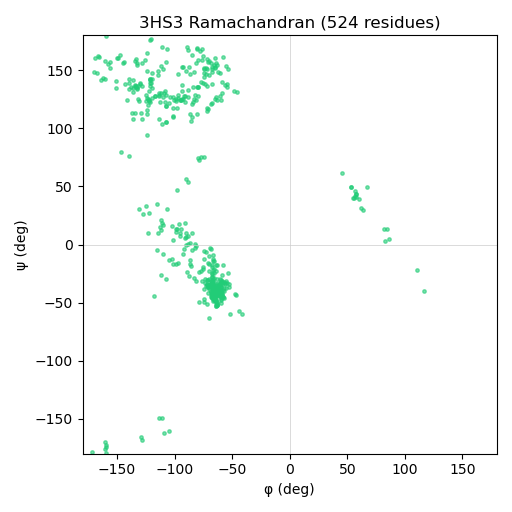17.374 21.060 1.00 15.10 152 ILE B O 1
ATOM 2844 N N . VAL B 1 104 ? 47.185 15.290 20.718 1.00 13.19 153 VAL B N 1
ATOM 2845 C CA . VAL B 1 104 ? 47.991 15.000 19.542 1.00 14.66 153 VAL B CA 1
ATOM 2846 C C . VAL B 1 104 ? 47.238 15.035 18.223 1.00 13.96 153 VAL B C 1
ATOM 2847 O O . VAL B 1 104 ? 46.300 14.272 18.028 1.00 15.52 153 VAL B O 1
ATOM 2851 N N . SER B 1 105 ? 47.641 15.923 17.319 1.00 14.07 154 SER B N 1
ATOM 2852 C CA . SER B 1 105 ? 47.004 15.950 16.010 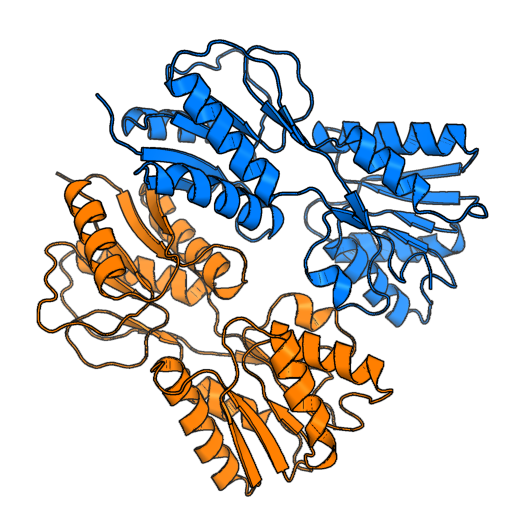1.00 14.87 154 SER B CA 1
ATOM 2853 C C . SER B 1 105 ? 47.561 14.729 15.295 1.00 14.90 154 SER B C 1
ATOM 2854 O O . SER B 1 105 ? 48.710 14.343 15.528 1.00 16.03 154 SER B O 1
ATOM 2857 N N . ASN B 1 106 ? 46.769 14.118 14.423 1.00 14.31 155 ASN B N 1
ATOM 2858 C CA . ASN B 1 106 ? 47.249 12.939 13.719 1.00 13.85 155 ASN B CA 1
ATOM 2859 C C . ASN B 1 106 ? 48.203 13.367 12.607 1.00 14.42 155 ASN B C 1
ATOM 2860 O O . ASN B 1 106 ? 47.856 13.354 11.425 1.00 15.52 155 ASN B O 1
ATOM 2865 N N . ASN B 1 107 ? 49.411 13.744 13.010 1.00 14.14 156 ASN B N 1
ATOM 2866 C CA . ASN B 1 107 ? 50.448 14.198 12.090 1.00 15.46 156 ASN B CA 1
ATOM 2867 C C . ASN B 1 107 ? 50.827 13.120 11.083 1.00 14.78 156 ASN B C 1
ATOM 2868 O O . ASN B 1 107 ? 51.190 13.418 9.944 1.00 15.89 156 ASN B O 1
ATOM 2873 N N . THR B 1 108 ? 50.758 11.867 11.513 1.00 16.60 157 THR B N 1
ATOM 2874 C CA . THR B 1 108 ? 51.086 10.758 10.637 1.00 15.92 157 THR B CA 1
ATOM 2875 C C . THR B 1 108 ? 50.077 10.730 9.493 1.00 15.12 157 THR B C 1
ATOM 2876 O O . THR B 1 108 ? 50.461 10.645 8.331 1.00 15.56 157 THR B O 1
ATOM 2880 N N . LYS B 1 109 ? 48.790 10.823 9.820 1.00 14.93 158 LYS B N 1
ATOM 2881 C CA . LYS B 1 109 ? 47.760 10.823 8.784 1.00 14.84 158 LYS B CA 1
ATOM 2882 C C . LYS B 1 109 ? 47.918 12.063 7.902 1.00 15.34 158 LYS B C 1
ATOM 2883 O O . LYS B 1 109 ? 47.742 11.999 6.683 1.00 14.54 158 LYS B O 1
ATOM 2889 N N . GLY B 1 110 ? 48.254 13.193 8.521 1.00 14.25 159 GLY B N 1
ATOM 2890 C CA . GLY B 1 110 ? 48.442 14.422 7.768 1.00 14.89 159 GLY B CA 1
AT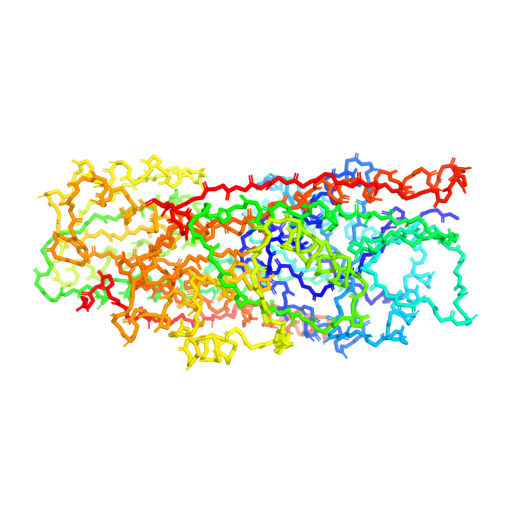OM 2891 C C . GLY B 1 110 ? 49.531 14.290 6.720 1.00 14.33 159 GLY B C 1
ATOM 2892 O O . GLY B 1 110 ? 49.374 14.741 5.585 1.00 14.73 159 GLY B O 1
ATOM 2893 N N . GLY B 1 111 ? 50.643 13.672 7.101 1.00 13.14 160 GLY B N 1
ATOM 2894 C CA . GLY B 1 111 ? 51.732 13.487 6.161 1.00 14.48 160 GLY B CA 1
ATOM 2895 C C . GLY B 1 111 ? 51.339 12.523 5.060 1.00 14.69 160 GLY B C 1
ATOM 2896 O O . GLY B 1 111 ? 51.585 12.777 3.881 1.00 14.39 160 GLY B O 1
ATOM 2897 N N . LYS B 1 112 ? 50.720 11.412 5.444 1.00 15.12 161 LYS B N 1
ATOM 2898 C CA . LYS B 1 112 ? 50.301 10.409 4.474 1.00 14.79 161 LYS B CA 1
ATOM 2899 C C . LYS B 1 112 ? 49.326 10.996 3.461 1.00 15.62 161 LYS B C 1
ATOM 2900 O O . LYS B 1 112 ? 49.485 10.803 2.256 1.00 14.33 161 LYS B O 1
ATOM 2906 N N . GLU B 1 113 ? 48.325 11.719 3.953 1.00 13.31 162 GLU B N 1
ATOM 2907 C CA . GLU B 1 113 ? 47.326 12.297 3.072 1.00 14.69 162 GLU B CA 1
ATOM 2908 C C . GLU B 1 113 ? 47.867 13.436 2.212 1.00 14.01 162 GLU B C 1
ATOM 2909 O O . GLU B 1 113 ? 47.300 13.739 1.163 1.00 15.09 162 GLU B O 1
ATOM 2915 N N . SER B 1 114 ? 48.955 14.070 2.638 1.00 13.43 163 SER B N 1
ATOM 2916 C CA . SER B 1 114 ? 49.532 15.141 1.826 1.00 13.02 163 SER B CA 1
ATOM 2917 C C . SER B 1 114 ? 50.078 14.540 0.537 1.00 14.12 163 SER B C 1
ATOM 2918 O O . SER B 1 114 ? 49.948 15.128 -0.537 1.00 14.87 163 SER B O 1
ATOM 2921 N N . ILE B 1 115 ? 50.691 13.365 0.639 1.00 15.04 164 ILE B N 1
ATOM 2922 C CA . ILE B 1 115 ? 51.233 12.711 -0.543 1.00 15.62 164 ILE B CA 1
ATOM 2923 C C . ILE B 1 115 ? 50.086 12.203 -1.410 1.00 16.05 164 ILE B C 1
ATOM 2924 O O . ILE B 1 115 ? 50.166 12.224 -2.640 1.00 16.19 164 ILE B O 1
ATOM 2929 N N . LYS B 1 116 ? 49.008 11.766 -0.767 1.00 16.27 165 LYS B N 1
ATOM 2930 C CA . LYS B 1 116 ? 47.860 11.248 -1.502 1.00 17.06 165 LYS B CA 1
ATOM 2931 C C . LYS B 1 116 ? 47.097 12.329 -2.265 1.00 18.66 165 LYS B C 1
ATOM 2932 O O . LYS B 1 116 ? 46.313 12.020 -3.163 1.00 21.09 165 LYS B O 1
ATOM 2938 N N . LEU B 1 117 ? 47.329 13.593 -1.918 1.00 17.93 166 LEU B N 1
ATOM 2939 C CA . LEU B 1 117 ? 46.675 14.700 -2.614 1.00 17.64 166 LEU B CA 1
ATOM 2940 C C . LEU B 1 117 ? 47.302 14.929 -3.990 1.00 18.54 166 LEU B C 1
ATOM 2941 O O . LEU B 1 117 ? 46.699 15.556 -4.862 1.00 20.38 166 LEU B O 1
ATOM 2946 N N . LEU B 1 118 ? 48.516 14.424 -4.181 1.00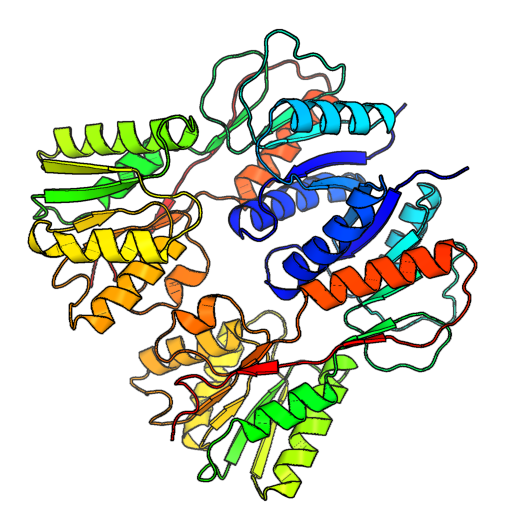 17.79 167 LEU B N 1
ATOM 2947 C CA . LEU B 1 118 ? 49.212 14.576 -5.455 1.00 18.97 167 LEU B CA 1
ATOM 2948 C C . LEU B 1 118 ? 48.577 13.689 -6.516 1.00 20.67 167 LEU B C 1
ATOM 2949 O O . LEU B 1 118 ? 48.087 12.606 -6.200 1.00 21.07 167 LEU B O 1
ATOM 2954 N N . SER B 1 119 ? 48.579 14.153 -7.765 1.00 24.31 168 SER B N 1
ATOM 2955 C CA . SER B 1 119 ? 48.018 13.376 -8.872 1.00 26.78 168 SER B CA 1
ATOM 2956 C C . SER B 1 119 ? 48.883 12.145 -9.131 1.00 28.32 168 SER B C 1
ATOM 2957 O O . SER B 1 119 ? 50.067 12.133 -8.802 1.00 28.28 168 SER B O 1
ATOM 2960 N N . LYS B 1 120 ? 48.294 11.111 -9.724 1.00 30.35 169 LYS B N 1
ATOM 2961 C CA . LYS B 1 120 ? 49.030 9.880 -10.010 1.00 32.44 169 LYS B CA 1
ATOM 2962 C C . LYS B 1 120 ? 50.182 10.082 -10.990 1.00 32.59 169 LYS B C 1
ATOM 2963 O O . LYS B 1 120 ? 51.081 9.243 -11.080 1.00 34.41 169 LYS B O 1
ATOM 2969 N N . LYS B 1 121 ? 50.161 11.196 -11.713 1.00 31.89 170 LYS B N 1
ATOM 2970 C CA . LYS B 1 121 ? 51.205 11.496 -12.691 1.00 31.33 170 LYS B CA 1
ATOM 2971 C C . LYS B 1 121 ? 52.490 11.992 -12.032 1.00 30.04 170 LYS B C 1
ATOM 2972 O O . LYS B 1 121 ? 53.569 11.906 -12.617 1.00 29.77 170 LYS B O 1
ATOM 2978 N N . ILE B 1 122 ? 52.369 12.514 -10.817 1.00 28.62 171 ILE B N 1
ATOM 2979 C CA . ILE B 1 122 ? 53.519 13.043 -10.088 1.00 27.09 171 ILE B CA 1
ATOM 2980 C C . ILE B 1 122 ? 54.600 11.992 -9.849 1.00 27.64 171 ILE B C 1
ATOM 2981 O O . ILE B 1 122 ? 54.336 10.939 -9.267 1.00 29.52 171 ILE B O 1
ATOM 2986 N N . GLU B 1 123 ? 55.820 12.288 -10.290 1.00 26.55 172 GLU B N 1
ATOM 2987 C CA . GLU B 1 123 ? 56.929 11.356 -10.125 1.00 27.50 172 GLU B CA 1
ATOM 2988 C C . GLU B 1 123 ? 58.005 11.838 -9.153 1.00 25.47 172 GLU B C 1
ATOM 2989 O O . GLU B 1 123 ? 58.720 11.027 -8.565 1.00 24.48 172 GLU B O 1
ATOM 2995 N N . LYS B 1 124 ? 58.130 13.151 -8.988 1.00 24.04 173 LYS B N 1
ATOM 2996 C CA . LYS B 1 124 ? 59.148 13.691 -8.090 1.00 22.60 173 LYS B CA 1
ATOM 2997 C C . LYS B 1 124 ? 58.609 14.895 -7.331 1.00 21.20 173 LYS B C 1
ATOM 2998 O O . LYS B 1 124 ? 58.153 15.865 -7.936 1.00 22.09 173 LYS B O 1
ATOM 3004 N N . VAL B 1 125 ? 58.666 14.834 -6.005 1.00 18.00 174 VAL B N 1
ATOM 3005 C CA . VAL B 1 125 ? 58.165 15.929 -5.185 1.00 17.14 174 VAL B CA 1
ATOM 3006 C C . VAL B 1 125 ? 59.229 16.519 -4.263 1.00 16.15 174 VAL B C 1
ATOM 3007 O O . VAL B 1 125 ? 60.050 15.795 -3.698 1.00 16.89 174 VAL B O 1
ATOM 3011 N N . LEU B 1 126 ? 59.228 17.845 -4.147 1.00 15.21 175 LEU B N 1
ATOM 3012 C CA . LEU B 1 126 ? 60.149 18.541 -3.258 1.00 15.63 175 LEU B CA 1
ATOM 3013 C C . LEU B 1 126 ? 59.366 18.720 -1.971 1.00 14.88 175 LEU B C 1
ATOM 3014 O O . LEU B 1 126 ? 58.269 19.278 -1.991 1.00 16.21 175 LEU B O 1
ATOM 3019 N N . ILE B 1 127 ? 59.917 18.235 -0.866 1.00 14.52 176 ILE B N 1
ATOM 3020 C CA . ILE B 1 127 ? 59.253 18.348 0.428 1.00 14.89 176 ILE B CA 1
ATOM 3021 C C . ILE B 1 127 ? 60.006 19.305 1.344 1.00 15.33 176 ILE B C 1
ATOM 3022 O O . ILE B 1 127 ? 61.053 18.955 1.892 1.00 16.63 176 ILE B O 1
ATOM 3027 N N . GLN B 1 128 ? 59.481 20.518 1.497 1.00 15.04 177 GLN B N 1
ATOM 3028 C CA . GLN B 1 128 ? 60.108 21.503 2.373 1.00 15.07 177 GLN B CA 1
ATOM 3029 C C . GLN B 1 128 ? 59.527 21.298 3.759 1.00 15.81 177 GLN B C 1
ATOM 3030 O O . GLN B 1 128 ? 58.313 21.195 3.919 1.00 18.21 177 GLN B O 1
ATOM 3036 N N . HIS B 1 129 ? 60.390 21.253 4.764 1.00 15.19 178 HIS B N 1
ATOM 3037 C CA . HIS B 1 129 ? 59.925 21.002 6.118 1.00 16.41 178 HIS B CA 1
ATOM 3038 C C . HIS B 1 129 ? 60.714 21.761 7.166 1.00 17.62 178 HIS B C 1
ATOM 3039 O O . HIS B 1 129 ? 61.856 22.147 6.935 1.00 18.63 178 HIS B O 1
ATOM 3046 N N . TRP B 1 130 ? 60.088 21.990 8.316 1.00 18.57 179 TRP B N 1
ATOM 3047 C CA . TRP B 1 130 ? 60.770 22.663 9.414 1.00 19.13 179 TRP B CA 1
ATOM 3048 C C . TRP B 1 130 ? 61.698 21.615 10.032 1.00 18.78 179 TRP B C 1
ATOM 3049 O O . TRP B 1 130 ? 61.591 20.431 9.720 1.00 18.77 179 TRP B O 1
ATOM 3060 N N . PRO B 1 131 ? 62.622 22.030 10.910 1.00 20.16 180 PRO B N 1
ATOM 3061 C CA . PRO B 1 131 ? 63.540 21.066 11.529 1.00 21.13 180 PRO B CA 1
ATOM 3062 C C . PRO B 1 131 ? 62.875 19.813 12.101 1.00 22.05 180 PRO B C 1
ATOM 3063 O O . PRO B 1 131 ? 61.888 19.891 12.831 1.00 21.94 180 PRO B O 1
ATOM 3067 N N . LEU B 1 132 ? 63.436 18.655 11.769 1.00 21.63 181 LEU B N 1
ATOM 3068 C CA . LEU B 1 132 ? 62.900 17.387 12.237 1.00 21.87 181 LEU B CA 1
ATOM 3069 C C . LEU B 1 132 ? 63.081 17.213 13.742 1.00 22.91 181 LEU B C 1
ATOM 3070 O O . LEU B 1 132 ? 62.621 16.225 14.318 1.00 23.69 181 LEU B O 1
ATOM 3075 N N . SER B 1 133 ? 63.749 18.176 14.375 1.00 23.56 182 SER B N 1
ATOM 3076 C CA . SER B 1 133 ? 63.948 18.136 15.818 1.00 24.45 182 SER B CA 1
ATOM 3077 C C . SER B 1 133 ? 62.599 18.420 16.478 1.00 23.61 182 SER B C 1
ATOM 3078 O O . SER B 1 133 ? 62.411 18.171 17.667 1.00 24.04 182 SER B O 1
ATOM 3081 N N . LEU B 1 134 ? 61.665 18.950 15.689 1.00 22.15 183 LEU B N 1
ATOM 3082 C CA . LEU B 1 134 ? 60.310 19.235 16.160 1.00 22.12 183 LEU B CA 1
ATOM 3083 C C . LEU B 1 134 ? 59.582 17.905 15.985 1.00 20.85 183 LEU B C 1
ATOM 3084 O O . LEU B 1 134 ? 59.333 17.471 14.863 1.00 21.81 183 LEU B O 1
ATOM 3089 N N . PRO B 1 135 ? 59.242 17.234 17.094 1.00 20.39 184 PRO B N 1
ATOM 3090 C CA . PRO B 1 135 ? 58.554 15.939 17.078 1.00 19.78 184 PRO B CA 1
ATOM 3091 C C . PRO B 1 135 ? 57.333 15.811 16.168 1.00 18.82 184 PRO B C 1
ATOM 3092 O O . PRO B 1 135 ? 57.163 14.797 15.489 1.00 18.08 184 PRO B O 1
ATOM 3096 N N . THR B 1 136 ? 56.477 16.826 16.156 1.00 17.84 185 THR B N 1
ATOM 3097 C CA . THR B 1 136 ? 55.283 16.764 15.319 1.00 17.58 185 THR B CA 1
ATOM 3098 C C . THR B 1 136 ? 55.636 16.800 13.840 1.00 17.29 185 THR B C 1
ATOM 3099 O O . THR B 1 136 ? 54.952 16.192 13.015 1.00 16.74 185 THR B O 1
ATOM 3103 N N . ILE B 1 137 ? 56.699 17.517 13.500 1.00 16.22 186 ILE B N 1
ATOM 3104 C CA . ILE B 1 137 ? 57.114 17.601 12.108 1.00 16.15 186 ILE B CA 1
ATOM 3105 C C . ILE B 1 137 ? 57.772 16.287 11.712 1.00 16.06 186 ILE B C 1
ATOM 3106 O O . ILE B 1 137 ? 57.582 15.804 10.598 1.00 16.68 186 ILE B O 1
ATOM 3111 N N . ARG B 1 138 ? 58.540 15.692 12.620 1.00 17.10 187 ARG B N 1
ATOM 3112 C CA . ARG B 1 138 ? 59.163 14.418 12.304 1.00 16.21 187 ARG B CA 1
ATOM 3113 C C . ARG B 1 138 ? 58.067 13.397 11.997 1.00 16.93 187 ARG B C 1
ATOM 3114 O O . ARG B 1 138 ? 58.189 12.619 11.051 1.00 16.32 187 ARG B O 1
ATOM 3122 N N . GLU B 1 139 ? 56.989 13.402 12.781 1.00 15.70 188 GLU B N 1
ATOM 3123 C CA . GLU B 1 139 ? 55.890 12.467 12.538 1.00 15.31 188 GLU B CA 1
ATOM 3124 C C . GLU B 1 139 ? 55.289 12.708 11.154 1.00 15.82 188 GLU B C 1
ATOM 3125 O O . GLU B 1 139 ? 55.004 11.764 10.419 1.00 14.79 188 GLU B O 1
ATOM 3131 N N . ARG B 1 140 ? 55.103 13.978 10.805 1.00 14.47 189 ARG B N 1
ATOM 3132 C CA . ARG B 1 140 ? 54.523 14.338 9.509 1.00 14.37 189 ARG B CA 1
ATOM 3133 C C . ARG B 1 140 ? 55.396 13.894 8.339 1.00 15.37 189 ARG B C 1
ATOM 3134 O O . ARG B 1 140 ? 54.927 13.228 7.417 1.00 14.48 189 ARG B O 1
ATOM 3142 N N . ILE B 1 141 ? 56.668 14.268 8.383 1.00 14.24 190 ILE B N 1
ATOM 3143 C CA . ILE B 1 141 ? 57.591 13.935 7.307 1.00 14.70 190 ILE B CA 1
ATOM 3144 C C . ILE B 1 141 ? 57.871 12.445 7.166 1.00 16.35 190 ILE B C 1
ATOM 3145 O O . ILE B 1 141 ? 57.942 11.935 6.049 1.00 16.42 190 ILE B O 1
ATOM 3150 N N . GLU B 1 142 ? 58.038 11.740 8.280 1.00 15.69 191 GLU B N 1
ATOM 3151 C CA . GLU B 1 142 ? 58.271 10.304 8.188 1.00 17.34 191 GLU B CA 1
ATOM 3152 C C . GLU B 1 142 ? 57.078 9.624 7.514 1.00 16.68 191 GLU B C 1
ATOM 3153 O O . GLU B 1 142 ? 57.248 8.660 6.770 1.00 16.89 191 GLU B O 1
ATOM 3159 N N . ALA B 1 143 ? 55.869 10.122 7.765 1.00 15.64 192 ALA B N 1
ATOM 3160 C CA . ALA B 1 143 ? 54.683 9.544 7.140 1.00 15.69 192 ALA B CA 1
ATOM 3161 C C . ALA B 1 143 ? 54.694 9.865 5.647 1.00 15.55 192 ALA B C 1
ATOM 3162 O O . ALA B 1 143 ? 54.272 9.052 4.833 1.00 15.73 192 ALA B O 1
ATOM 3164 N N . MET B 1 144 ? 55.175 11.055 5.295 1.00 15.04 193 MET B N 1
ATOM 3165 C CA . MET B 1 144 ? 55.255 11.459 3.893 1.00 15.29 193 MET B CA 1
ATOM 3166 C C . MET B 1 144 ? 56.205 10.572 3.100 1.00 16.16 193 MET B C 1
ATOM 3167 O O . MET B 1 144 ? 55.864 10.107 2.015 1.00 16.80 193 MET B O 1
ATOM 3172 N N . THR B 1 145 ? 57.400 10.339 3.632 1.00 16.48 194 THR B N 1
ATOM 3173 C CA . THR B 1 145 ? 58.355 9.517 2.902 1.00 16.51 194 THR B CA 1
ATOM 3174 C C . THR B 1 145 ? 57.870 8.074 2.816 1.00 16.27 194 THR B C 1
ATOM 3175 O O . THR B 1 145 ? 58.128 7.388 1.830 1.00 16.38 194 THR B O 1
ATOM 3179 N N . ALA B 1 146 ? 57.139 7.619 3.830 1.00 15.75 195 ALA B N 1
ATOM 3180 C CA . ALA B 1 146 ? 56.619 6.254 3.820 1.00 15.82 195 ALA B CA 1
ATOM 3181 C C . ALA B 1 146 ? 55.589 6.098 2.703 1.00 15.83 195 ALA B C 1
ATOM 3182 O O . ALA B 1 146 ? 55.622 5.136 1.938 1.00 15.99 195 ALA B O 1
ATOM 3184 N N . GLU B 1 147 ? 54.668 7.052 2.609 1.00 14.93 196 GLU B N 1
ATOM 3185 C CA . GLU B 1 147 ? 53.632 6.995 1.585 1.00 14.27 196 GLU B CA 1
ATOM 3186 C C . GLU B 1 147 ? 54.227 7.242 0.199 1.00 15.65 196 GLU B C 1
ATOM 3187 O O . GLU B 1 147 ? 53.804 6.627 -0.775 1.00 16.99 196 GLU B O 1
ATOM 3193 N N . ALA B 1 148 ? 55.217 8.129 0.113 1.00 15.98 197 ALA B N 1
ATOM 3194 C CA . ALA B 1 148 ? 55.862 8.411 -1.163 1.00 16.29 197 ALA B CA 1
ATOM 3195 C C . ALA B 1 148 ? 56.540 7.137 -1.656 1.00 16.73 197 ALA B C 1
ATOM 3196 O O . ALA B 1 148 ? 56.450 6.792 -2.832 1.00 19.02 197 ALA B O 1
ATOM 3198 N N . SER B 1 149 ? 57.210 6.432 -0.749 1.00 17.08 198 SER B N 1
ATOM 3199 C CA . SER B 1 149 ? 57.886 5.189 -1.114 1.00 17.82 198 SER B CA 1
ATOM 3200 C C . SER B 1 149 ? 56.870 4.139 -1.576 1.00 18.66 198 SER B C 1
ATOM 3201 O O . SER B 1 149 ? 57.117 3.390 -2.524 1.00 18.87 198 SER B O 1
ATOM 3204 N N . LYS B 1 150 ? 55.723 4.093 -0.908 1.00 17.44 199 LYS B N 1
ATOM 3205 C CA . LYS B 1 150 ? 54.674 3.146 -1.257 1.00 18.61 199 LYS B CA 1
ATOM 3206 C C . LYS B 1 150 ? 54.167 3.387 -2.678 1.00 19.99 199 LYS B C 1
ATOM 3207 O O . LYS B 1 150 ? 53.946 2.441 -3.439 1.00 21.21 199 LYS B O 1
ATOM 3213 N N . LEU B 1 151 ? 54.001 4.657 -3.035 1.00 19.03 200 LEU B N 1
ATOM 3214 C CA . LEU B 1 151 ? 53.494 5.037 -4.353 1.00 19.25 200 LEU B CA 1
ATOM 3215 C C . LEU B 1 151 ? 54.587 5.236 -5.401 1.00 20.35 200 LEU B C 1
ATOM 3216 O O . LEU B 1 151 ? 54.315 5.675 -6.521 1.00 22.16 200 LEU B O 1
ATOM 3221 N N . LYS B 1 152 ? 55.820 4.907 -5.035 1.00 20.91 201 LYS B N 1
ATOM 3222 C CA . LYS B 1 152 ? 56.962 5.049 -5.933 1.00 22.03 201 LYS B CA 1
ATOM 3223 C C . LYS B 1 152 ? 57.135 6.468 -6.465 1.00 22.26 201 LYS B C 1
ATOM 3224 O O . LYS B 1 152 ? 57.341 6.684 -7.659 1.00 23.78 201 LYS B O 1
ATOM 3230 N N . ILE B 1 153 ? 57.044 7.436 -5.562 1.00 20.03 202 ILE B N 1
ATOM 3231 C CA . ILE B 1 153 ? 57.228 8.834 -5.919 1.00 19.61 202 ILE B CA 1
ATOM 3232 C C . ILE B 1 153 ? 58.573 9.245 -5.334 1.00 19.49 202 ILE B C 1
ATOM 3233 O O . ILE B 1 153 ? 58.799 9.095 -4.134 1.00 20.25 202 ILE B O 1
ATOM 3238 N N . ASP B 1 154 ? 59.482 9.722 -6.178 1.00 18.68 203 ASP B N 1
ATOM 3239 C CA . ASP B 1 154 ? 60.795 10.146 -5.700 1.00 20.31 203 ASP B CA 1
ATOM 3240 C C . ASP B 1 154 ? 60.631 11.471 -4.974 1.00 19.53 203 ASP B C 1
ATOM 3241 O O . ASP B 1 154 ? 59.725 12.246 -5.279 1.00 20.16 203 ASP B O 1
ATOM 3246 N N . TYR B 1 155 ? 61.501 11.732 -4.010 1.00 19.59 204 TYR B N 1
ATOM 3247 C CA . TYR B 1 155 ? 61.396 12.964 -3.249 1.00 18.65 204 TYR B CA 1
ATOM 3248 C C . TYR B 1 155 ? 62.729 13.491 -2.752 1.00 18.07 204 TYR B C 1
ATOM 3249 O O . TYR B 1 155 ? 63.721 12.761 -2.681 1.00 19.20 204 TYR B O 1
ATOM 3258 N N . LEU B 1 156 ? 62.735 14.776 -2.417 1.00 17.82 205 LEU B N 1
ATOM 3259 C CA . LEU B 1 156 ? 63.902 15.433 -1.853 1.00 17.39 205 LEU B CA 1
ATOM 3260 C C . LEU B 1 156 ? 63.406 16.169 -0.627 1.00 17.51 205 LEU B C 1
ATOM 3261 O O . LEU B 1 156 ? 62.480 16.982 -0.717 1.00 17.85 205 LEU B O 1
ATOM 3266 N N . LEU B 1 157 ? 64.008 15.871 0.517 1.00 17.22 206 LEU B N 1
ATOM 3267 C CA . LEU B 1 157 ? 63.649 16.538 1.762 1.00 18.01 206 LEU B CA 1
ATOM 3268 C C . LEU B 1 157 ? 64.549 17.755 1.898 1.00 19.05 206 LEU B C 1
ATOM 3269 O O . LEU B 1 157 ? 65.774 17.648 1.788 1.00 20.42 206 LEU B O 1
ATOM 3274 N N . GLU B 1 158 ? 63.939 18.912 2.122 1.00 18.32 207 GLU B N 1
ATOM 3275 C CA . GLU B 1 158 ? 64.689 20.148 2.282 1.00 19.69 207 GLU B CA 1
ATOM 3276 C C . GLU B 1 158 ? 64.274 20.891 3.546 1.00 20.32 207 GLU B C 1
ATOM 3277 O O . GLU B 1 158 ? 63.143 21.370 3.646 1.00 19.55 207 GLU B O 1
ATOM 3283 N N . GLU B 1 159 ? 65.182 20.977 4.516 1.00 21.42 208 GLU B N 1
ATOM 3284 C CA . GLU B 1 159 ? 64.877 21.699 5.746 1.00 23.64 208 GLU B CA 1
ATOM 3285 C C . GLU B 1 159 ? 64.770 23.166 5.355 1.00 25.43 208 GLU B C 1
ATOM 3286 O O . GLU B 1 159 ? 65.569 23.668 4.561 1.00 25.90 208 GLU B O 1
ATOM 3292 N N . THR B 1 160 ? 63.785 23.859 5.909 1.00 25.88 209 THR B N 1
ATOM 3293 C CA . THR B 1 160 ? 63.585 25.254 5.557 1.00 27.83 209 THR B CA 1
ATOM 3294 C C . THR B 1 160 ? 63.398 26.120 6.797 1.00 29.79 209 THR B C 1
ATOM 3295 O O . THR B 1 160 ? 63.006 25.624 7.853 1.00 29.33 209 THR B O 1
ATOM 3299 N N . PRO B 1 161 ? 63.690 27.428 6.687 1.00 31.27 210 PRO B N 1
ATOM 3300 C CA . PRO B 1 161 ? 63.550 28.361 7.811 1.00 33.04 210 PRO B CA 1
ATOM 3301 C C . PRO B 1 161 ? 62.159 28.344 8.446 1.00 33.60 210 PRO B C 1
ATOM 3302 O O . PRO B 1 161 ? 61.167 28.068 7.775 1.00 33.77 210 PRO B O 1
ATOM 3306 N N . GLU B 1 162 ? 62.097 28.648 9.740 1.00 35.40 211 GLU B N 1
ATOM 3307 C CA . GLU B 1 162 ? 60.827 28.673 10.462 1.00 36.30 211 GLU B CA 1
ATOM 3308 C C . GLU B 1 162 ? 60.130 30.027 10.413 1.00 36.6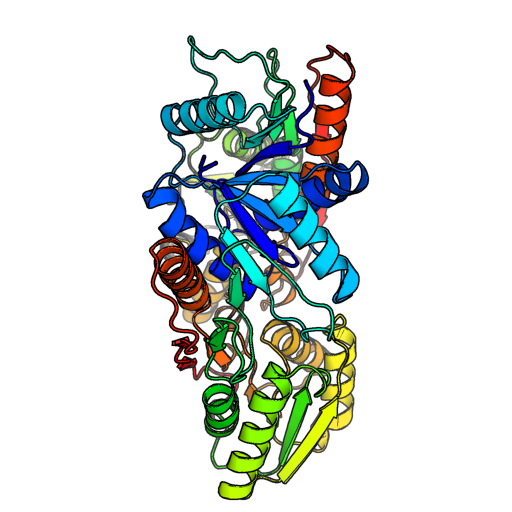4 211 GLU B C 1
ATOM 3309 O O . GLU B 1 162 ? 58.915 30.104 10.584 1.00 38.10 211 GLU B O 1
ATOM 3315 N N . ASN B 1 163 ? 60.887 31.095 10.185 1.00 36.91 212 ASN B N 1
ATOM 3316 C CA . ASN B 1 163 ? 60.288 32.428 10.153 1.00 37.26 212 ASN B CA 1
ATOM 3317 C C . ASN B 1 163 ? 60.515 33.168 8.840 1.00 36.05 212 ASN B C 1
ATOM 3318 O O . ASN B 1 163 ? 60.522 34.398 8.822 1.00 36.30 212 ASN B O 1
ATOM 3323 N N . ASN B 1 164 ? 60.687 32.436 7.745 1.00 34.34 213 ASN B N 1
ATOM 3324 C CA . ASN B 1 164 ? 60.935 33.076 6.455 1.00 32.46 213 ASN B CA 1
ATOM 3325 C C . ASN B 1 164 ? 60.220 32.433 5.276 1.00 30.82 213 ASN B C 1
ATOM 3326 O O . ASN B 1 164 ? 60.838 31.729 4.481 1.00 29.70 213 ASN B O 1
ATOM 3331 N N . PRO B 1 165 ? 58.907 32.669 5.140 1.00 29.32 214 PRO B N 1
ATOM 3332 C CA . PRO B 1 165 ? 58.169 32.080 4.019 1.00 27.57 214 PRO B CA 1
ATOM 3333 C C . PRO B 1 165 ? 58.750 32.543 2.682 1.00 26.60 214 PRO B C 1
ATOM 3334 O O . PRO B 1 165 ? 58.732 31.810 1.692 1.00 23.59 214 PRO B O 1
ATOM 3338 N N . TYR B 1 166 ? 59.271 33.767 2.663 1.00 24.60 215 TYR B N 1
ATOM 3339 C CA . TYR B 1 166 ? 59.848 34.331 1.449 1.00 24.17 215 TYR B CA 1
ATOM 3340 C C . TYR B 1 166 ? 61.080 33.564 0.981 1.00 23.19 215 TYR B C 1
ATOM 3341 O O . TYR B 1 166 ? 61.166 33.160 -0.179 1.00 23.53 215 TYR B O 1
ATOM 3350 N N . ILE B 1 167 ? 62.042 33.382 1.879 1.00 22.32 216 ILE B N 1
ATOM 3351 C CA . ILE B 1 167 ? 63.264 32.666 1.533 1.00 22.36 216 ILE B CA 1
ATOM 3352 C C . ILE B 1 167 ? 62.950 31.239 1.094 1.00 22.21 216 ILE B C 1
ATOM 3353 O O . ILE B 1 167 ? 63.557 30.724 0.156 1.00 21.99 216 ILE B O 1
ATOM 3358 N N . SER B 1 168 ? 61.992 30.607 1.764 1.00 21.17 217 SER B N 1
ATOM 3359 C CA . SER B 1 168 ? 61.618 29.240 1.419 1.00 21.55 217 SER B CA 1
ATOM 3360 C C . SER B 1 168 ? 61.029 29.182 0.017 1.00 21.18 217 SER B C 1
ATOM 3361 O O . SER B 1 168 ? 61.257 28.226 -0.727 1.00 18.99 217 SER B O 1
ATOM 3364 N N . ALA B 1 169 ? 60.267 30.210 -0.341 1.00 19.02 218 ALA B N 1
ATOM 3365 C CA . ALA B 1 169 ? 59.655 30.272 -1.659 1.00 18.74 218 ALA B CA 1
ATOM 3366 C C . ALA B 1 169 ? 60.725 30.414 -2.738 1.00 19.77 218 ALA B C 1
ATOM 3367 O O . ALA B 1 169 ? 60.609 29.829 -3.814 1.00 20.82 218 ALA B O 1
ATOM 3369 N N . GLN B 1 170 ? 61.766 31.191 -2.458 1.00 20.03 219 GLN B N 1
ATOM 3370 C CA . GLN B 1 170 ? 62.829 31.368 -3.441 1.00 21.71 219 GLN B CA 1
ATOM 3371 C C . GLN B 1 170 ? 63.554 30.041 -3.652 1.00 21.49 219 GLN B C 1
ATOM 3372 O O . GLN B 1 170 ? 63.817 29.638 -4.785 1.00 22.99 219 GLN B O 1
ATOM 3378 N N . SER B 1 171 ? 63.855 29.355 -2.556 1.00 20.62 220 SER B N 1
ATOM 3379 C CA . SER B 1 171 ? 64.541 28.070 -2.632 1.00 21.11 220 SER B CA 1
ATOM 3380 C C . SER B 1 171 ? 63.707 27.092 -3.451 1.00 20.79 220 SER B C 1
ATOM 3381 O O . SER B 1 171 ? 64.226 26.378 -4.313 1.00 21.30 220 SER B O 1
ATOM 3384 N N . ALA B 1 172 ? 62.408 27.069 -3.176 1.00 20.21 221 ALA B N 1
ATOM 3385 C CA . ALA B 1 172 ? 61.483 26.186 -3.876 1.00 19.56 221 ALA B CA 1
ATOM 3386 C C . ALA B 1 172 ? 61.462 26.445 -5.379 1.00 20.40 221 ALA B C 1
ATOM 3387 O O . ALA B 1 172 ? 61.595 25.518 -6.180 1.00 19.71 221 ALA B O 1
ATOM 3389 N N . LEU B 1 173 ? 61.294 27.704 -5.771 1.00 20.31 222 LEU B N 1
ATOM 3390 C CA . LEU B 1 173 ? 61.252 28.022 -7.191 1.00 20.60 222 LEU B CA 1
ATOM 3391 C C . LEU B 1 173 ? 62.589 27.874 -7.905 1.00 21.66 222 LEU B C 1
ATOM 3392 O O . LEU B 1 173 ? 62.615 27.563 -9.091 1.00 22.90 222 LEU B O 1
ATOM 3397 N N . ASN B 1 174 ? 63.692 28.088 -7.193 1.00 21.99 223 ASN B N 1
ATOM 3398 C CA . ASN B 1 174 ? 65.008 27.967 -7.814 1.00 24.30 223 ASN B CA 1
ATOM 3399 C C . ASN B 1 174 ? 65.304 26.549 -8.294 1.00 25.65 223 ASN B C 1
ATOM 3400 O O . ASN B 1 174 ? 66.138 26.348 -9.179 1.00 26.47 223 ASN B O 1
ATOM 3405 N N . LYS B 1 175 ? 64.621 25.563 -7.722 1.00 25.10 224 LYS B N 1
ATOM 3406 C CA . LYS B 1 175 ? 64.841 24.184 -8.139 1.00 25.61 224 LYS B CA 1
ATOM 3407 C C . LYS B 1 175 ? 63.552 23.517 -8.613 1.00 24.60 224 LYS B C 1
ATOM 3408 O O . LYS B 1 175 ? 63.523 22.309 -8.844 1.00 24.23 224 LYS B O 1
ATOM 3414 N N . SER B 1 176 ? 62.493 24.306 -8.779 1.00 24.71 225 SER B N 1
ATOM 3415 C CA . SER B 1 176 ? 61.206 23.767 -9.207 1.00 23.99 225 SER B CA 1
ATOM 3416 C C . SER B 1 176 ? 61.250 23.043 -10.545 1.00 23.93 225 SER B C 1
ATOM 3417 O O . SER B 1 176 ? 60.437 22.155 -10.801 1.00 23.22 225 SER B O 1
ATOM 3420 N N . ASN B 1 177 ? 62.206 23.413 -11.391 1.00 23.74 226 ASN B N 1
ATOM 3421 C CA . ASN B 1 177 ? 62.340 22.800 -12.706 1.00 23.97 226 ASN B CA 1
ATOM 3422 C C . ASN B 1 177 ? 62.748 21.336 -12.612 1.00 23.43 226 ASN B C 1
ATOM 3423 O O . ASN B 1 177 ? 62.681 20.601 -13.599 1.00 23.73 226 ASN B O 1
ATOM 3428 N N . GLN B 1 178 ? 63.168 20.917 -11.425 1.00 21.39 227 GLN B N 1
ATOM 3429 C CA . GLN B 1 178 ? 63.592 19.538 -11.214 1.00 22.40 227 GLN B CA 1
ATOM 3430 C C . GLN B 1 178 ? 62.520 18.697 -10.529 1.00 22.22 227 GLN B C 1
ATOM 3431 O O . GLN B 1 178 ? 62.746 17.524 -10.226 1.00 22.20 227 GLN B O 1
ATOM 3437 N N . PHE B 1 179 ? 61.350 19.289 -10.301 1.00 20.72 228 PHE B N 1
ATOM 3438 C CA . PHE B 1 179 ? 60.258 18.586 -9.631 1.00 20.54 228 PHE B CA 1
ATOM 3439 C C . PHE B 1 179 ? 58.910 18.742 -10.326 1.00 21.70 228 PHE B C 1
ATOM 3440 O O . PHE B 1 179 ? 58.704 19.680 -11.096 1.00 23.63 228 PHE B O 1
ATOM 3448 N N . ASP B 1 180 ? 57.994 17.823 -10.032 1.00 20.28 229 ASP B N 1
ATOM 3449 C CA . ASP B 1 180 ? 56.653 17.837 -10.609 1.00 20.94 229 ASP B CA 1
ATOM 3450 C C . ASP B 1 180 ? 55.648 18.372 -9.593 1.00 18.23 229 ASP B C 1
ATOM 3451 O O . ASP B 1 180 ? 54.508 18.686 -9.935 1.00 18.58 229 ASP B O 1
ATOM 3456 N N . ALA B 1 181 ? 56.084 18.471 -8.341 1.00 16.70 230 ALA B N 1
ATOM 3457 C CA . ALA B 1 181 ? 55.218 18.940 -7.271 1.00 15.82 230 ALA B CA 1
ATOM 3458 C C . ALA B 1 181 ? 56.052 19.399 -6.091 1.00 16.32 230 ALA B C 1
ATOM 3459 O O . ALA B 1 181 ? 57.205 18.993 -5.933 1.00 17.18 230 ALA B O 1
ATOM 3461 N N . ILE B 1 182 ? 55.459 20.254 -5.266 1.00 15.11 231 ILE B N 1
ATOM 3462 C CA . ILE B 1 182 ? 56.128 20.757 -4.083 1.00 15.31 231 ILE B CA 1
ATOM 3463 C C . ILE B 1 182 ? 55.153 20.729 -2.917 1.00 15.40 231 ILE B C 1
ATOM 3464 O O . ILE B 1 182 ? 53.992 21.109 -3.057 1.00 15.64 231 ILE B O 1
ATOM 3469 N N . ILE B 1 183 ? 55.629 20.245 -1.779 1.00 14.31 232 ILE B N 1
ATOM 3470 C CA . ILE B 1 183 ? 54.830 20.199 -0.563 1.00 15.07 232 ILE B CA 1
ATOM 3471 C C . ILE B 1 183 ? 55.623 21.057 0.415 1.00 16.44 232 ILE B C 1
ATOM 3472 O O . ILE B 1 183 ? 56.822 20.833 0.605 1.00 16.31 232 ILE B O 1
ATOM 3477 N N . THR B 1 184 ? 54.978 22.055 1.013 1.00 15.80 233 THR B N 1
ATOM 3478 C CA . THR B 1 184 ? 55.683 22.924 1.945 1.00 15.74 233 THR B CA 1
ATOM 3479 C C . THR B 1 184 ? 55.076 22.926 3.353 1.00 16.61 233 THR B C 1
ATOM 3480 O O . THR B 1 184 ? 54.055 22.281 3.598 1.00 17.09 233 THR B O 1
ATOM 3484 N N . VAL B 1 185 ? 55.714 23.647 4.274 1.00 16.63 234 VAL B N 1
ATOM 3485 C CA . VAL B 1 185 ? 55.315 23.660 5.683 1.00 17.42 234 VAL B CA 1
ATOM 3486 C C . VAL B 1 185 ? 53.896 24.072 6.060 1.00 16.76 234 VAL B C 1
ATOM 3487 O O . VAL B 1 185 ? 53.308 23.483 6.969 1.00 17.28 234 VAL B O 1
ATOM 3491 N N . ASN B 1 186 ? 53.352 25.089 5.399 1.00 16.25 235 ASN B N 1
ATOM 3492 C CA . ASN B 1 186 ? 51.986 25.512 5.687 1.00 16.57 235 ASN B CA 1
ATOM 3493 C C . ASN B 1 186 ? 51.421 26.318 4.526 1.00 16.34 235 ASN B C 1
ATOM 3494 O O . ASN B 1 186 ? 52.100 26.524 3.516 1.00 15.87 235 ASN B O 1
ATOM 3499 N N . ASP B 1 187 ? 50.178 26.763 4.655 1.00 15.65 236 ASP B N 1
ATOM 3500 C CA . ASP B 1 187 ? 49.544 27.508 3.578 1.00 16.09 236 ASP B CA 1
ATOM 3501 C C . ASP B 1 187 ? 50.134 28.885 3.293 1.00 15.69 236 ASP B C 1
ATOM 3502 O O . ASP B 1 187 ? 50.045 29.362 2.166 1.00 16.54 236 ASP B O 1
ATOM 3507 N N . LEU B 1 188 ? 50.726 29.530 4.297 1.00 17.04 237 LEU B N 1
ATOM 3508 C CA . LEU B 1 188 ? 51.335 30.838 4.069 1.00 19.40 237 LEU B CA 1
ATOM 3509 C C . LEU B 1 188 ? 52.558 30.637 3.182 1.00 18.83 237 LEU B C 1
ATOM 3510 O O . LEU B 1 188 ? 52.808 31.411 2.259 1.00 19.37 237 LEU B O 1
ATOM 3515 N N . TYR B 1 189 ? 53.314 29.582 3.457 1.00 18.49 238 TYR B N 1
ATOM 3516 C CA . TYR B 1 189 ? 54.477 29.276 2.642 1.00 19.20 238 TYR B CA 1
ATOM 3517 C C . TYR B 1 189 ? 54.008 28.922 1.231 1.00 17.18 238 TYR B C 1
ATOM 3518 O O . TYR B 1 189 ? 54.635 29.308 0.246 1.00 16.72 238 TYR B O 1
ATOM 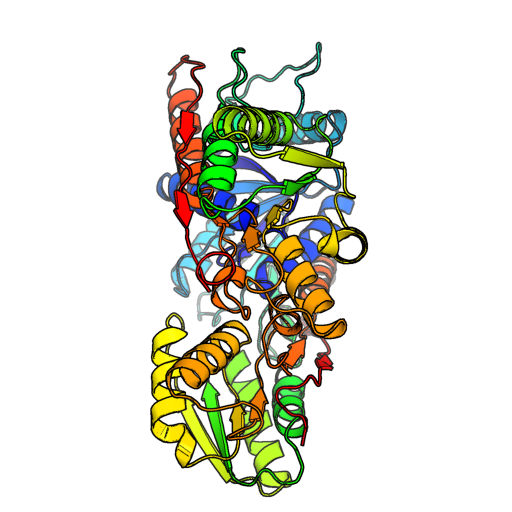3527 N N . ALA B 1 190 ? 52.903 28.187 1.130 1.00 16.37 239 ALA B N 1
ATOM 3528 C CA . ALA B 1 190 ? 52.372 27.805 -0.173 1.00 15.80 239 ALA B CA 1
ATOM 3529 C C . ALA B 1 190 ? 51.946 29.037 -0.965 1.00 17.43 239 ALA B C 1
ATOM 3530 O O . ALA B 1 190 ? 52.168 29.125 -2.175 1.00 16.91 239 ALA B O 1
ATOM 3532 N N . ALA B 1 191 ? 51.334 29.992 -0.273 1.00 17.56 240 ALA B N 1
ATOM 3533 C CA . ALA B 1 191 ? 50.875 31.219 -0.905 1.00 18.30 240 ALA B CA 1
ATOM 3534 C C . ALA B 1 191 ? 52.061 32.019 -1.426 1.00 18.23 240 ALA B C 1
ATOM 3535 O O . ALA B 1 191 ? 51.970 32.652 -2.476 1.00 18.98 240 ALA B O 1
ATOM 3537 N N . GLU B 1 192 ? 53.169 31.990 -0.691 1.00 18.63 241 GLU B N 1
ATOM 3538 C CA . GLU B 1 192 ? 54.371 32.705 -1.112 1.00 20.01 241 GLU B CA 1
ATOM 3539 C C . GLU B 1 192 ? 54.940 32.038 -2.356 1.00 20.43 241 GLU B C 1
ATOM 3540 O O . GLU B 1 192 ? 55.483 32.703 -3.231 1.00 20.70 241 GLU B O 1
ATOM 3546 N N . ILE B 1 193 ? 54.815 30.716 -2.434 1.00 19.48 242 ILE B N 1
ATOM 3547 C CA . ILE B 1 193 ? 55.319 29.994 -3.595 1.00 19.08 242 ILE B CA 1
ATOM 3548 C C . ILE B 1 193 ? 54.498 30.359 -4.827 1.00 19.13 242 ILE B C 1
ATOM 3549 O O . ILE B 1 193 ? 55.051 30.572 -5.905 1.00 20.71 242 ILE B O 1
ATOM 3554 N N . ILE B 1 194 ? 53.180 30.448 -4.664 1.00 19.77 243 ILE B N 1
ATOM 3555 C CA . ILE B 1 194 ? 52.301 30.816 -5.771 1.00 20.46 243 ILE B CA 1
ATOM 3556 C C . ILE B 1 194 ? 52.666 32.221 -6.251 1.00 22.19 243 ILE B C 1
ATOM 3557 O O . ILE B 1 194 ? 52.723 32.481 -7.454 1.00 21.99 243 ILE B O 1
ATOM 3562 N N . LYS B 1 195 ? 52.923 33.114 -5.300 1.00 22.81 244 LYS B N 1
ATOM 3563 C CA . LYS B 1 195 ? 53.268 34.500 -5.611 1.00 23.73 244 LYS B CA 1
ATOM 3564 C C . LYS B 1 195 ? 54.611 34.603 -6.334 1.00 24.49 244 LYS B C 1
ATOM 3565 O O . LYS B 1 195 ? 54.754 35.378 -7.278 1.00 24.01 244 LYS B O 1
ATOM 3571 N N . GLU B 1 196 ? 55.594 33.825 -5.892 1.00 24.43 245 GLU B N 1
ATOM 3572 C CA . GLU B 1 196 ? 56.912 33.850 -6.523 1.00 24.73 245 GLU B CA 1
ATOM 3573 C C . GLU B 1 196 ? 56.825 33.185 -7.894 1.00 25.46 245 GLU B C 1
ATOM 3574 O O . GLU B 1 196 ? 57.502 33.598 -8.840 1.00 25.19 245 GLU B O 1
ATOM 3580 N N . ALA B 1 197 ? 55.985 32.157 -8.005 1.00 24.92 246 ALA B N 1
ATOM 3581 C CA . ALA B 1 197 ? 55.814 31.463 -9.275 1.00 25.90 246 ALA B CA 1
ATOM 3582 C C . ALA B 1 197 ? 55.259 32.429 -10.314 1.00 27.45 246 ALA B C 1
ATOM 3583 O O . ALA B 1 197 ? 55.635 32.375 -11.487 1.00 29.44 246 ALA B O 1
ATOM 3585 N N . LYS B 1 198 ? 54.370 33.318 -9.877 1.00 28.15 247 LYS B N 1
ATOM 3586 C CA . LYS B 1 198 ? 53.769 34.300 -10.776 1.00 29.66 247 LYS B CA 1
ATOM 3587 C C . LYS B 1 198 ? 54.842 35.285 -11.230 1.00 29.82 247 LYS B C 1
ATOM 3588 O O . LYS B 1 198 ? 54.841 35.729 -12.381 1.00 30.46 247 LYS B O 1
ATOM 3594 N N . ARG B 1 199 ? 55.758 35.618 -10.324 1.00 30.27 248 ARG B N 1
ATOM 3595 C CA . ARG B 1 199 ? 56.839 36.547 -10.641 1.00 30.88 248 ARG B CA 1
ATOM 3596 C C . ARG B 1 199 ? 57.733 35.981 -11.740 1.00 32.55 248 ARG B C 1
ATOM 3597 O O . ARG B 1 199 ? 58.327 36.733 -12.516 1.00 33.55 248 ARG B O 1
ATOM 3605 N N . ARG B 1 200 ? 57.828 34.656 -11.804 1.00 31.90 249 ARG B N 1
ATOM 3606 C CA . ARG B 1 200 ? 58.670 33.999 -12.802 1.00 31.82 249 ARG B CA 1
ATOM 3607 C C . ARG B 1 200 ? 57.883 33.430 -13.984 1.00 32.20 249 ARG B C 1
ATOM 3608 O O . ARG B 1 200 ? 58.400 32.611 -14.746 1.00 33.18 249 ARG B O 1
ATOM 3616 N N . ASN B 1 201 ? 56.638 33.867 -14.133 1.00 32.43 250 ASN B N 1
ATOM 3617 C CA . ASN B 1 201 ? 55.775 33.414 -15.222 1.00 32.52 250 ASN B CA 1
ATOM 3618 C C . ASN B 1 201 ? 55.592 31.895 -15.267 1.00 32.30 250 ASN B C 1
ATOM 3619 O O . ASN B 1 201 ? 55.607 31.281 -16.337 1.00 32.16 250 ASN B O 1
ATOM 3624 N N . LEU B 1 202 ? 55.422 31.298 -14.093 1.00 30.42 251 LEU B N 1
ATOM 3625 C CA . LEU B 1 202 ? 55.202 29.864 -13.972 1.00 29.40 251 LEU B CA 1
ATOM 3626 C C . LEU B 1 202 ? 53.795 29.699 -13.422 1.00 29.54 251 LEU B C 1
ATOM 3627 O O . LEU B 1 202 ? 53.312 30.563 -12.690 1.00 29.85 251 LEU B O 1
ATOM 3632 N N . LYS B 1 203 ? 53.133 28.606 -13.781 1.00 29.47 252 LYS B N 1
ATOM 3633 C CA . LYS B 1 203 ? 51.773 28.371 -13.314 1.00 29.29 252 LYS B CA 1
ATOM 3634 C C . LYS B 1 203 ? 51.628 27.095 -12.500 1.00 28.11 252 LYS B C 1
ATOM 3635 O O . LYS B 1 203 ? 52.319 26.103 -12.732 1.00 27.39 252 LYS B O 1
ATOM 3641 N N . ILE B 1 204 ? 50.718 27.142 -11.538 1.00 26.41 253 ILE B N 1
ATOM 3642 C CA . ILE B 1 204 ? 50.425 26.009 -10.673 1.00 24.57 253 ILE B CA 1
ATOM 3643 C C . ILE B 1 204 ? 48.954 25.696 -10.914 1.00 24.16 253 ILE B C 1
ATOM 3644 O O . ILE B 1 204 ? 48.118 26.603 -10.920 1.00 23.95 253 ILE B O 1
ATOM 3649 N N . PRO B 1 205 ? 48.607 24.412 -11.090 1.00 23.92 254 PRO B N 1
ATOM 3650 C CA . PRO B 1 205 ? 49.449 23.211 -11.075 1.00 24.34 254 PRO B CA 1
ATOM 3651 C C . PRO B 1 205 ? 50.183 22.885 -12.378 1.00 25.64 254 PRO B C 1
ATOM 3652 O O . PRO B 1 205 ? 50.911 21.893 -12.455 1.00 25.14 254 PRO B O 1
ATOM 3656 N N . ASP B 1 206 ? 49.989 23.718 -13.394 1.00 26.46 255 ASP B N 1
ATOM 3657 C CA . ASP B 1 206 ? 50.605 23.511 -14.702 1.00 28.74 255 ASP B CA 1
ATOM 3658 C C . ASP B 1 206 ? 52.062 23.055 -14.679 1.00 27.65 255 ASP B C 1
ATOM 3659 O O . ASP B 1 206 ? 52.388 21.989 -15.201 1.00 28.76 255 ASP B O 1
ATOM 3664 N N . ASP B 1 207 ? 52.937 23.860 -14.084 1.00 27.37 256 ASP B N 1
ATOM 3665 C CA . ASP B 1 207 ? 54.355 23.521 -14.024 1.00 26.03 256 ASP B CA 1
ATOM 3666 C C . ASP B 1 207 ? 54.683 22.578 -12.870 1.00 24.87 256 ASP B C 1
ATOM 3667 O O . ASP B 1 207 ? 55.636 21.801 -12.943 1.00 24.69 256 ASP B O 1
ATOM 3672 N N . PHE B 1 208 ? 53.893 22.653 -11.804 1.00 22.43 257 PHE B N 1
ATOM 3673 C CA . PHE B 1 208 ? 54.069 21.773 -10.655 1.00 19.88 257 PHE B CA 1
ATOM 3674 C C . PHE B 1 208 ? 52.888 21.915 -9.716 1.00 19.47 257 PHE B C 1
ATOM 3675 O O . PHE B 1 208 ? 52.265 22.978 -9.648 1.00 19.06 257 PHE B O 1
ATOM 3683 N N . GLN B 1 209 ? 52.551 20.828 -9.027 1.00 17.61 258 GLN B N 1
ATOM 3684 C CA . GLN B 1 209 ? 51.444 20.852 -8.079 1.00 17.85 258 GLN B CA 1
ATOM 3685 C C . GLN B 1 209 ? 51.967 21.357 -6.752 1.00 17.52 258 GLN B C 1
ATOM 3686 O O . GLN B 1 209 ? 53.172 21.361 -6.507 1.00 16.84 258 GLN B O 1
ATOM 3692 N N . LEU B 1 210 ? 51.052 21.768 -5.885 1.00 16.17 259 LEU B N 1
ATOM 3693 C CA . LEU B 1 210 ? 51.441 22.326 -4.602 1.00 15.36 259 LEU B CA 1
ATOM 3694 C C . LEU B 1 210 ? 50.498 21.930 -3.476 1.00 13.82 259 LEU B C 1
ATOM 3695 O O . LEU B 1 210 ? 49.286 21.917 -3.658 1.00 15.00 259 LEU B O 1
ATOM 3700 N N . VAL B 1 211 ? 51.066 21.598 -2.320 1.00 14.68 260 VAL B N 1
ATOM 3701 C CA . VAL B 1 211 ? 50.273 21.234 -1.146 1.00 13.65 260 VAL B CA 1
ATOM 3702 C C . VAL B 1 211 ? 50.791 22.000 0.070 1.00 15.01 260 VAL B C 1
ATOM 3703 O O . VAL B 1 211 ? 52.001 22.105 0.272 1.00 14.85 260 VAL B O 1
ATOM 3707 N N . GLY B 1 212 ? 49.873 22.532 0.875 1.00 14.80 261 GLY B N 1
ATOM 3708 C CA . GLY B 1 212 ? 50.257 23.260 2.074 1.00 14.53 261 GLY B CA 1
ATOM 3709 C C . GLY B 1 212 ? 49.816 22.510 3.321 1.00 14.73 261 GLY B C 1
ATOM 3710 O O . GLY B 1 212 ? 49.759 21.281 3.316 1.00 15.08 261 GLY B O 1
ATOM 3711 N N . TYR B 1 213 ? 49.514 23.241 4.391 1.00 13.78 262 TYR B N 1
ATOM 3712 C CA . TYR B 1 213 ? 49.066 22.628 5.643 1.00 14.71 262 TYR B CA 1
ATOM 3713 C C . TYR B 1 213 ? 48.436 23.711 6.517 1.00 14.76 262 TYR B C 1
ATOM 3714 O O . TYR B 1 213 ? 48.930 24.833 6.532 1.00 14.76 262 TYR B O 1
ATOM 3723 N N . ASP B 1 214 ? 47.353 23.363 7.221 1.00 15.95 263 ASP B N 1
ATOM 3724 C CA . ASP B 1 214 ? 46.620 24.259 8.138 1.00 16.65 263 ASP B CA 1
ATOM 3725 C C . ASP B 1 214 ? 45.229 24.697 7.680 1.00 17.41 263 ASP B C 1
ATOM 3726 O O . ASP B 1 214 ? 44.410 25.109 8.502 1.00 18.80 263 ASP B O 1
ATOM 3731 N N . ASN B 1 215 ? 44.970 24.631 6.379 1.00 16.54 264 ASN B N 1
ATOM 3732 C CA . ASN B 1 215 ? 43.698 25.076 5.812 1.00 17.24 264 ASN B CA 1
ATOM 3733 C C . ASN B 1 215 ? 43.361 26.510 6.230 1.00 19.10 264 ASN B C 1
ATOM 3734 O O . ASN B 1 215 ? 42.249 26.802 6.688 1.00 18.22 264 ASN B O 1
ATOM 3739 N N . ASN B 1 216 ? 44.334 27.402 6.061 1.00 17.86 265 ASN B N 1
ATOM 3740 C CA . ASN B 1 216 ? 44.158 28.819 6.377 1.00 20.89 265 ASN B CA 1
ATOM 3741 C C . ASN B 1 216 ? 43.076 29.388 5.476 1.00 20.57 265 ASN B C 1
ATOM 3742 O O . ASN B 1 216 ? 42.841 28.884 4.379 1.00 18.96 265 ASN B O 1
ATOM 3747 N N . ILE B 1 217 ? 42.424 30.448 5.939 1.00 21.84 266 ILE B N 1
ATOM 3748 C CA . ILE B 1 217 ? 41.366 31.093 5.175 1.00 23.95 266 ILE B CA 1
ATOM 3749 C C . ILE B 1 217 ? 41.811 31.461 3.755 1.00 22.42 266 ILE B C 1
ATOM 3750 O O . ILE B 1 217 ? 41.023 31.386 2.812 1.00 22.65 266 ILE B O 1
ATOM 3755 N N . LEU B 1 218 ? 43.077 31.831 3.594 1.00 22.59 267 LEU B N 1
ATOM 3756 C CA . LEU B 1 218 ? 43.575 32.229 2.281 1.00 21.46 267 LEU B CA 1
ATOM 3757 C C . LEU B 1 218 ? 43.569 31.146 1.206 1.00 19.70 267 LEU B C 1
ATOM 3758 O O . LEU B 1 218 ? 43.634 31.462 0.019 1.00 18.95 267 LEU B O 1
ATOM 3763 N N . CYS B 1 219 ? 43.474 29.878 1.603 1.00 17.54 268 CYS B N 1
ATOM 3764 C CA . CYS B 1 219 ? 43.473 28.791 0.620 1.00 16.56 268 CYS B CA 1
ATOM 3765 C C . CYS B 1 219 ? 42.378 28.940 -0.427 1.00 17.69 268 CYS B C 1
ATOM 3766 O O . CYS B 1 219 ? 42.550 28.541 -1.574 1.00 18.27 268 CYS B O 1
ATOM 3769 N N . GLY B 1 220 ? 41.244 29.505 -0.033 1.00 17.13 269 GLY B N 1
ATOM 3770 C CA . GLY B 1 220 ? 40.157 29.645 -0.980 1.00 17.62 269 GLY B CA 1
ATOM 3771 C C . GLY B 1 220 ? 40.154 30.933 -1.775 1.00 18.39 269 GLY B C 1
ATOM 3772 O O . GLY B 1 220 ? 39.281 31.125 -2.620 1.00 19.38 269 GLY B O 1
ATOM 3773 N N . TYR B 1 221 ? 41.127 31.803 -1.527 1.00 17.92 270 TYR B N 1
ATOM 3774 C CA . TYR B 1 221 ? 41.182 33.080 -2.226 1.00 19.22 270 TYR B CA 1
ATOM 3775 C C . TYR B 1 221 ? 42.379 33.280 -3.141 1.00 19.90 270 TYR B C 1
ATOM 3776 O O . TYR B 1 221 ? 42.474 34.295 -3.834 1.00 19.84 270 TYR B O 1
ATOM 3785 N N . THR B 1 222 ? 43.299 32.324 -3.140 1.00 18.97 271 THR B N 1
ATOM 3786 C CA . THR B 1 222 ? 44.469 32.424 -3.998 1.00 20.01 271 THR B CA 1
ATOM 3787 C C . THR B 1 222 ? 44.140 31.808 -5.348 1.00 20.11 271 THR B C 1
ATOM 3788 O O . THR B 1 222 ? 43.115 31.141 -5.504 1.00 19.68 271 THR B O 1
ATOM 3792 N N . SER B 1 223 ? 45.006 32.048 -6.325 1.00 20.64 272 SER B N 1
ATOM 3793 C CA . SER B 1 223 ? 44.833 31.490 -7.661 1.00 22.07 272 SER B CA 1
ATOM 3794 C C . SER B 1 223 ? 46.150 30.810 -8.003 1.00 21.30 272 SER B C 1
ATOM 3795 O O . SER B 1 223 ? 47.146 31.477 -8.292 1.00 22.18 272 SER B O 1
ATOM 3798 N N . PRO B 1 224 ? 46.167 29.468 -8.010 1.00 18.83 273 PRO B N 1
ATOM 3799 C CA . PRO B 1 224 ? 45.071 28.542 -7.698 1.00 18.75 273 PRO B CA 1
ATOM 3800 C C . PRO B 1 224 ? 44.743 28.408 -6.217 1.00 17.34 273 PRO B C 1
ATOM 3801 O O . PRO B 1 224 ? 45.549 28.775 -5.365 1.00 17.77 273 PRO B O 1
ATOM 3805 N N . THR B 1 225 ? 43.557 27.882 -5.919 1.00 17.57 274 THR B N 1
ATOM 3806 C CA . THR B 1 225 ? 43.164 27.647 -4.537 1.00 17.25 274 THR B CA 1
ATOM 3807 C C . THR B 1 225 ? 44.104 26.543 -4.052 1.00 16.96 274 THR B C 1
ATOM 3808 O O . THR B 1 225 ? 44.506 25.677 -4.832 1.00 17.09 274 THR B O 1
ATOM 3812 N N . ILE B 1 226 ? 44.441 26.567 -2.768 1.00 15.91 275 ILE B N 1
ATOM 3813 C CA . ILE B 1 226 ? 45.410 25.631 -2.202 1.00 16.12 275 ILE B CA 1
ATOM 3814 C C . ILE B 1 226 ? 44.939 24.320 -1.566 1.00 15.28 275 ILE B C 1
ATOM 3815 O O . ILE B 1 226 ? 44.107 24.327 -0.658 1.00 15.08 275 ILE B O 1
ATOM 3820 N N . SER B 1 227 ? 45.481 23.196 -2.047 1.00 14.62 276 SER B N 1
ATOM 3821 C CA . SER B 1 227 ? 45.164 21.885 -1.472 1.00 12.97 276 SER B CA 1
ATOM 3822 C C . SER B 1 227 ? 45.936 21.847 -0.166 1.00 13.91 276 SER B C 1
ATOM 3823 O O . SER B 1 227 ? 47.093 22.261 -0.118 1.00 13.94 276 SER B O 1
ATOM 3826 N N . THR B 1 228 ? 45.318 21.319 0.881 1.00 12.93 277 THR B N 1
ATOM 3827 C CA . THR B 1 228 ? 45.961 21.363 2.183 1.00 13.98 277 THR B CA 1
ATOM 3828 C C . THR B 1 228 ? 45.415 20.320 3.157 1.00 13.83 277 THR B C 1
ATOM 3829 O O . THR B 1 228 ? 44.631 19.447 2.785 1.00 13.64 277 THR B O 1
ATOM 3833 N N . ILE B 1 229 ? 45.856 20.416 4.407 1.00 11.95 278 ILE B N 1
ATOM 3834 C CA . ILE B 1 229 ? 45.410 19.527 5.474 1.00 14.59 278 ILE B CA 1
ATOM 3835 C C . ILE B 1 229 ? 44.852 20.395 6.598 1.00 12.90 278 ILE B C 1
ATOM 3836 O O . ILE B 1 229 ? 45.531 21.308 7.073 1.00 14.52 278 ILE B O 1
ATOM 3841 N N . ASP B 1 230 ? 43.619 20.120 7.008 1.00 12.76 279 ASP B N 1
ATOM 3842 C CA . ASP B 1 230 ? 42.992 20.861 8.099 1.00 14.54 279 ASP B CA 1
ATOM 3843 C C . ASP B 1 230 ? 43.181 20.000 9.347 1.00 15.55 279 ASP B C 1
ATOM 3844 O O . ASP B 1 230 ? 42.690 18.872 9.396 1.00 15.79 279 ASP B O 1
ATOM 3849 N N . GLN B 1 231 ? 43.906 20.498 10.347 1.00 16.31 280 GLN B N 1
ATOM 3850 C CA . GLN B 1 231 ? 44.089 19.693 11.549 1.00 16.76 280 GLN B CA 1
ATOM 3851 C C . GLN B 1 231 ? 43.096 20.039 12.658 1.00 16.51 280 GLN B C 1
ATOM 3852 O O . GLN B 1 231 ? 43.304 19.696 13.818 1.00 17.34 280 GLN B O 1
ATOM 3858 N N . ASN B 1 232 ? 42.013 20.716 12.282 1.00 16.51 281 ASN B N 1
ATOM 3859 C CA . ASN B 1 232 ? 40.942 21.089 13.210 1.00 16.09 281 ASN B CA 1
ATOM 3860 C C . ASN B 1 232 ? 41.434 21.676 14.532 1.00 15.97 281 ASN B C 1
ATOM 3861 O O . ASN B 1 232 ? 41.180 21.120 15.603 1.00 15.96 281 ASN B O 1
ATOM 3866 N N . PRO B 1 233 ? 42.134 22.815 14.474 1.00 16.09 282 PRO B N 1
ATOM 3867 C CA . PRO B 1 233 ? 42.643 23.444 15.694 1.00 15.19 282 PRO B CA 1
ATOM 3868 C C . PRO B 1 233 ? 41.582 23.773 16.750 1.00 15.86 282 PRO B C 1
ATOM 3869 O O . PRO B 1 233 ? 41.878 23.727 17.945 1.00 14.85 282 PRO B O 1
ATOM 3873 N N . LYS B 1 234 ? 40.362 24.109 16.334 1.00 15.19 283 LYS B N 1
ATOM 3874 C CA . LYS B 1 234 ? 39.324 24.407 17.319 1.00 16.58 283 LYS B CA 1
ATOM 3875 C C . LYS B 1 234 ? 39.071 23.153 18.154 1.00 16.39 283 LYS B C 1
ATOM 3876 O O . LYS B 1 234 ? 38.923 23.227 19.379 1.00 15.36 283 LYS B O 1
ATOM 3882 N N . LEU B 1 235 ? 39.041 21.996 17.499 1.00 16.30 284 LEU B N 1
ATOM 3883 C CA . LEU B 1 235 ? 38.809 20.743 18.215 1.00 16.23 284 LEU B CA 1
ATOM 3884 C C . LEU B 1 235 ? 39.991 20.428 19.118 1.00 15.94 284 LEU B C 1
ATOM 3885 O O . LEU B 1 235 ? 39.820 19.890 20.213 1.00 15.79 284 LEU B O 1
ATOM 3890 N N . ILE B 1 236 ? 41.194 20.754 18.656 1.00 13.94 285 ILE B N 1
ATOM 3891 C CA . ILE B 1 236 ? 42.384 20.518 19.464 1.00 13.37 285 ILE B CA 1
ATOM 3892 C C . ILE B 1 236 ? 42.239 21.309 20.759 1.00 14.96 285 ILE B C 1
ATOM 3893 O O . ILE B 1 236 ? 42.516 20.797 21.845 1.00 13.62 285 ILE B O 1
ATOM 3898 N N . GLY B 1 237 ? 41.791 22.557 20.635 1.00 14.04 286 GLY B N 1
ATOM 3899 C CA . GLY B 1 237 ? 41.616 23.405 21.801 1.00 14.67 286 GLY B CA 1
ATOM 3900 C C . GLY B 1 237 ? 40.500 22.945 22.722 1.00 14.33 286 GLY B C 1
ATOM 3901 O O . GLY B 1 237 ? 40.679 22.904 23.936 1.00 15.54 286 GLY B O 1
ATOM 3902 N N . GLN B 1 238 ? 39.344 22.608 22.158 1.00 15.01 287 GLN B N 1
ATOM 3903 C CA . GLN B 1 238 ? 38.222 22.150 22.975 1.00 14.10 287 GLN B CA 1
ATOM 3904 C C . GLN B 1 238 ? 38.620 20.904 23.752 1.00 14.27 287 GLN B C 1
ATOM 3905 O O . GLN B 1 238 ? 38.316 20.769 24.941 1.00 15.12 287 GLN B O 1
ATOM 3911 N N . THR B 1 239 ? 39.310 19.993 23.074 1.00 14.56 288 THR B N 1
ATOM 3912 C CA . THR B 1 239 ? 39.734 18.747 23.695 1.00 14.28 288 THR B CA 1
ATOM 3913 C C . THR B 1 239 ? 40.757 19.001 24.801 1.00 14.75 288 THR B C 1
ATOM 3914 O O . THR B 1 239 ? 40.712 18.365 25.856 1.00 14.75 288 THR B O 1
ATOM 3918 N N . ALA B 1 240 ? 41.677 19.933 24.570 1.00 14.72 289 ALA B N 1
ATOM 3919 C CA . ALA B 1 240 ? 42.665 20.253 25.592 1.00 12.73 289 ALA B CA 1
ATOM 3920 C C . ALA B 1 240 ? 41.932 20.712 26.860 1.00 14.60 289 ALA B C 1
ATOM 3921 O O . ALA B 1 240 ? 42.290 20.307 27.970 1.00 15.53 289 ALA B O 1
ATOM 3923 N N . ALA B 1 241 ? 40.907 21.547 26.688 1.00 15.49 290 ALA B N 1
ATOM 3924 C CA . ALA B 1 241 ? 40.130 22.051 27.821 1.00 14.24 290 ALA B CA 1
ATOM 3925 C C . ALA B 1 241 ? 39.370 20.924 28.525 1.00 16.05 290 ALA B C 1
ATOM 3926 O O . ALA B 1 241 ? 39.355 20.848 29.756 1.00 15.39 290 ALA B O 1
ATOM 3928 N N . HIS B 1 242 ? 38.734 20.052 27.750 1.00 15.36 291 HIS B N 1
ATOM 3929 C CA . HIS B 1 242 ? 37.990 18.946 28.345 1.00 16.18 291 HIS B CA 1
ATOM 3930 C C . HIS B 1 242 ? 38.905 18.021 29.136 1.00 16.61 291 HIS B C 1
ATOM 3931 O O . HIS B 1 242 ? 38.569 17.612 30.249 1.00 14.99 291 HIS B O 1
ATOM 3938 N N . ARG B 1 243 ? 40.066 17.696 28.572 1.00 15.87 292 ARG B N 1
ATOM 3939 C CA . ARG B 1 243 ? 40.994 16.813 29.262 1.00 16.15 292 ARG B CA 1
ATOM 3940 C C . ARG B 1 243 ? 41.538 17.494 30.517 1.00 15.16 292 ARG B C 1
ATOM 3941 O O . ARG B 1 243 ? 41.789 16.831 31.523 1.00 15.55 292 ARG B O 1
ATOM 3949 N N . LEU B 1 244 ? 41.721 18.814 30.469 1.00 14.86 293 LEU B N 1
ATOM 3950 C CA . LEU B 1 244 ? 42.222 19.531 31.639 1.00 14.60 293 LEU B CA 1
ATOM 3951 C C . LEU B 1 244 ? 41.170 19.493 32.749 1.00 16.33 293 LEU B C 1
ATOM 3952 O O . LEU B 1 244 ? 41.502 19.284 33.914 1.00 16.46 293 LEU B O 1
ATOM 3957 N N . LEU B 1 245 ? 39.906 19.703 32.392 1.00 15.45 294 LEU B N 1
ATOM 3958 C CA . LEU B 1 245 ? 38.850 19.670 33.400 1.00 16.20 294 LEU B CA 1
ATOM 3959 C C . LEU B 1 245 ? 38.772 18.277 34.033 1.00 16.82 294 LEU B C 1
ATOM 3960 O O . LEU B 1 245 ? 38.466 18.154 35.223 1.00 17.23 294 LEU B O 1
ATOM 3965 N N . ASP B 1 246 ? 39.056 17.238 33.246 1.00 15.75 295 ASP B N 1
ATOM 3966 C CA . ASP B 1 246 ? 39.040 15.863 33.755 1.00 17.60 295 ASP B CA 1
ATOM 3967 C C . ASP B 1 246 ? 40.144 15.687 34.797 1.00 17.52 295 ASP B C 1
ATOM 3968 O O . ASP B 1 246 ? 39.929 15.082 35.846 1.00 19.24 295 ASP B O 1
ATOM 3973 N N . LEU B 1 247 ? 41.333 16.199 34.492 1.00 17.50 296 LEU B N 1
ATOM 3974 C CA . LEU B 1 247 ? 42.459 16.107 35.417 1.00 17.45 296 LEU B CA 1
ATOM 3975 C C . LEU B 1 247 ? 42.145 16.872 36.695 1.00 19.02 296 LEU B C 1
ATOM 3976 O O . LEU B 1 247 ? 42.528 16.462 37.793 1.00 20.61 296 LEU B O 1
ATOM 3981 N N . MET B 1 248 ? 41.444 17.989 36.540 1.00 18.07 297 MET B N 1
ATOM 3982 C CA . MET B 1 248 ? 41.065 18.829 37.666 1.00 19.15 297 MET B CA 1
ATOM 3983 C C . MET B 1 248 ? 39.936 18.171 38.455 1.00 20.26 297 MET B C 1
ATOM 3984 O O . MET B 1 248 ? 39.530 18.665 39.512 1.00 22.15 297 MET B O 1
ATOM 3989 N N . SER B 1 249 ? 39.435 17.055 37.933 1.00 19.88 298 SER B N 1
ATOM 3990 C CA . SER B 1 249 ? 38.346 16.317 38.567 1.00 21.48 298 SER B CA 1
ATOM 3991 C C . SER B 1 249 ? 38.778 14.955 39.103 1.00 24.01 298 SER B C 1
ATOM 3992 O O . SER B 1 249 ? 37.950 14.064 39.284 1.00 24.78 298 SER B O 1
ATOM 3995 N N . GLY B 1 250 ? 40.075 14.783 39.336 1.00 25.22 299 GLY B N 1
ATOM 3996 C CA . GLY B 1 250 ? 40.555 13.524 39.880 1.00 26.44 299 GLY B CA 1
ATOM 3997 C C . GLY B 1 250 ? 40.787 12.385 38.906 1.00 27.48 299 GLY B C 1
ATOM 3998 O O . GLY B 1 250 ? 41.128 11.277 39.326 1.00 26.52 299 GLY B O 1
ATOM 3999 N N . ASN B 1 251 ? 40.595 12.633 37.615 1.00 28.03 300 ASN B N 1
ATOM 4000 C CA . ASN B 1 251 ? 40.825 11.597 36.613 1.00 30.44 300 ASN B CA 1
ATOM 4001 C C . ASN B 1 251 ? 42.310 11.647 36.277 1.00 30.82 300 ASN B C 1
ATOM 4002 O O . ASN B 1 251 ? 42.765 12.558 35.588 1.00 30.97 300 ASN B O 1
ATOM 4007 N N . ASN B 1 252 ? 43.060 10.663 36.765 1.00 31.23 301 ASN B N 1
ATOM 4008 C CA . ASN B 1 252 ? 44.506 10.626 36.563 1.00 32.51 301 ASN B CA 1
ATOM 4009 C C . ASN B 1 252 ? 45.055 9.940 35.320 1.00 31.29 301 ASN B C 1
ATOM 4010 O O . ASN B 1 252 ? 46.269 9.773 35.203 1.00 33.02 301 ASN B O 1
ATOM 4015 N N . SER B 1 253 ? 44.188 9.543 34.396 1.00 30.25 302 SER B N 1
ATOM 4016 C CA . SER B 1 253 ? 44.662 8.901 33.174 1.00 27.86 302 SER B CA 1
ATOM 4017 C C . SER B 1 253 ? 45.604 9.855 32.442 1.00 27.20 302 SER B C 1
ATOM 4018 O O . SER B 1 253 ? 45.355 11.057 32.393 1.00 26.17 302 SER B O 1
ATOM 4021 N N . THR B 1 254 ? 46.685 9.321 31.881 1.00 25.64 303 THR B N 1
ATOM 4022 C CA . THR B 1 254 ? 47.648 10.146 31.156 1.00 25.19 303 THR B CA 1
ATOM 4023 C C . THR B 1 254 ? 47.645 9.837 29.663 1.00 24.09 303 THR B C 1
ATOM 4024 O O . THR B 1 254 ? 48.538 10.260 28.930 1.00 23.83 303 THR B O 1
ATOM 4028 N N . ARG B 1 255 ? 46.637 9.100 29.213 1.00 23.45 304 ARG B N 1
ATOM 4029 C CA . ARG B 1 255 ? 46.527 8.750 27.804 1.00 23.43 304 ARG B CA 1
ATOM 4030 C C . ARG B 1 255 ? 46.370 10.012 26.964 1.00 21.71 304 ARG B C 1
ATOM 4031 O O . ARG B 1 255 ? 45.804 11.005 27.423 1.00 21.92 304 ARG B O 1
ATOM 4039 N N . ASN B 1 256 ? 46.881 9.971 25.738 1.00 19.19 305 ASN B N 1
ATOM 4040 C CA . ASN B 1 256 ? 46.787 11.115 24.836 1.00 18.29 305 ASN B CA 1
ATOM 4041 C C . ASN B 1 256 ? 45.485 11.084 24.043 1.00 18.75 305 ASN B C 1
ATOM 4042 O O . ASN B 1 256 ? 44.914 10.019 23.819 1.00 19.65 305 ASN B O 1
ATOM 4047 N N . SER B 1 257 ? 45.015 12.261 23.635 1.00 16.79 306 SER B N 1
ATOM 4048 C CA . SER B 1 257 ? 43.819 12.365 22.804 1.00 15.84 306 SER B CA 1
ATOM 4049 C C . SER B 1 257 ? 44.348 12.569 21.389 1.00 17.50 306 SER B C 1
ATOM 4050 O O . SER B 1 257 ? 45.126 13.488 21.149 1.00 17.72 306 SER B O 1
ATOM 4053 N N . ILE B 1 258 ? 43.949 11.707 20.459 1.00 16.53 307 ILE B N 1
ATOM 4054 C CA . ILE B 1 258 ? 44.396 11.841 19.077 1.00 16.85 307 ILE B CA 1
ATOM 4055 C C . ILE B 1 258 ? 43.288 12.531 18.289 1.00 16.81 307 ILE B C 1
ATOM 4056 O O . ILE B 1 258 ? 42.146 12.070 18.283 1.00 18.92 307 ILE B O 1
ATOM 4061 N N . ILE B 1 259 ? 43.628 13.636 17.630 1.00 15.87 308 ILE B N 1
ATOM 4062 C CA . ILE B 1 259 ? 42.653 14.400 16.857 1.00 16.50 308 ILE B CA 1
ATOM 4063 C C . ILE B 1 259 ? 42.832 14.154 15.365 1.00 15.72 308 ILE B C 1
ATOM 4064 O O . ILE B 1 259 ? 43.930 14.309 14.824 1.00 15.80 308 ILE B O 1
ATOM 4069 N N . ASP B 1 260 ? 41.742 13.777 14.707 1.00 15.63 309 ASP B N 1
ATOM 4070 C CA . ASP B 1 260 ? 41.756 13.493 13.278 1.00 16.34 309 ASP B CA 1
ATOM 4071 C C . ASP B 1 260 ? 42.081 14.736 12.445 1.00 16.61 309 ASP B C 1
ATOM 4072 O O . ASP B 1 260 ? 41.964 15.874 12.920 1.00 15.86 309 ASP B O 1
ATOM 4077 N N . VAL B 1 261 ? 42.500 14.506 11.204 1.00 16.06 310 VAL B N 1
ATOM 4078 C CA . VAL B 1 261 ? 42.821 15.583 10.275 1.00 16.70 310 VAL B CA 1
ATOM 4079 C C . VAL B 1 261 ? 41.962 15.376 9.039 1.00 17.51 310 VAL B C 1
ATOM 4080 O O . VAL B 1 261 ? 41.399 14.296 8.846 1.00 19.18 310 VAL B O 1
ATOM 4084 N N . LEU B 1 262 ? 41.857 16.405 8.208 1.00 15.68 311 LEU B N 1
ATOM 4085 C CA . LEU B 1 262 ? 41.034 16.324 7.010 1.00 18.00 311 LEU B CA 1
ATOM 4086 C C . LEU B 1 262 ? 41.754 16.876 5.793 1.00 17.18 311 LEU B C 1
ATOM 4087 O O . LEU B 1 262 ? 42.048 18.069 5.727 1.00 16.41 311 LEU B O 1
ATOM 4092 N N . PRO B 1 263 ? 42.072 16.015 4.817 1.00 17.57 312 PRO B N 1
ATOM 4093 C CA . PRO B 1 263 ? 42.755 16.538 3.633 1.00 16.08 312 PRO B CA 1
ATOM 4094 C C . PRO B 1 263 ? 41.740 17.240 2.737 1.00 15.90 312 PRO B C 1
ATOM 4095 O O . PRO B 1 263 ? 40.609 16.771 2.574 1.00 17.78 312 PRO B O 1
ATOM 4099 N N . ILE B 1 264 ? 42.139 18.369 2.164 1.00 14.67 313 ILE B N 1
ATOM 4100 C CA . ILE B 1 264 ? 41.239 19.129 1.308 1.00 15.57 313 ILE B CA 1
ATOM 4101 C C . ILE B 1 264 ? 41.853 19.352 -0.061 1.00 14.71 313 ILE B C 1
ATOM 4102 O O . ILE B 1 264 ? 42.874 20.024 -0.193 1.00 14.84 313 ILE B O 1
ATOM 4107 N N . LYS B 1 265 ? 41.225 18.790 -1.084 1.00 17.15 314 LYS B N 1
ATOM 4108 C CA . LYS B 1 265 ? 41.738 18.944 -2.433 1.00 17.45 314 LYS B CA 1
ATOM 4109 C C . LYS B 1 265 ? 41.173 20.193 -3.079 1.00 17.22 314 LYS B C 1
ATOM 4110 O O . LYS B 1 265 ? 39.957 20.404 -3.093 1.00 18.39 314 LYS B O 1
ATOM 4116 N N . ARG B 1 266 ? 42.064 21.037 -3.588 1.00 15.89 315 ARG B N 1
ATOM 4117 C CA . ARG B 1 266 ? 41.651 22.249 -4.268 1.00 16.97 315 ARG B CA 1
ATOM 4118 C C . ARG B 1 266 ? 42.370 22.309 -5.612 1.00 16.80 315 ARG B C 1
ATOM 4119 O O . ARG B 1 266 ? 42.931 21.305 -6.056 1.00 16.80 315 ARG B O 1
ATOM 4127 N N . ASP B 1 267 ? 42.368 23.463 -6.264 1.00 18.39 316 ASP B N 1
ATOM 4128 C CA . ASP B 1 267 ? 42.968 23.545 -7.588 1.00 18.23 316 ASP B CA 1
ATOM 4129 C C . ASP B 1 267 ? 44.478 23.379 -7.722 1.00 18.14 316 ASP B C 1
ATOM 4130 O O . ASP B 1 267 ? 44.963 23.075 -8.813 1.00 19.16 316 ASP B O 1
ATOM 4135 N N . SER B 1 268 ? 45.227 23.548 -6.637 1.00 16.39 317 SER B N 1
ATOM 4136 C CA . SER B 1 268 ? 46.677 23.427 -6.739 1.00 16.38 317 SER B CA 1
ATOM 4137 C C . SER B 1 268 ? 47.183 22.001 -6.977 1.00 17.59 317 SER B C 1
ATOM 4138 O O . SER B 1 268 ? 48.365 21.808 -7.258 1.00 18.13 317 SER B O 1
ATOM 4141 N N . THR B 1 269 ? 46.302 21.007 -6.862 1.00 18.09 318 THR B N 1
ATOM 4142 C CA . THR B 1 269 ? 46.688 19.618 -7.128 1.00 20.31 318 THR B CA 1
ATOM 4143 C C . THR B 1 269 ? 45.750 18.969 -8.136 1.00 24.09 318 THR B C 1
ATOM 4144 O O . THR B 1 269 ? 45.586 17.750 -8.147 1.00 24.71 318 THR B O 1
ATOM 4148 N N . GLU B 1 270 ? 45.134 19.784 -8.983 1.00 26.49 319 GLU B N 1
ATOM 4149 C CA . GLU B 1 270 ? 44.225 19.252 -9.991 1.00 31.55 319 GLU B CA 1
ATOM 4150 C C . GLU B 1 270 ? 45.035 18.793 -11.200 1.00 33.56 319 GLU B C 1
ATOM 4151 O O . GLU B 1 270 ? 45.811 19.565 -11.762 1.00 35.28 319 GLU B O 1
ATOM 4157 N N . GLY B 1 271 ? 44.857 17.535 -11.595 1.00 36.15 320 GLY B N 1
ATOM 4158 C CA . GLY B 1 271 ? 45.591 17.006 -12.732 1.00 38.59 320 GLY B CA 1
ATOM 4159 C C . GLY B 1 271 ? 44.737 16.896 -13.980 1.00 40.02 320 GLY B C 1
ATOM 4160 O O . GLY B 1 271 ? 45.063 17.558 -14.990 1.00 41.39 320 GLY B O 1
#